Protein 5N5D (pdb70)

CATH classification: 3.40.50.150

Radius of gyration: 21.2 Å; Cα contacts (8 Å, |Δi|>4): 1004; chains: 2; bounding box: 61×53×44 Å

Structure (mmCIF, N/CA/C/O backbone):
data_5N5D
#
_entry.id   5N5D
#
_cell.length_a   67.597
_cell.length_b   75.877
_cell.length_c   86.784
_cell.angle_alpha   90.00
_cell.angle_beta   90.00
_cell.angle_gamma   90.00
#
_symmetry.space_group_name_H-M   'P 21 21 21'
#
loop_
_entity.id
_entity.type
_entity.pdbx_description
1 polymer Methyltransferase
2 non-polymer (R,R)-2,3-BUTANEDIOL
3 non-polymer GLYCEROL
4 non-polymer S-ADENOSYLMETHIONINE
5 non-polymer 'SULFATE ION'
6 water water
#
loop_
_atom_site.group_PDB
_atom_site.id
_atom_site.type_symbol
_atom_site.label_atom_id
_atom_site.label_alt_id
_atom_site.label_comp_id
_atom_site.label_asym_id
_atom_site.label_entity_id
_atom_site.label_seq_id
_atom_site.pdbx_PDB_ins_code
_atom_site.Cartn_x
_atom_site.Cartn_y
_atom_site.Cartn_z
_atom_site.occupancy
_atom_site.B_iso_or_equiv
_atom_site.auth_seq_id
_atom_site.auth_comp_id
_atom_site.auth_asym_id
_atom_site.auth_atom_id
_atom_site.pdbx_PDB_model_num
ATOM 1 N N . HIS A 1 3 ? 19.956 25.689 -35.946 1.00 51.61 -1 HIS A N 1
ATOM 2 C CA . HIS A 1 3 ? 20.578 24.577 -35.171 1.00 49.61 -1 HIS A CA 1
ATOM 3 C C . HIS A 1 3 ? 19.515 23.780 -34.425 1.00 44.49 -1 HIS A C 1
ATOM 4 O O . HIS A 1 3 ? 18.550 24.340 -33.907 1.00 36.68 -1 HIS A O 1
ATOM 18 N N . MET A 1 4 ? 19.707 22.465 -34.368 1.00 43.44 0 MET A N 1
ATOM 19 C CA . MET A 1 4 ? 18.687 21.587 -33.815 1.00 33.21 0 MET A CA 1
ATOM 20 C C . MET A 1 4 ? 18.414 21.914 -32.356 1.00 28.27 0 MET A C 1
ATOM 21 O O . MET A 1 4 ? 19.338 22.110 -31.562 1.00 30.02 0 MET A O 1
ATOM 35 N N . MET A 1 5 ? 17.134 21.966 -32.009 1.00 26.11 1 MET A N 1
ATOM 36 C CA . MET A 1 5 ? 16.733 22.023 -30.617 1.00 28.18 1 MET A CA 1
ATOM 37 C C . MET A 1 5 ? 16.873 20.635 -29.996 1.00 30.65 1 MET A C 1
ATOM 38 O O . MET A 1 5 ? 17.142 19.648 -30.684 1.00 25.43 1 MET A O 1
ATOM 52 N N . GLU A 1 6 ? 16.698 20.561 -28.674 1.00 28.93 2 GLU A N 1
ATOM 53 C CA . GLU A 1 6 ? 17.011 19.324 -27.959 1.00 30.39 2 GLU A CA 1
ATOM 54 C C . GLU A 1 6 ? 16.159 18.166 -28.458 1.00 21.41 2 GLU A C 1
ATOM 55 O O . GLU A 1 6 ? 16.673 17.077 -28.738 1.00 23.50 2 GLU A O 1
ATOM 67 N N . GLN A 1 7 ? 14.845 18.370 -28.551 1.00 31.09 3 GLN A N 1
ATOM 68 C CA . GLN A 1 7 ? 13.992 17.285 -29.019 1.00 24.52 3 GLN A CA 1
ATOM 69 C C . GLN A 1 7 ? 14.356 16.887 -30.441 1.00 21.34 3 GLN A C 1
ATOM 70 O O . GLN A 1 7 ? 14.280 15.703 -30.794 1.00 21.20 3 GLN A O 1
ATOM 84 N N . GLU A 1 8 ? 14.777 17.855 -31.261 1.00 21.99 4 GLU A N 1
ATOM 85 C CA . GLU A 1 8 ? 15.190 17.537 -32.625 1.00 20.68 4 GLU A CA 1
ATOM 86 C C . GLU A 1 8 ? 16.436 16.654 -32.635 1.00 21.90 4 GLU A C 1
ATOM 87 O O . GLU A 1 8 ? 16.561 15.759 -33.482 1.00 19.92 4 GLU A O 1
ATOM 99 N N . ARG A 1 9 ? 17.365 16.882 -31.702 1.00 23.21 5 ARG A N 1
ATOM 100 C CA . ARG A 1 9 ? 18.544 16.026 -31.610 1.00 22.52 5 ARG A CA 1
ATOM 101 C C . ARG A 1 9 ? 18.158 14.611 -31.203 1.00 20.90 5 ARG A C 1
ATOM 102 O O . ARG A 1 9 ? 18.610 13.632 -31.809 1.00 20.19 5 ARG A O 1
ATOM 123 N N . TRP A 1 10 ? 17.332 14.480 -30.161 1.00 21.69 6 TRP A N 1
ATOM 124 C CA . TRP A 1 10 ? 16.867 13.158 -29.756 1.00 20.52 6 TRP A CA 1
ATOM 125 C C . TRP A 1 10 ? 16.134 12.461 -30.892 1.00 19.36 6 TRP A C 1
ATOM 126 O O . TRP A 1 10 ? 16.307 11.255 -31.100 1.00 18.57 6 TRP A O 1
ATOM 147 N N . ASN A 1 11 ? 15.294 13.201 -31.627 1.00 18.59 7 ASN A N 1
ATOM 148 C CA . ASN A 1 11 ? 14.617 12.626 -32.786 1.00 19.07 7 ASN A CA 1
ATOM 149 C C . ASN A 1 11 ? 15.622 12.135 -33.815 1.00 17.93 7 ASN A C 1
ATOM 150 O O . ASN A 1 11 ? 15.487 11.028 -34.349 1.00 18.56 7 ASN A O 1
ATOM 161 N N . SER A 1 12 ? 16.624 12.966 -34.129 1.00 18.17 8 SER A N 1
ATOM 162 C CA A SER A 1 12 ? 17.561 12.631 -35.198 0.50 19.41 8 SER A CA 1
ATOM 163 C CA B SER A 1 12 ? 17.555 12.628 -35.202 0.50 19.38 8 SER A CA 1
ATOM 164 C C . SER A 1 12 ? 18.301 11.335 -34.895 1.00 18.06 8 SER A C 1
ATOM 165 O O . SER A 1 12 ? 18.493 10.495 -35.781 1.00 17.25 8 SER A O 1
ATOM 179 N N . VAL A 1 13 ? 18.721 11.151 -33.645 1.00 18.29 9 VAL A N 1
ATOM 180 C CA . VAL A 1 13 ? 19.401 9.916 -33.270 1.00 17.81 9 VAL A CA 1
ATOM 181 C C . VAL A 1 13 ? 18.441 8.733 -33.336 1.00 18.81 9 VAL A C 1
ATOM 182 O O . VAL A 1 13 ? 18.794 7.657 -33.836 1.00 17.11 9 VAL A O 1
ATOM 195 N N . ASP A 1 14 ? 17.215 8.901 -32.831 1.00 20.23 10 ASP A N 1
ATOM 196 C CA . ASP A 1 14 ? 16.235 7.819 -32.899 1.00 22.34 10 ASP A CA 1
ATOM 197 C C . ASP A 1 14 ? 15.917 7.447 -34.340 1.00 22.51 10 ASP A C 1
ATOM 198 O O . ASP A 1 14 ? 15.851 6.262 -34.688 1.00 23.27 10 ASP A O 1
ATOM 207 N N . VAL A 1 15 ? 15.684 8.450 -35.187 1.00 19.95 11 VAL A N 1
ATOM 208 C CA . VAL A 1 15 ? 15.394 8.203 -36.599 1.00 20.81 11 VAL A CA 1
ATOM 209 C C . VAL A 1 15 ? 16.559 7.475 -37.254 1.00 18.85 11 VAL A C 1
ATOM 210 O O . VAL A 1 15 ? 16.365 6.567 -38.074 1.00 17.17 11 VAL A O 1
ATOM 223 N N . TYR A 1 16 ? 17.788 7.859 -36.900 1.00 16.28 12 TYR A N 1
ATOM 224 C CA . TYR A 1 16 ? 18.966 7.213 -37.470 1.00 15.67 12 TYR A CA 1
ATOM 225 C C . TYR A 1 16 ? 19.022 5.737 -37.092 1.00 15.77 12 TYR A C 1
ATOM 226 O O . TYR A 1 16 ? 19.134 4.864 -37.958 1.00 15.80 12 TYR A O 1
ATOM 244 N N . PHE A 1 17 ? 18.964 5.433 -35.796 1.00 13.95 13 PHE A N 1
ATOM 245 C CA . PHE A 1 17 ? 18.997 4.036 -35.370 1.00 14.89 13 PHE A CA 1
ATOM 246 C C . PHE A 1 17 ? 17.827 3.263 -35.959 1.00 14.69 13 PHE A C 1
ATOM 247 O O . PHE A 1 17 ? 17.993 2.151 -36.474 1.00 17.29 13 PHE A O 1
ATOM 264 N N . SER A 1 18 ? 16.630 3.846 -35.888 1.00 18.22 14 SER A N 1
ATOM 265 C CA . SER A 1 18 ? 15.431 3.209 -36.426 1.00 22.44 14 SER A CA 1
ATOM 266 C C . SER A 1 18 ? 15.586 2.880 -37.905 1.00 20.50 14 SER A C 1
ATOM 267 O O . SER A 1 18 ? 15.192 1.795 -38.355 1.00 20.31 14 SER A O 1
ATOM 275 N N . SER A 1 19 ? 16.135 3.817 -38.683 1.00 18.10 15 SER A N 1
ATOM 276 C CA . SER A 1 19 ? 16.255 3.620 -40.122 1.00 18.91 15 SER A CA 1
ATOM 277 C C . SER A 1 19 ? 17.046 2.366 -40.454 1.00 18.77 15 SER A C 1
ATOM 278 O O . SER A 1 19 ? 16.784 1.718 -41.475 1.00 19.41 15 SER A O 1
ATOM 286 N N . LEU A 1 20 ? 18.012 2.007 -39.615 1.00 14.72 16 LEU A N 1
ATOM 287 C CA . LEU A 1 20 ? 18.853 0.853 -39.871 1.00 12.35 16 LEU A CA 1
ATOM 288 C C . LEU A 1 20 ? 18.362 -0.406 -39.179 1.00 13.20 16 LEU A C 1
ATOM 289 O O . LEU A 1 20 ? 18.598 -1.509 -39.689 1.00 16.41 16 LEU A O 1
ATOM 305 N N . LEU A 1 21 ? 17.670 -0.281 -38.040 1.00 13.22 17 LEU A N 1
ATOM 306 C CA . LEU A 1 21 ? 17.382 -1.453 -37.222 1.00 12.52 17 LEU A CA 1
ATOM 307 C C . LEU A 1 21 ? 15.919 -1.875 -37.174 1.00 13.84 17 LEU A C 1
ATOM 308 O O . LEU A 1 21 ? 15.654 -3.047 -36.889 1.00 16.18 17 LEU A O 1
ATOM 324 N N . VAL A 1 22 ? 14.969 -0.974 -37.411 1.00 14.56 18 VAL A N 1
ATOM 325 C CA . VAL A 1 22 ? 13.564 -1.256 -37.133 1.00 14.83 18 VAL A CA 1
ATOM 326 C C . VAL A 1 22 ? 12.740 -0.998 -38.385 1.00 17.39 18 VAL A C 1
ATOM 327 O O . VAL A 1 22 ? 12.701 0.132 -38.887 1.00 19.84 18 VAL A O 1
ATOM 340 N N . LYS A 1 23 ? 12.067 -2.034 -38.869 1.00 15.70 19 LYS A N 1
ATOM 341 C CA . LYS A 1 23 ? 11.164 -1.923 -40.002 1.00 16.83 19 LYS A CA 1
ATOM 342 C C . LYS A 1 23 ? 9.725 -1.862 -39.509 1.00 17.57 19 LYS A C 1
ATOM 343 O O . LYS A 1 23 ? 9.352 -2.558 -38.557 1.00 18.74 19 LYS A O 1
ATOM 347 N N . GLU A 1 24 ? 8.928 -1.011 -40.148 1.00 15.79 20 GLU A N 1
ATOM 348 C CA . GLU A 1 24 ? 7.486 -0.971 -39.942 1.00 14.80 20 GLU A CA 1
ATOM 349 C C . GLU A 1 24 ? 6.798 -1.331 -41.248 1.00 17.32 20 GLU A C 1
ATOM 350 O O . GLU A 1 24 ? 7.028 -0.679 -42.273 1.00 19.58 20 GLU A O 1
ATOM 362 N N . ASP A 1 25 ? 5.952 -2.353 -41.208 1.00 16.05 21 ASP A N 1
ATOM 363 C CA . ASP A 1 25 ? 5.103 -2.682 -42.342 1.00 16.30 21 ASP A CA 1
ATOM 364 C C . ASP A 1 25 ? 3.806 -1.875 -42.250 1.00 17.27 21 ASP A C 1
ATOM 365 O O . ASP A 1 25 ? 3.646 -1.010 -41.383 1.00 17.42 21 ASP A O 1
ATOM 374 N N . GLU A 1 26 ? 2.858 -2.158 -43.143 1.00 16.14 22 GLU A N 1
ATOM 375 C CA A GLU A 1 26 ? 1.616 -1.392 -43.189 0.59 17.51 22 GLU A CA 1
ATOM 376 C CA B GLU A 1 26 ? 1.621 -1.383 -43.184 0.41 17.75 22 GLU A CA 1
ATOM 377 C C . GLU A 1 26 ? 0.920 -1.384 -41.832 1.00 17.76 22 GLU A C 1
ATOM 378 O O . GLU A 1 26 ? 0.525 -0.327 -41.327 1.00 17.64 22 GLU A O 1
ATOM 400 N N . ALA A 1 27 ? 0.755 -2.562 -41.226 1.00 15.43 23 ALA A N 1
ATOM 401 C CA . ALA A 1 27 ? 0.014 -2.643 -39.971 1.00 16.59 23 ALA A CA 1
ATOM 402 C C . ALA A 1 27 ? 0.651 -1.762 -38.901 1.00 16.15 23 ALA A C 1
ATOM 403 O O . ALA A 1 27 ? -0.043 -1.017 -38.200 1.00 16.35 23 ALA A O 1
ATOM 410 N N . LEU A 1 28 ? 1.979 -1.822 -38.772 1.00 15.46 24 LEU A N 1
ATOM 411 C CA . LEU A 1 28 ? 2.660 -1.022 -37.759 1.00 14.71 24 LEU A CA 1
ATOM 412 C C . LEU A 1 28 ? 2.606 0.463 -38.088 1.00 15.51 24 LEU A C 1
ATOM 413 O O . LEU A 1 28 ? 2.351 1.289 -37.206 1.00 16.34 24 LEU A O 1
ATOM 429 N N . SER A 1 29 ? 2.864 0.830 -39.344 1.00 16.59 25 SER A N 1
ATOM 430 C CA A SER A 1 29 ? 2.840 2.240 -39.713 0.48 17.97 25 SER A CA 1
ATOM 431 C CA B SER A 1 29 ? 2.842 2.243 -39.701 0.52 17.97 25 SER A CA 1
ATOM 432 C C . SER A 1 29 ? 1.452 2.836 -39.516 1.00 17.21 25 SER A C 1
ATOM 433 O O . SER A 1 29 ? 1.322 4.008 -39.146 1.00 17.85 25 SER A O 1
ATOM 446 N N . LYS A 1 30 ? 0.404 2.047 -39.771 1.00 16.97 26 LYS A N 1
ATOM 447 C CA A LYS A 1 30 ? -0.958 2.524 -39.542 0.60 17.48 26 LYS A CA 1
ATOM 448 C CA B LYS A 1 30 ? -0.956 2.527 -39.542 0.40 17.57 26 LYS A CA 1
ATOM 449 C C . LYS A 1 30 ? -1.265 2.602 -38.052 1.00 17.26 26 LYS A C 1
ATOM 450 O O . LYS A 1 30 ? -1.843 3.592 -37.585 1.00 18.96 26 LYS A O 1
ATOM 486 N N . ALA A 1 31 ? -0.890 1.569 -37.295 1.00 15.63 27 ALA A N 1
ATOM 487 C CA . ALA A 1 31 ? -1.127 1.573 -35.853 1.00 14.91 27 ALA A CA 1
ATOM 488 C C . ALA A 1 31 ? -0.456 2.772 -35.199 1.00 18.12 27 ALA A C 1
ATOM 489 O O . ALA A 1 31 ? -0.989 3.352 -34.243 1.00 19.04 27 ALA A O 1
ATOM 496 N N . ALA A 1 32 ? 0.718 3.160 -35.702 1.00 16.96 28 ALA A N 1
ATOM 497 C CA . ALA A 1 32 ? 1.445 4.287 -35.131 1.00 18.08 28 ALA A CA 1
ATOM 498 C C . ALA A 1 32 ? 0.695 5.610 -35.264 1.00 18.93 28 ALA A C 1
ATOM 499 O O . ALA A 1 32 ? 1.048 6.572 -34.575 1.00 19.60 28 ALA A O 1
ATOM 506 N N . GLN A 1 33 ? -0.316 5.691 -36.135 1.00 19.16 29 GLN A N 1
ATOM 507 C CA A GLN A 1 33 ? -1.067 6.919 -36.353 0.56 20.70 29 GLN A CA 1
ATOM 508 C CA B GLN A 1 33 ? -1.071 6.918 -36.353 0.44 20.58 29 GLN A CA 1
ATOM 509 C C . GLN A 1 33 ? -2.412 6.921 -35.632 1.00 21.47 29 GLN A C 1
ATOM 510 O O . GLN A 1 33 ? -3.229 7.815 -35.870 1.00 23.21 29 GLN A O 1
ATOM 536 N N . ALA A 1 34 ? -2.657 5.941 -34.758 1.00 20.76 30 ALA A N 1
ATOM 537 C CA . ALA A 1 34 ? -3.962 5.828 -34.106 1.00 22.80 30 ALA A CA 1
ATOM 538 C C . ALA A 1 34 ? -4.345 7.109 -33.377 1.00 24.56 30 ALA A C 1
ATOM 539 O O . ALA A 1 34 ? -5.526 7.477 -33.328 1.00 27.03 30 ALA A O 1
ATOM 546 N N . HIS A 1 35 ? -3.365 7.794 -32.788 1.00 24.12 31 HIS A N 1
ATOM 547 C CA . HIS A 1 35 ? -3.671 8.994 -32.018 1.00 27.90 31 HIS A CA 1
ATOM 548 C C . HIS A 1 35 ? -4.281 10.086 -32.888 1.00 30.18 31 HIS A C 1
ATOM 549 O O . HIS A 1 35 ? -5.098 10.876 -32.404 1.00 31.52 31 HIS A O 1
ATOM 563 N N . ARG A 1 36 ? -3.897 10.151 -34.164 1.00 30.31 32 ARG A N 1
ATOM 564 C CA . ARG A 1 36 ? -4.453 11.169 -35.050 1.00 34.05 32 ARG A CA 1
ATOM 565 C C . ARG A 1 36 ? -5.936 10.931 -35.300 1.00 38.30 32 ARG A C 1
ATOM 566 O O . ARG A 1 36 ? -6.719 11.885 -35.375 1.00 45.01 32 ARG A O 1
ATOM 587 N N . GLU A 1 37 ? -6.340 9.666 -35.435 1.00 38.55 33 GLU A N 1
ATOM 588 C CA . GLU A 1 37 ? -7.756 9.352 -35.590 1.00 46.53 33 GLU A CA 1
ATOM 589 C C . GLU A 1 37 ? -8.577 9.870 -34.417 1.00 47.55 33 GLU A C 1
ATOM 590 O O . GLU A 1 37 ? -9.735 10.263 -34.598 1.00 51.29 33 GLU A O 1
ATOM 602 N N . PHE A 1 38 ? -8.000 9.888 -33.215 1.00 44.43 34 PHE A N 1
ATOM 603 C CA . PHE A 1 38 ? -8.744 10.198 -32.001 1.00 42.91 34 PHE A CA 1
ATOM 604 C C . PHE A 1 38 ? -8.357 11.539 -31.385 1.00 46.27 34 PHE A C 1
ATOM 605 O O . PHE A 1 38 ? -8.755 11.823 -30.251 1.00 48.52 34 PHE A O 1
ATOM 622 N N . ASP A 1 39 ? -7.603 12.373 -32.103 1.00 45.16 35 ASP A N 1
ATOM 623 C CA . ASP A 1 39 ? -7.249 13.714 -31.631 1.00 46.98 35 ASP A CA 1
ATOM 624 C C . ASP A 1 39 ? -6.532 13.656 -30.282 1.00 40.42 35 ASP A C 1
ATOM 625 O O . ASP A 1 39 ? -6.859 14.388 -29.344 1.00 40.62 35 ASP A O 1
ATOM 634 N N . LEU A 1 40 ? -5.540 12.783 -30.190 1.00 34.44 36 LEU A N 1
ATOM 635 C CA . LEU A 1 40 ? -4.783 12.575 -28.967 1.00 30.09 36 LEU A CA 1
ATOM 636 C C . LEU A 1 40 ? -3.297 12.745 -29.230 1.00 28.16 36 LEU A C 1
ATOM 637 O O . LEU A 1 40 ? -2.843 12.639 -30.375 1.00 30.50 36 LEU A O 1
ATOM 653 N N . PRO A 1 41 ? -2.507 12.995 -28.187 1.00 27.12 37 PRO A N 1
ATOM 654 C CA . PRO A 1 41 ? -1.052 12.900 -28.337 1.00 29.00 37 PRO A CA 1
ATOM 655 C C . PRO A 1 41 ? -0.661 11.474 -28.691 1.00 27.10 37 PRO A C 1
ATOM 656 O O . PRO A 1 41 ? -1.440 10.532 -28.532 1.00 25.67 37 PRO A O 1
ATOM 667 N N . ASP A 1 42 ? 0.566 11.320 -29.185 1.00 27.86 38 ASP A N 1
ATOM 668 C CA . ASP A 1 42 ? 1.083 10.002 -29.555 1.00 27.17 38 ASP A CA 1
ATOM 669 C C . ASP A 1 42 ? 1.400 9.220 -28.289 1.00 26.96 38 ASP A C 1
ATOM 670 O O . ASP A 1 42 ? 2.432 9.436 -27.649 1.00 27.39 38 ASP A O 1
ATOM 679 N N . LEU A 1 43 ? 0.519 8.284 -27.941 1.00 23.96 39 LEU A N 1
ATOM 680 C CA . LEU A 1 43 ? 0.644 7.507 -26.716 1.00 22.96 39 LEU A CA 1
ATOM 681 C C . LEU A 1 43 ? 1.384 6.191 -26.904 1.00 22.53 39 LEU A C 1
ATOM 682 O O . LEU A 1 43 ? 1.657 5.508 -25.911 1.00 22.83 39 LEU A O 1
ATOM 698 N N . ALA A 1 44 ? 1.710 5.815 -28.135 1.00 20.47 40 ALA A N 1
ATOM 699 C CA . ALA A 1 44 ? 2.307 4.516 -28.395 1.00 19.09 40 ALA A CA 1
ATOM 700 C C . ALA A 1 44 ? 3.801 4.525 -28.099 1.00 17.24 40 ALA A C 1
ATOM 701 O O . ALA A 1 44 ? 4.472 5.556 -28.201 1.00 19.16 40 ALA A O 1
ATOM 708 N N . VAL A 1 45 ? 4.322 3.358 -27.731 1.00 15.45 41 VAL A N 1
ATOM 709 C CA . VAL A 1 45 ? 5.768 3.187 -27.692 1.00 16.30 41 VAL A CA 1
ATOM 710 C C . VAL A 1 45 ? 6.327 3.574 -29.055 1.00 16.48 41 VAL A C 1
ATOM 711 O O . VAL A 1 45 ? 5.665 3.417 -30.092 1.00 17.31 41 VAL A O 1
ATOM 724 N N . SER A 1 46 ? 7.545 4.099 -29.052 1.00 16.06 42 SER A N 1
ATOM 725 C CA . SER A 1 46 ? 8.267 4.377 -30.279 1.00 16.18 42 SER A CA 1
ATOM 726 C C . SER A 1 46 ? 8.636 3.073 -30.979 1.00 14.45 42 SER A C 1
ATOM 727 O O . SER A 1 46 ? 8.541 1.981 -30.417 1.00 14.61 42 SER A O 1
ATOM 735 N N . ALA A 1 47 ? 9.106 3.191 -32.219 1.00 16.35 43 ALA A N 1
ATOM 736 C CA . ALA A 1 47 ? 9.545 1.991 -32.925 1.00 16.16 43 ALA A CA 1
ATOM 737 C C . ALA A 1 47 ? 10.690 1.295 -32.199 1.00 15.05 43 ALA A C 1
ATOM 738 O O . ALA A 1 47 ? 10.607 0.070 -31.998 1.00 15.55 43 ALA A O 1
ATOM 745 N N . PRO A 1 48 ? 11.756 1.983 -31.774 1.00 16.61 44 PRO A N 1
ATOM 746 C CA . PRO A 1 48 ? 12.824 1.274 -31.046 1.00 16.83 44 PRO A CA 1
ATOM 747 C C . PRO A 1 48 ? 12.337 0.639 -29.756 1.00 14.03 44 PRO A C 1
ATOM 748 O O . PRO A 1 48 ? 12.801 -0.448 -29.385 1.00 14.48 44 PRO A O 1
ATOM 759 N N . GLN A 1 49 ? 11.395 1.293 -29.068 1.00 13.26 45 GLN A N 1
ATOM 760 C CA . GLN A 1 49 ? 10.843 0.759 -27.822 1.00 14.03 45 GLN A CA 1
ATOM 761 C C . GLN A 1 49 ? 9.961 -0.459 -28.066 1.00 13.92 45 GLN A C 1
ATOM 762 O O . GLN A 1 49 ? 10.010 -1.435 -27.302 1.00 13.25 45 GLN A O 1
ATOM 776 N N . GLY A 1 50 ? 9.102 -0.397 -29.085 1.00 14.17 46 GLY A N 1
ATOM 777 C CA . GLY A 1 50 ? 8.318 -1.561 -29.438 1.00 14.70 46 GLY A CA 1
ATOM 778 C C . GLY A 1 50 ? 9.198 -2.727 -29.838 1.00 12.58 46 GLY A C 1
ATOM 779 O O . GLY A 1 50 ? 8.946 -3.867 -29.448 1.00 13.61 46 GLY A O 1
ATOM 783 N N . LYS A 1 51 ? 10.261 -2.452 -30.599 1.00 13.50 47 LYS A N 1
ATOM 784 C CA . LYS A 1 51 ? 11.203 -3.507 -30.961 1.00 13.21 47 LYS A CA 1
ATOM 785 C C . LYS A 1 51 ? 11.864 -4.093 -29.718 1.00 13.55 47 LYS A C 1
ATOM 786 O O . LYS A 1 51 ? 12.071 -5.309 -29.628 1.00 13.95 47 LYS A O 1
ATOM 805 N N . LEU A 1 52 ? 12.195 -3.252 -28.737 1.00 11.98 48 LEU A N 1
ATOM 806 C CA . LEU A 1 52 ? 12.776 -3.778 -27.508 1.00 12.41 48 LEU A CA 1
ATOM 807 C C . LEU A 1 52 ? 11.798 -4.703 -26.787 1.00 13.23 48 LEU A C 1
ATOM 808 O O . LEU A 1 52 ? 12.188 -5.774 -26.313 1.00 13.22 48 LEU A O 1
ATOM 824 N N . LEU A 1 53 ? 10.525 -4.309 -26.684 1.00 13.18 49 LEU A N 1
ATOM 825 C CA . LEU A 1 53 ? 9.525 -5.197 -26.090 1.00 15.08 49 LEU A CA 1
ATOM 826 C C . LEU A 1 53 ? 9.488 -6.532 -26.820 1.00 14.62 49 LEU A C 1
ATOM 827 O O . LEU A 1 53 ? 9.471 -7.603 -26.199 1.00 15.72 49 LEU A O 1
ATOM 843 N N . HIS A 1 54 ? 9.469 -6.473 -28.149 1.00 12.46 50 HIS A N 1
ATOM 844 C CA . HIS A 1 54 ? 9.477 -7.660 -28.990 1.00 13.96 50 HIS A CA 1
ATOM 845 C C . HIS A 1 54 ? 10.674 -8.554 -28.672 1.00 14.00 50 HIS A C 1
ATOM 846 O O . HIS A 1 54 ? 10.531 -9.775 -28.503 1.00 13.41 50 HIS A O 1
ATOM 860 N N . LEU A 1 55 ? 11.866 -7.959 -28.582 1.00 12.63 51 LEU A N 1
ATOM 861 C CA . LEU A 1 55 ? 13.077 -8.735 -28.336 1.00 13.15 51 LEU A CA 1
ATOM 862 C C . LEU A 1 55 ? 13.096 -9.319 -26.928 1.00 12.80 51 LEU A C 1
ATOM 863 O O . LEU A 1 55 ? 13.553 -10.451 -26.731 1.00 14.34 51 LEU A O 1
ATOM 879 N N . LEU A 1 56 ? 12.616 -8.567 -25.936 1.00 13.01 52 LEU A N 1
ATOM 880 C CA . LEU A 1 56 ? 12.520 -9.113 -24.585 1.00 13.61 52 LEU A CA 1
ATOM 881 C C . LEU A 1 56 ? 11.613 -10.334 -24.548 1.00 13.62 52 LEU A C 1
ATOM 882 O O . LEU A 1 56 ? 11.942 -11.339 -23.909 1.00 14.33 52 LEU A O 1
ATOM 898 N N . ALA A 1 57 ? 10.462 -10.267 -25.221 1.00 14.20 53 ALA A N 1
ATOM 899 C CA . ALA A 1 57 ? 9.569 -11.421 -25.266 1.00 15.18 53 ALA A CA 1
ATOM 900 C C . ALA A 1 57 ? 10.247 -12.616 -25.923 1.00 16.28 53 ALA A C 1
ATOM 901 O O . ALA A 1 57 ? 10.107 -13.756 -25.462 1.00 16.84 53 ALA A O 1
ATOM 908 N N . ARG A 1 58 ? 10.975 -12.382 -27.015 1.00 15.10 54 ARG A N 1
ATOM 909 C CA . ARG A 1 58 ? 11.627 -13.490 -27.707 1.00 14.69 54 ARG A CA 1
ATOM 910 C C . ARG A 1 58 ? 12.774 -14.063 -26.881 1.00 15.44 54 ARG A C 1
ATOM 911 O O . ARG A 1 58 ? 12.973 -15.284 -26.839 1.00 17.64 54 ARG A O 1
ATOM 932 N N . LEU A 1 59 ? 13.522 -13.201 -26.190 1.00 16.04 55 LEU A N 1
ATOM 933 C CA . LEU A 1 59 ? 14.597 -13.685 -25.331 1.00 16.95 55 LEU A CA 1
ATOM 934 C C . LEU A 1 59 ? 14.051 -14.549 -24.204 1.00 16.28 55 LEU A C 1
ATOM 935 O O . LEU A 1 59 ? 14.676 -15.539 -23.810 1.00 19.17 55 LEU A O 1
ATOM 951 N N . ARG A 1 60 ? 12.899 -14.170 -23.658 1.00 14.49 56 ARG A N 1
ATOM 952 C CA . ARG A 1 60 ? 12.216 -14.957 -22.639 1.00 18.32 56 ARG A CA 1
ATOM 953 C C . ARG A 1 60 ? 11.552 -16.203 -23.212 1.00 16.95 56 ARG A C 1
ATOM 954 O O . ARG A 1 60 ? 11.148 -17.081 -22.441 1.00 17.33 56 ARG A O 1
ATOM 975 N N . GLN A 1 61 ? 11.462 -16.320 -24.539 1.00 16.87 57 GLN A N 1
ATOM 976 C CA A GLN A 1 61 ? 10.684 -17.383 -25.173 0.60 18.26 57 GLN A CA 1
ATOM 977 C CA B GLN A 1 61 ? 10.683 -17.377 -25.178 0.40 18.20 57 GLN A CA 1
ATOM 978 C C . GLN A 1 61 ? 9.266 -17.397 -24.612 1.00 17.71 57 GLN A C 1
ATOM 979 O O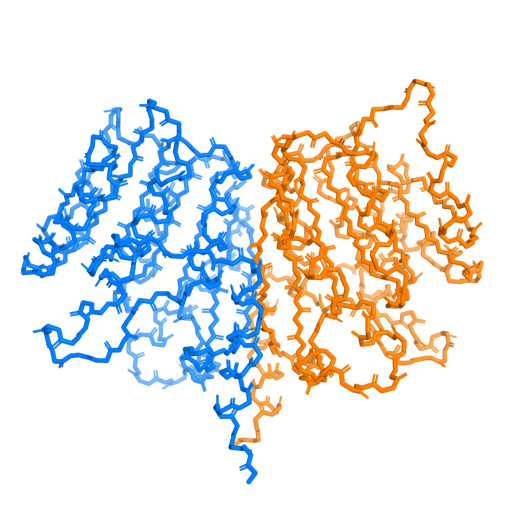 . GLN A 1 61 ? 8.702 -18.449 -24.291 1.00 19.10 57 GLN A O 1
ATOM 1005 N N . ALA A 1 62 ? 8.692 -16.201 -24.496 1.00 17.05 58 ALA A N 1
ATOM 1006 C CA . ALA A 1 62 ? 7.353 -16.044 -23.958 1.00 16.83 58 ALA A CA 1
ATOM 1007 C C . ALA A 1 62 ? 6.335 -16.696 -24.876 1.00 18.53 58 ALA A C 1
ATOM 1008 O O . ALA A 1 62 ? 6.348 -16.487 -26.094 1.00 19.94 58 ALA A O 1
ATOM 1015 N N . ARG A 1 63 ? 5.448 -17.480 -24.279 1.00 16.92 59 ARG A N 1
ATOM 1016 C CA . ARG A 1 63 ? 4.328 -18.097 -24.971 1.00 19.04 59 ARG A CA 1
ATOM 1017 C C . ARG A 1 63 ? 3.005 -17.429 -24.649 1.00 20.00 59 ARG A C 1
ATOM 1018 O O . ARG A 1 63 ? 2.101 -17.438 -25.483 1.00 21.40 59 ARG A O 1
ATOM 1039 N N . ARG A 1 64 ? 2.872 -16.851 -23.459 1.00 18.53 60 ARG A N 1
ATOM 1040 C CA . ARG A 1 64 ? 1.676 -16.118 -23.077 1.00 18.15 60 ARG A CA 1
ATOM 1041 C C . ARG A 1 64 ? 2.100 -14.748 -22.575 1.00 16.71 60 ARG A C 1
ATOM 1042 O O . ARG A 1 64 ? 2.944 -14.648 -21.680 1.00 18.37 60 ARG A O 1
ATOM 1063 N N . ILE A 1 65 ? 1.515 -13.706 -23.147 1.00 14.81 61 ILE A N 1
ATOM 1064 C CA . ILE A 1 65 ? 1.846 -12.331 -22.800 1.00 13.78 61 ILE A CA 1
ATOM 1065 C C . ILE A 1 65 ? 0.571 -11.603 -22.405 1.00 15.42 61 ILE A C 1
ATOM 1066 O O . ILE A 1 65 ? -0.467 -11.755 -23.058 1.00 16.16 61 ILE A O 1
ATOM 1082 N N . LEU A 1 66 ? 0.653 -10.802 -21.342 1.00 14.88 62 LEU A N 1
ATOM 1083 C CA . LEU A 1 66 ? -0.443 -9.952 -20.894 1.00 14.37 62 LEU A CA 1
ATOM 1084 C C . LEU A 1 66 ? -0.059 -8.497 -21.114 1.00 15.04 62 LEU A C 1
ATOM 1085 O O . LEU A 1 66 ? 1.030 -8.078 -20.713 1.00 15.58 62 LEU A O 1
ATOM 1101 N N . GLU A 1 67 ? -0.943 -7.737 -21.757 1.00 14.53 63 GLU A N 1
ATOM 1102 C CA . GLU A 1 67 ? -0.742 -6.313 -21.983 1.00 14.90 63 GLU A CA 1
ATOM 1103 C C . GLU A 1 67 ? -1.897 -5.538 -21.377 1.00 11.74 63 GLU A C 1
ATOM 1104 O O . GLU A 1 67 ? -3.064 -5.840 -21.648 1.00 15.20 63 GLU A O 1
ATOM 1116 N N . ILE A 1 68 ? -1.571 -4.535 -20.572 1.00 13.86 64 ILE A N 1
ATOM 1117 C CA . ILE A 1 68 ? -2.558 -3.665 -19.948 1.00 13.18 64 ILE A CA 1
ATOM 1118 C C . ILE A 1 68 ? -2.429 -2.311 -20.633 1.00 13.56 64 ILE A C 1
ATOM 1119 O O . ILE A 1 68 ? -1.477 -1.567 -20.378 1.00 14.50 64 ILE A O 1
ATOM 1135 N N . GLY A 1 69 ? -3.367 -2.008 -21.533 1.00 15.39 65 GLY A N 1
ATOM 1136 C CA . GLY A 1 69 ? -3.341 -0.765 -22.285 1.00 14.74 65 GLY A CA 1
ATOM 1137 C C . GLY A 1 69 ? -3.067 -0.936 -23.768 1.00 13.77 65 GLY A C 1
ATOM 1138 O O . GLY A 1 69 ? -1.983 -0.590 -24.237 1.00 16.25 65 GLY A O 1
ATOM 1142 N N . THR A 1 70 ? -4.060 -1.439 -24.510 1.00 15.26 66 THR A N 1
ATOM 1143 C CA . THR A 1 70 ? -3.892 -1.710 -25.939 1.00 15.23 66 THR A CA 1
ATOM 1144 C C . THR A 1 70 ? -3.686 -0.433 -26.744 1.00 14.45 66 THR A C 1
ATOM 1145 O O . THR A 1 70 ? -2.889 -0.414 -27.693 1.00 15.11 66 THR A O 1
ATOM 1156 N N . PHE A 1 71 ? -4.426 0.626 -26.405 1.00 15.28 67 PHE A N 1
ATOM 1157 C CA . PHE A 1 71 ? -4.593 1.792 -27.262 1.00 15.96 67 PHE A CA 1
ATOM 1158 C C . PHE A 1 71 ? -4.865 1.332 -28.691 1.00 16.77 67 PHE A C 1
ATOM 1159 O O . PHE A 1 71 ? -5.847 0.620 -28.925 1.00 17.42 67 PHE A O 1
ATOM 1176 N N . GLY A 1 72 ? -4.032 1.740 -29.652 1.00 16.52 68 GLY A N 1
ATOM 1177 C CA . GLY A 1 72 ? -4.252 1.446 -31.050 1.00 17.86 68 GLY A CA 1
ATOM 1178 C C . GLY A 1 72 ? -3.600 0.182 -31.557 1.00 16.44 68 GLY A C 1
ATOM 1179 O O . GLY A 1 72 ? -3.664 -0.098 -32.758 1.00 16.97 68 GLY A O 1
ATOM 1183 N N . GLY A 1 73 ? -2.974 -0.597 -30.684 1.00 15.55 69 GLY A N 1
ATOM 1184 C CA . GLY A 1 73 ? -2.401 -1.865 -31.073 1.00 15.54 69 GLY A CA 1
ATOM 1185 C C . GLY A 1 73 ? -0.954 -1.832 -31.507 1.00 14.33 69 GLY A C 1
ATOM 1186 O O . GLY A 1 73 ? -0.441 -2.866 -31.956 1.00 15.42 69 GLY A O 1
ATOM 1190 N N . TYR A 1 74 ? -0.270 -0.693 -31.380 1.00 13.84 70 TYR A N 1
ATOM 1191 C CA . TYR A 1 74 ? 1.106 -0.612 -31.859 1.00 14.23 70 TYR A CA 1
ATOM 1192 C C . TYR A 1 74 ? 2.018 -1.522 -31.043 1.00 14.50 70 TYR A C 1
ATOM 1193 O O . TYR A 1 74 ? 2.693 -2.402 -31.589 1.00 14.35 70 TYR A O 1
ATOM 1211 N N . SER A 1 75 ? 2.056 -1.336 -29.720 1.00 13.67 71 SER A N 1
ATOM 1212 C CA . SER A 1 75 ? 2.834 -2.260 -28.904 1.00 14.24 71 SER A CA 1
ATOM 1213 C C . SER A 1 75 ? 2.312 -3.687 -29.045 1.00 14.14 71 SER A C 1
ATOM 1214 O O . SER A 1 75 ? 3.101 -4.642 -29.023 1.00 14.57 71 SER A O 1
ATOM 1222 N N . SER A 1 76 ? 0.995 -3.844 -29.229 1.00 14.60 72 SER A N 1
ATOM 1223 C CA . SER A 1 76 ? 0.387 -5.169 -29.319 1.00 12.79 72 SER A CA 1
ATOM 1224 C C . SER A 1 76 ? 0.950 -5.960 -30.492 1.00 14.37 72 SER A C 1
ATOM 1225 O O . SER A 1 76 ? 1.212 -7.161 -30.370 1.00 14.94 72 SER A O 1
ATOM 1233 N N . ILE A 1 77 ? 1.131 -5.309 -31.642 1.00 14.92 73 ILE A N 1
ATOM 1234 C CA . ILE A 1 77 ? 1.673 -6.008 -32.807 1.00 13.98 73 ILE A CA 1
ATOM 1235 C C . ILE A 1 77 ? 3.075 -6.516 -32.504 1.00 14.47 73 ILE A C 1
ATOM 1236 O O . ILE A 1 77 ? 3.416 -7.667 -32.799 1.00 15.05 73 ILE A O 1
ATOM 1252 N N . TRP A 1 78 ? 3.915 -5.657 -31.920 1.00 14.71 74 TRP A N 1
ATOM 1253 C CA . TRP A 1 78 ? 5.280 -6.064 -31.601 1.00 13.01 74 TRP A CA 1
ATOM 1254 C C . TRP A 1 78 ? 5.292 -7.243 -30.640 1.00 13.93 74 TRP A C 1
ATOM 1255 O O . TRP A 1 78 ? 6.093 -8.174 -30.795 1.00 15.28 74 TRP A O 1
ATOM 1276 N N . LEU A 1 79 ? 4.421 -7.220 -29.633 1.00 11.93 75 LEU A N 1
ATOM 1277 C CA . LEU A 1 79 ? 4.388 -8.318 -28.672 1.00 13.55 75 LEU A CA 1
ATOM 1278 C C . LEU A 1 79 ? 3.862 -9.595 -29.314 1.00 14.92 75 LEU A C 1
ATOM 1279 O O . LEU A 1 79 ? 4.432 -10.675 -29.124 1.00 15.00 75 LEU A O 1
ATOM 1295 N N . ALA A 1 80 ? 2.768 -9.496 -30.074 1.00 13.58 76 ALA A N 1
ATOM 1296 C CA . ALA A 1 80 ? 2.191 -10.687 -30.687 1.00 14.15 76 ALA A CA 1
ATOM 1297 C C . ALA A 1 80 ? 3.151 -11.316 -31.683 1.00 14.97 76 ALA A C 1
ATOM 1298 O O . ALA A 1 80 ? 3.172 -12.541 -31.834 1.00 15.46 76 ALA A O 1
ATOM 1305 N N . ARG A 1 81 ? 3.964 -10.503 -32.363 1.00 14.46 77 ARG A N 1
ATOM 1306 C CA . ARG A 1 81 ? 4.892 -11.055 -33.342 1.00 15.14 77 ARG A CA 1
ATOM 1307 C C . ARG A 1 81 ? 6.081 -11.765 -32.706 1.00 14.12 77 ARG A C 1
ATOM 1308 O O . ARG A 1 81 ? 6.837 -12.431 -33.425 1.00 16.95 77 ARG A O 1
ATOM 1329 N N . ALA A 1 82 ? 6.259 -11.653 -31.392 1.00 14.36 78 ALA A N 1
ATOM 1330 C CA . ALA A 1 82 ? 7.257 -12.438 -30.682 1.00 13.21 78 ALA A CA 1
ATOM 1331 C C . ALA A 1 82 ? 6.765 -13.843 -30.359 1.00 12.67 78 ALA A C 1
ATOM 1332 O O . ALA A 1 82 ? 7.571 -14.687 -29.957 1.00 16.04 78 ALA A O 1
ATOM 1339 N N . LEU A 1 83 ? 5.469 -14.109 -30.528 1.00 14.23 79 LEU A N 1
ATOM 1340 C CA . LEU A 1 83 ? 4.873 -15.331 -30.020 1.00 14.87 79 LEU A CA 1
ATOM 1341 C C . LEU A 1 83 ? 5.088 -16.510 -30.965 1.00 13.78 79 LEU A C 1
ATOM 1342 O O . LEU A 1 83 ? 5.116 -16.343 -32.186 1.00 16.56 79 LEU A O 1
ATOM 1358 N N . PRO A 1 84 ? 5.178 -17.718 -30.418 1.00 15.97 80 PRO A N 1
ATOM 1359 C CA . PRO A 1 84 ? 5.124 -18.919 -31.245 1.00 17.47 80 PRO A CA 1
ATOM 1360 C C . PRO A 1 84 ? 3.706 -19.170 -31.721 1.00 15.85 80 PRO A C 1
ATOM 1361 O O . PRO A 1 84 ? 2.756 -18.556 -31.214 1.00 16.14 80 PRO A O 1
ATOM 1372 N N . PRO A 1 85 ? 3.512 -20.088 -32.667 1.00 16.75 81 PRO A N 1
ATOM 1373 C CA . PRO A 1 85 ? 2.160 -20.300 -33.205 1.00 17.36 81 PRO A CA 1
ATOM 1374 C C . PRO A 1 85 ? 1.139 -20.754 -32.178 1.00 19.36 81 PRO A C 1
ATOM 1375 O O . PRO A 1 85 ? -0.061 -20.598 -32.427 1.00 21.89 81 PRO A O 1
ATOM 1386 N N . ASP A 1 86 ? 1.560 -21.326 -31.048 1.00 19.71 82 ASP A N 1
ATOM 1387 C CA . ASP A 1 86 ? 0.627 -21.716 -29.999 1.00 19.01 82 ASP A CA 1
ATOM 1388 C C . ASP A 1 86 ? 0.574 -20.690 -28.874 1.00 20.57 82 ASP A C 1
ATOM 1389 O O . ASP A 1 86 ? 0.025 -20.976 -27.806 1.00 22.92 82 ASP A O 1
ATOM 1398 N N . GLY A 1 87 ? 1.103 -19.491 -29.106 1.00 21.73 83 GLY A N 1
ATOM 1399 C CA . GLY A 1 87 ? 1.119 -18.466 -28.084 1.00 18.67 83 GLY A CA 1
ATOM 1400 C C . GLY A 1 87 ? -0.150 -17.629 -28.062 1.00 17.48 83 GLY A C 1
ATOM 1401 O O . GLY A 1 87 ? -1.033 -17.749 -28.913 1.00 20.94 83 GLY A O 1
ATOM 1405 N N . ARG A 1 88 ? -0.236 -16.755 -27.059 1.00 16.29 84 ARG A N 1
ATOM 1406 C CA . ARG A 1 88 ? -1.359 -15.835 -26.982 1.00 16.90 84 ARG A CA 1
ATOM 1407 C C . ARG A 1 88 ? -0.931 -14.541 -26.311 1.00 16.49 84 ARG A C 1
ATOM 1408 O O . ARG A 1 88 ? -0.159 -14.551 -25.348 1.00 16.46 84 ARG A O 1
ATOM 1429 N N . LEU A 1 89 ? -1.427 -13.437 -26.858 1.00 14.69 85 LEU A N 1
ATOM 1430 C CA . LEU A 1 89 ? -1.371 -12.119 -26.244 1.00 14.78 85 LEU A CA 1
ATOM 1431 C C . LEU A 1 89 ? -2.769 -11.780 -25.748 1.00 16.13 85 LEU A C 1
ATOM 1432 O O . LEU A 1 89 ? -3.725 -11.761 -26.532 1.00 16.53 85 LEU A O 1
ATOM 1448 N N . VAL A 1 90 ? -2.892 -11.544 -24.450 1.00 15.02 86 VAL A N 1
ATOM 1449 C CA . VAL A 1 90 ? -4.132 -11.064 -23.859 1.00 14.36 86 VAL A CA 1
ATOM 1450 C C . VAL A 1 90 ? -3.933 -9.582 -23.606 1.00 15.05 86 VAL A C 1
ATOM 1451 O O . VAL A 1 90 ? -3.003 -9.197 -22.893 1.00 15.32 86 VAL A O 1
ATOM 1464 N N . THR A 1 91 ? -4.774 -8.741 -24.201 1.00 14.74 87 THR A N 1
ATOM 1465 C CA . THR A 1 91 ? -4.597 -7.303 -24.061 1.00 14.90 87 THR A CA 1
ATOM 1466 C C . THR A 1 91 ? -5.906 -6.642 -23.652 1.00 15.85 87 THR A C 1
ATOM 1467 O O . THR A 1 91 ? -6.991 -7.071 -24.054 1.00 17.03 87 THR A O 1
ATOM 1478 N N . ILE A 1 92 ? -5.785 -5.602 -22.825 1.00 14.06 88 ILE A N 1
ATOM 1479 C CA . ILE A 1 92 ? -6.913 -4.942 -22.175 1.00 14.13 88 ILE A CA 1
ATOM 1480 C C . ILE A 1 92 ? -6.920 -3.465 -22.541 1.00 14.21 88 ILE A C 1
ATOM 1481 O O . ILE A 1 92 ? -5.891 -2.788 -22.446 1.00 14.85 88 ILE A O 1
ATOM 1497 N N . GLU A 1 93 ? -8.104 -2.951 -22.873 1.00 15.26 89 GLU A N 1
ATOM 1498 C CA . GLU A 1 93 ? -8.277 -1.543 -23.221 1.00 16.81 89 GLU A CA 1
ATOM 1499 C C . GLU A 1 93 ? -9.635 -1.048 -22.743 1.00 17.56 89 GLU A C 1
ATOM 1500 O O . GLU A 1 93 ? -10.656 -1.692 -22.995 1.00 17.96 89 GLU A O 1
ATOM 1512 N N . TRP A 1 94 ? -9.643 0.115 -22.086 1.00 17.87 90 TRP A N 1
ATOM 1513 C CA . TRP A 1 94 ? -10.867 0.684 -21.528 1.00 23.61 90 TRP A CA 1
ATOM 1514 C C . TRP A 1 94 ? -11.775 1.301 -22.590 1.00 21.63 90 TRP A C 1
ATOM 1515 O O . TRP A 1 94 ? -13.004 1.224 -22.462 1.00 23.23 90 TRP A O 1
ATOM 1536 N N . GLU A 1 95 ? -11.211 1.900 -23.638 1.00 20.54 91 GLU A N 1
ATOM 1537 C CA A GLU A 1 95 ? -11.992 2.608 -24.647 0.44 22.47 91 GLU A CA 1
ATOM 1538 C CA B GLU A 1 95 ? -11.992 2.609 -24.644 0.56 22.44 91 GLU A CA 1
ATOM 1539 C C . GLU A 1 95 ? -12.300 1.672 -25.808 1.00 17.61 91 GLU A C 1
ATOM 1540 O O . GLU A 1 95 ? -11.387 1.218 -26.504 1.00 20.48 91 GLU A O 1
ATOM 1562 N N . ARG A 1 96 ? -13.590 1.403 -26.035 1.00 22.51 92 ARG A N 1
ATOM 1563 C CA . ARG A 1 96 ? -13.962 0.458 -27.086 1.00 21.84 92 ARG A CA 1
ATOM 1564 C C . ARG A 1 96 ? -13.481 0.916 -28.458 1.00 21.15 92 ARG A C 1
ATOM 1565 O O . ARG A 1 96 ? -13.020 0.096 -29.260 1.00 20.35 92 ARG A O 1
ATOM 1586 N N . SER A 1 97 ? -13.584 2.215 -28.754 1.00 22.83 93 SER A N 1
ATOM 1587 C CA A SER A 1 97 ? -13.195 2.701 -30.075 0.26 22.45 93 SER A CA 1
ATOM 1588 C CA B SER A 1 97 ? -13.196 2.698 -30.077 0.74 22.14 93 SER A CA 1
ATOM 1589 C C . SER A 1 97 ? -11.715 2.455 -30.343 1.00 21.59 93 SER A C 1
ATOM 1590 O O . SER A 1 97 ? -11.328 2.121 -31.471 1.00 22.47 93 SER A O 1
ATOM 1604 N N . PHE A 1 98 ? -10.869 2.626 -29.322 1.00 19.89 94 PHE A N 1
ATOM 1605 C CA . PHE A 1 98 ? -9.451 2.312 -29.473 1.00 17.90 94 PHE A CA 1
ATOM 1606 C C . PHE A 1 98 ? -9.266 0.825 -29.734 1.00 17.70 94 PHE A C 1
ATOM 1607 O O . PHE A 1 98 ? -8.543 0.422 -30.653 1.00 17.38 94 PHE A O 1
ATOM 1624 N N . ALA A 1 99 ? -9.912 -0.011 -28.920 1.00 18.42 95 ALA A N 1
ATOM 1625 C CA . ALA A 1 99 ? -9.765 -1.454 -29.066 1.00 19.15 95 ALA A CA 1
ATOM 1626 C C . ALA A 1 99 ? -10.207 -1.922 -30.446 1.00 18.35 95 ALA A C 1
ATOM 1627 O O . ALA A 1 99 ? -9.613 -2.846 -31.014 1.00 19.28 95 ALA A O 1
ATOM 1634 N N . GLU A 1 100 ? -11.258 -1.306 -30.994 1.00 21.99 96 GLU A N 1
ATOM 1635 C CA . GLU A 1 100 ? -11.723 -1.676 -32.329 1.00 21.34 96 GLU A CA 1
ATOM 1636 C C . GLU A 1 100 ? -10.705 -1.284 -33.391 1.00 20.71 96 GLU A C 1
ATOM 1637 O O . GLU A 1 100 ? -10.489 -2.027 -34.355 1.00 20.22 96 GLU A O 1
ATOM 1649 N N . SER A 1 101 ? -10.075 -0.118 -33.232 1.00 20.95 97 SER A N 1
ATOM 1650 C CA . SER A 1 101 ? -8.990 0.273 -34.127 1.00 20.56 97 SER A CA 1
ATOM 1651 C C . SER A 1 101 ? -7.838 -0.722 -34.038 1.00 19.26 97 SER A C 1
ATOM 1652 O O . SER A 1 101 ? -7.316 -1.190 -35.057 1.00 19.49 97 SER A O 1
ATOM 1660 N N . ALA A 1 102 ? -7.447 -1.084 -32.816 1.00 18.67 98 ALA A N 1
ATOM 1661 C CA . ALA A 1 102 ? -6.377 -2.059 -32.643 1.00 17.20 98 ALA A CA 1
ATOM 1662 C C . ALA A 1 102 ? -6.720 -3.387 -33.306 1.00 16.85 98 ALA A C 1
ATOM 1663 O O . ALA A 1 102 ? -5.853 -4.027 -33.914 1.00 18.38 98 ALA A O 1
ATOM 1670 N N . ALA A 1 103 ? -7.976 -3.825 -33.193 1.00 16.78 99 ALA A N 1
ATOM 1671 C CA . ALA A 1 103 ? -8.375 -5.083 -33.817 1.00 18.35 99 ALA A CA 1
ATOM 1672 C C . ALA A 1 103 ? -8.101 -5.061 -35.314 1.00 19.57 99 ALA A C 1
ATOM 1673 O O . ALA A 1 103 ? -7.641 -6.057 -35.889 1.00 20.05 99 ALA A O 1
ATOM 1680 N N . SER A 1 104 ? -8.377 -3.931 -35.963 1.00 19.93 100 SER A N 1
ATOM 1681 C CA . SER A 1 104 ? -8.125 -3.821 -37.396 1.00 18.17 100 SER A CA 1
ATOM 1682 C C . SER A 1 104 ? -6.635 -3.913 -37.706 1.00 18.20 100 SER A C 1
ATOM 1683 O O . SER A 1 104 ? -6.238 -4.549 -38.691 1.00 19.50 100 SER A O 1
ATOM 1691 N N . ARG A 1 105 ? -5.797 -3.273 -36.885 1.00 17.10 101 ARG A N 1
ATOM 1692 C CA . ARG A 1 105 ? -4.352 -3.348 -37.080 1.00 16.20 101 ARG A CA 1
ATOM 1693 C C . ARG A 1 105 ? -3.838 -4.768 -36.873 1.00 17.31 101 ARG A C 1
ATOM 1694 O O . ARG A 1 105 ? -2.981 -5.244 -37.626 1.00 18.00 101 ARG A O 1
ATOM 1715 N N . LEU A 1 106 ? -4.319 -5.446 -35.832 1.00 16.88 102 LEU A N 1
ATOM 1716 C CA . LEU A 1 106 ? -3.840 -6.797 -35.561 1.00 17.77 102 LEU A CA 1
ATOM 1717 C C . LEU A 1 106 ? -4.217 -7.756 -36.681 1.00 17.52 102 LEU A C 1
ATOM 1718 O O . LEU A 1 106 ? -3.450 -8.674 -37.003 1.00 18.13 102 LEU A O 1
ATOM 1734 N N . ALA A 1 107 ? -5.387 -7.561 -37.290 1.00 18.28 103 ALA A N 1
ATOM 1735 C CA . ALA A 1 107 ? -5.764 -8.359 -38.450 1.00 19.10 103 ALA A CA 1
ATOM 1736 C C . ALA A 1 107 ? -4.840 -8.073 -39.628 1.00 20.50 103 ALA A C 1
ATOM 1737 O O . ALA A 1 107 ? -4.339 -9.001 -40.278 1.00 20.78 103 ALA A O 1
ATOM 1744 N N . GLU A 1 108 ? -4.599 -6.789 -39.915 1.00 20.94 104 GLU A N 1
ATOM 1745 C CA . GLU A 1 108 ? -3.666 -6.417 -40.977 1.00 21.74 104 GLU A CA 1
ATOM 1746 C C . GLU A 1 108 ? -2.289 -7.016 -40.727 1.00 19.56 104 GLU A C 1
ATOM 1747 O O . GLU A 1 108 ? -1.590 -7.414 -41.668 1.00 21.55 104 GLU A O 1
ATOM 1759 N N . ALA A 1 109 ? -1.882 -7.083 -39.460 1.00 18.29 105 ALA A N 1
ATOM 1760 C CA . ALA A 1 109 ? -0.563 -7.580 -39.095 1.00 16.67 105 ALA A CA 1
ATOM 1761 C C . ALA A 1 109 ? -0.440 -9.091 -39.212 1.00 17.81 105 ALA A C 1
ATOM 1762 O O . ALA A 1 109 ? 0.681 -9.604 -39.131 1.00 19.71 105 ALA A O 1
ATOM 1769 N N . GLY A 1 110 ? -1.550 -9.806 -39.386 1.00 17.35 106 GLY A N 1
ATOM 1770 C CA . GLY A 1 110 ? -1.512 -11.253 -39.481 1.00 18.77 106 GLY A CA 1
ATOM 1771 C C . GLY A 1 110 ? -1.408 -11.980 -38.161 1.00 19.29 106 GLY A C 1
ATOM 1772 O O . GLY A 1 110 ? -0.965 -13.134 -38.140 1.00 20.98 106 GLY A O 1
ATOM 1776 N N . VAL A 1 111 ? -1.815 -11.353 -37.054 1.00 18.35 107 VAL A N 1
ATOM 1777 C CA . VAL A 1 111 ? -1.647 -11.935 -35.728 1.00 17.98 107 VAL A CA 1
ATOM 1778 C C . VAL A 1 111 ? -2.963 -12.044 -34.968 1.00 18.15 107 VAL A C 1
ATOM 1779 O O . VAL A 1 111 ? -2.955 -12.325 -33.769 1.00 17.75 107 VAL A O 1
ATOM 1792 N N . ALA A 1 112 ? -4.101 -11.853 -35.640 1.00 20.62 108 ALA A N 1
ATOM 1793 C CA . ALA A 1 112 ? -5.377 -11.858 -34.930 1.00 22.11 108 ALA A CA 1
ATOM 1794 C C . ALA A 1 112 ? -5.625 -13.187 -34.228 1.00 21.44 108 ALA A C 1
ATOM 1795 O O . ALA A 1 112 ? -6.252 -13.219 -33.163 1.00 21.30 108 ALA A O 1
ATOM 1802 N N . HIS A 1 113 ? -5.134 -14.289 -34.797 1.00 19.66 109 HIS A N 1
ATOM 1803 C CA . HIS A 1 113 ? -5.316 -15.605 -34.195 1.00 21.06 109 HIS A CA 1
ATOM 1804 C C . HIS A 1 113 ? -4.522 -15.775 -32.911 1.00 20.31 109 HIS A C 1
ATOM 1805 O O . HIS A 1 113 ? -4.757 -16.747 -32.182 1.00 21.91 109 HIS A O 1
ATOM 1819 N N . LEU A 1 114 ? -3.590 -14.868 -32.630 1.00 17.81 110 LEU A N 1
ATOM 1820 C CA . LEU A 1 114 ? -2.768 -14.927 -31.432 1.00 18.77 110 LEU A CA 1
ATOM 1821 C C . LEU A 1 114 ? -3.228 -13.982 -30.335 1.00 19.08 110 LEU A C 1
ATOM 1822 O O . LEU A 1 114 ? -2.614 -13.967 -29.267 1.00 20.61 110 LEU A O 1
ATOM 1838 N N . VAL A 1 115 ? -4.262 -13.179 -30.563 1.00 18.59 111 VAL A N 1
ATOM 1839 C CA . VAL A 1 115 ? -4.597 -12.093 -29.649 1.00 17.42 111 VAL A CA 1
ATOM 1840 C C . VAL A 1 115 ? -6.004 -12.294 -29.108 1.00 17.46 111 VAL A C 1
ATOM 1841 O O . VAL A 1 115 ? -6.937 -12.600 -29.858 1.00 20.26 111 VAL A O 1
ATOM 1854 N N . GLU A 1 116 ? -6.142 -12.110 -27.800 1.00 15.61 112 GLU A N 1
ATOM 1855 C CA . GLU A 1 116 ? -7.420 -12.111 -27.103 1.00 17.78 112 GLU A CA 1
ATOM 1856 C C . GLU A 1 116 ? -7.598 -10.719 -26.512 1.00 17.49 112 GLU A C 1
ATOM 1857 O O . GLU A 1 116 ? -6.925 -10.362 -25.537 1.00 17.15 112 GLU A O 1
ATOM 1869 N N . GLN A 1 117 ? -8.482 -9.927 -27.110 1.00 18.07 113 GLN A N 1
ATOM 1870 C CA . GLN A 1 117 ? -8.723 -8.567 -26.656 1.00 16.88 113 GLN A CA 1
ATOM 1871 C C . GLN A 1 117 ? -9.867 -8.522 -25.651 1.00 17.94 113 GLN A C 1
ATOM 1872 O O . GLN A 1 117 ? -10.866 -9.235 -25.789 1.00 20.22 113 GLN A O 1
ATOM 1886 N N . HIS A 1 118 ? -9.721 -7.647 -24.656 1.00 17.83 114 HIS A N 1
ATOM 1887 C CA . HIS A 1 118 ? -10.755 -7.366 -23.671 1.00 18.37 114 HIS A CA 1
ATOM 1888 C C . HIS A 1 118 ? -10.995 -5.868 -23.631 1.00 19.66 114 HIS A C 1
ATOM 1889 O O . HIS A 1 118 ? -10.050 -5.078 -23.719 1.00 19.48 114 HIS A O 1
ATOM 1903 N N . VAL A 1 119 ? -12.261 -5.483 -23.505 1.00 19.31 115 VAL A N 1
ATOM 1904 C CA . VAL A 1 119 ? -12.655 -4.082 -23.414 1.00 20.40 115 VAL A CA 1
ATOM 1905 C C . VAL A 1 119 ? -13.249 -3.853 -22.030 1.00 21.83 115 VAL A C 1
ATOM 1906 O O . VAL A 1 119 ? -14.252 -4.481 -21.665 1.00 24.38 115 VAL A O 1
ATOM 1919 N N . GLY A 1 120 ? -12.646 -2.952 -21.273 1.00 22.77 116 GLY A N 1
ATOM 1920 C CA . GLY A 1 120 ? -13.168 -2.583 -19.971 1.00 23.48 116 GLY A CA 1
ATOM 1921 C C . GLY A 1 120 ? -12.056 -2.099 -19.061 1.00 21.82 116 GLY A C 1
ATOM 1922 O O . GLY A 1 120 ? -10.901 -1.967 -19.459 1.00 21.64 116 GLY A O 1
ATOM 1926 N N . ARG A 1 121 ? -12.443 -1.833 -17.814 1.00 22.83 117 ARG A N 1
ATOM 1927 C CA . ARG A 1 121 ? -11.490 -1.411 -16.795 1.00 22.55 117 ARG A CA 1
ATOM 1928 C C . ARG A 1 121 ? -10.571 -2.570 -16.438 1.00 20.87 117 ARG A C 1
ATOM 1929 O O . ARG A 1 121 ? -11.039 -3.658 -16.095 1.00 22.12 117 ARG A O 1
ATOM 1950 N N . ALA A 1 122 ? -9.259 -2.332 -16.495 1.00 20.47 118 ALA A N 1
ATOM 1951 C CA . ALA A 1 122 ? -8.311 -3.423 -16.294 1.00 18.83 118 ALA A CA 1
ATOM 1952 C C . ALA A 1 122 ? -8.501 -4.098 -14.940 1.00 18.96 118 ALA A C 1
ATOM 1953 O O . ALA A 1 122 ? -8.416 -5.327 -14.839 1.00 18.32 118 ALA A O 1
ATOM 1960 N N . LEU A 1 123 ? -8.755 -3.324 -13.882 1.00 20.11 119 LEU A N 1
ATOM 1961 C CA . LEU A 1 123 ? -8.911 -3.946 -12.571 1.00 20.44 119 LEU A CA 1
ATOM 1962 C C . LEU A 1 123 ? -10.174 -4.794 -12.481 1.00 22.01 119 LEU A C 1
ATOM 1963 O O . LEU A 1 123 ? -10.261 -5.662 -11.603 1.00 21.85 119 LEU A O 1
ATOM 1979 N N . ASP A 1 124 ? -11.149 -4.570 -13.364 1.00 21.89 120 ASP A N 1
ATOM 1980 C CA . ASP A 1 124 ? -12.306 -5.456 -13.444 1.00 22.80 120 ASP A CA 1
ATOM 1981 C C . ASP A 1 124 ? -11.997 -6.709 -14.252 1.00 21.99 120 ASP A C 1
ATOM 1982 O O . ASP A 1 124 ? -12.512 -7.788 -13.941 1.00 23.50 120 ASP A O 1
ATOM 1991 N N . ILE A 1 125 ? -11.150 -6.585 -15.274 1.00 19.60 121 ILE A N 1
ATOM 1992 C CA A ILE A 1 125 ? -10.899 -7.700 -16.182 0.69 19.93 121 ILE A CA 1
ATOM 1993 C CA B ILE A 1 125 ? -10.896 -7.697 -16.186 0.31 20.48 121 ILE A CA 1
ATOM 1994 C C . ILE A 1 125 ? -9.844 -8.642 -15.618 1.00 19.80 121 ILE A C 1
ATOM 1995 O O . ILE A 1 125 ? -9.964 -9.866 -15.744 1.00 20.20 121 ILE A O 1
ATOM 2025 N N . LEU A 1 126 ? -8.794 -8.098 -15.005 1.00 19.82 122 LEU A N 1
ATOM 2026 C CA . LEU A 1 126 ? -7.665 -8.918 -14.567 1.00 18.30 122 LEU A CA 1
ATOM 2027 C C . LEU A 1 126 ? -8.067 -10.126 -13.727 1.00 19.17 122 LEU A C 1
ATOM 2028 O O . LEU A 1 126 ? -7.562 -11.228 -13.996 1.00 19.18 122 LEU A O 1
ATOM 2044 N N . PRO A 1 127 ? -8.945 -10.019 -12.728 1.00 18.73 123 PRO A N 1
ATOM 2045 C CA . PRO A 1 127 ? -9.304 -11.234 -11.974 1.00 20.31 123 PRO A CA 1
ATOM 2046 C C . PRO A 1 127 ? -9.912 -12.326 -12.835 1.00 21.19 123 PRO A C 1
ATOM 2047 O O . PRO A 1 127 ? -9.786 -13.510 -12.492 1.00 24.55 123 PRO A O 1
ATOM 2058 N N . THR A 1 128 ? -10.557 -11.972 -13.953 1.00 19.93 124 THR A N 1
ATOM 2059 C CA . THR A 1 128 ? -11.170 -12.967 -14.829 1.00 22.31 124 THR A CA 1
ATOM 2060 C C . THR A 1 128 ? -10.144 -13.752 -15.628 1.00 22.98 124 THR A C 1
ATOM 2061 O O . THR A 1 128 ? -10.510 -14.744 -16.271 1.00 24.62 124 THR A O 1
ATOM 2072 N N . LEU A 1 129 ? -8.884 -13.331 -15.608 1.00 22.08 125 LEU A N 1
ATOM 2073 C CA . LEU A 1 129 ? -7.827 -13.990 -16.358 1.00 22.47 125 LEU A CA 1
ATOM 2074 C C . LEU A 1 129 ? -7.112 -15.069 -15.558 1.00 22.41 125 LEU A C 1
ATOM 2075 O O . LEU A 1 129 ? -6.281 -15.790 -16.122 1.00 21.71 125 LEU A O 1
ATOM 2091 N N . ASP A 1 130 ? -7.411 -15.207 -14.267 1.00 21.11 126 ASP A N 1
ATOM 2092 C CA . ASP A 1 130 ? -6.752 -16.209 -13.436 1.00 23.29 126 ASP A CA 1
ATOM 2093 C C . ASP A 1 130 ? -7.468 -17.537 -13.663 1.00 23.63 126 ASP A C 1
ATOM 2094 O O . ASP A 1 130 ? -8.282 -17.993 -12.859 1.00 24.44 126 ASP A O 1
ATOM 2103 N N . ARG A 1 131 ? -7.165 -18.159 -14.800 1.00 22.90 127 ARG A N 1
ATOM 2104 C CA . ARG A 1 131 ? -7.839 -19.386 -15.189 1.00 23.67 127 ARG A CA 1
ATOM 2105 C C . ARG A 1 131 ? -6.919 -20.207 -16.080 1.00 24.32 127 ARG A C 1
ATOM 2106 O O . ARG A 1 131 ? -6.065 -19.640 -16.774 1.00 23.98 127 ARG A O 1
ATOM 2127 N N . PRO A 1 132 ? -7.069 -21.532 -16.089 1.00 26.77 128 PRO A N 1
ATOM 2128 C CA . PRO A 1 132 ? -6.230 -22.364 -16.961 1.00 30.16 128 PRO A CA 1
ATOM 2129 C C . PRO A 1 132 ? -6.364 -21.949 -18.417 1.00 31.41 128 PRO A C 1
ATOM 2130 O O . PRO A 1 132 ? -7.440 -21.565 -18.879 1.00 32.45 128 PRO A O 1
ATOM 2141 N N . GLY A 1 133 ? -5.252 -22.036 -19.145 1.00 31.22 129 GLY A N 1
ATOM 2142 C CA . GLY A 1 133 ? -5.221 -21.649 -20.538 1.00 32.43 129 GLY A CA 1
ATOM 2143 C C . GLY A 1 133 ? -4.990 -20.174 -20.780 1.00 31.43 129 GLY A C 1
ATOM 2144 O O . GLY A 1 133 ? -4.698 -19.790 -21.919 1.00 34.32 129 GLY A O 1
ATOM 2148 N N . THR A 1 134 ? -5.119 -19.334 -19.754 1.00 28.56 130 THR A N 1
ATOM 2149 C CA . THR A 1 134 ? -4.806 -17.912 -19.859 1.00 28.24 130 THR A CA 1
ATOM 2150 C C . THR A 1 134 ? -3.605 -17.587 -18.979 1.00 29.18 130 THR A C 1
ATOM 2151 O O . THR A 1 134 ? -2.536 -17.248 -19.493 1.00 29.14 130 THR A O 1
ATOM 2162 N N . ALA A 1 135 ? -3.749 -17.680 -17.661 1.00 27.40 131 ALA A N 1
ATOM 2163 C CA . ALA A 1 135 ? -2.590 -17.682 -16.787 1.00 25.58 131 ALA A CA 1
ATOM 2164 C C . ALA A 1 135 ? -1.970 -19.080 -16.767 1.00 27.64 131 ALA A C 1
ATOM 2165 O O . ALA A 1 135 ? -2.665 -20.075 -16.994 1.00 31.11 131 ALA A O 1
ATOM 2172 N N . PRO A 1 136 ? -0.661 -19.190 -16.487 1.00 24.97 132 PRO A N 1
ATOM 2173 C CA . PRO A 1 136 ? 0.280 -18.115 -16.158 1.00 20.46 132 PRO A CA 1
ATOM 2174 C C . PRO A 1 136 ? 0.898 -17.444 -17.375 1.00 19.16 132 PRO A C 1
ATOM 2175 O O . PRO A 1 136 ? 1.168 -18.095 -18.388 1.00 20.30 132 PRO A O 1
ATOM 2186 N N . PHE A 1 137 ? 1.128 -16.144 -17.255 1.00 16.72 133 PHE A N 1
ATOM 2187 C CA . PHE A 1 137 ? 1.807 -15.371 -18.279 1.00 16.20 133 PHE A CA 1
ATOM 2188 C C . PHE A 1 137 ? 3.316 -15.429 -18.072 1.00 17.27 133 PHE A C 1
ATOM 2189 O O . PHE A 1 137 ? 3.807 -15.494 -16.942 1.00 18.00 133 PHE A O 1
ATOM 2206 N N . ASP A 1 138 ? 4.045 -15.427 -19.187 1.00 16.15 134 ASP A N 1
ATOM 2207 C CA . ASP A 1 138 ? 5.500 -15.345 -19.195 1.00 16.17 134 ASP A CA 1
ATOM 2208 C C . ASP A 1 138 ? 6.008 -13.913 -19.222 1.00 16.10 134 ASP A C 1
ATOM 2209 O O . ASP A 1 138 ? 7.171 -13.673 -18.883 1.00 15.47 134 ASP A O 1
ATOM 2218 N N . MET A 1 139 ? 5.169 -12.969 -19.631 1.00 14.97 135 MET A N 1
ATOM 2219 C CA . MET A 1 139 ? 5.557 -11.573 -19.727 1.00 14.39 135 MET A CA 1
ATOM 2220 C C . MET A 1 139 ? 4.314 -10.724 -19.540 1.00 14.15 135 MET A C 1
ATOM 2221 O O . MET A 1 139 ? 3.230 -11.087 -20.007 1.00 15.80 135 MET A O 1
ATOM 2235 N N . VAL A 1 140 ? 4.478 -9.601 -18.849 1.00 13.52 136 VAL A N 1
ATOM 2236 C CA . VAL A 1 140 ? 3.410 -8.631 -18.641 1.00 13.72 136 VAL A CA 1
ATOM 2237 C C . VAL A 1 140 ? 3.937 -7.255 -19.019 1.00 14.50 136 VAL A C 1
ATOM 2238 O O . VAL A 1 140 ? 5.000 -6.847 -18.543 1.00 15.70 136 VAL A O 1
ATOM 2251 N N . PHE A 1 141 ? 3.196 -6.544 -19.863 1.00 13.93 137 PHE A N 1
ATOM 2252 C CA . PHE A 1 141 ? 3.496 -5.159 -20.207 1.00 13.14 137 PHE A CA 1
ATOM 2253 C C . PHE A 1 141 ? 2.394 -4.277 -19.636 1.00 14.17 137 PHE A C 1
ATOM 2254 O O . PHE A 1 141 ? 1.223 -4.416 -20.013 1.00 13.95 137 PHE A O 1
ATOM 2271 N N . VAL A 1 142 ? 2.772 -3.382 -18.729 1.00 13.53 138 VAL A N 1
ATOM 2272 C CA . VAL A 1 142 ? 1.848 -2.487 -18.046 1.00 15.35 138 VAL A CA 1
ATOM 2273 C C . VAL A 1 142 ? 2.037 -1.101 -18.644 1.00 14.97 138 VAL A C 1
ATOM 2274 O O . VAL A 1 142 ? 3.091 -0.477 -18.468 1.00 13.71 138 VAL A O 1
ATOM 2287 N N . ASP A 1 143 ? 1.017 -0.614 -19.338 1.00 14.18 139 ASP A N 1
ATOM 2288 C CA . ASP A 1 143 ? 1.089 0.654 -20.047 1.00 15.14 139 ASP A CA 1
ATOM 2289 C C . ASP A 1 143 ? -0.312 1.247 -20.142 1.00 15.36 139 ASP A C 1
ATOM 2290 O O . ASP A 1 143 ? -0.820 1.540 -21.221 1.00 16.32 139 ASP A O 1
ATOM 2299 N N . ALA A 1 144 ? -0.961 1.428 -18.995 1.00 18.54 140 ALA A N 1
ATOM 2300 C CA . ALA A 1 144 ? -2.287 2.031 -18.974 1.00 18.86 140 ALA A CA 1
ATOM 2301 C C . ALA A 1 144 ? -2.252 3.270 -18.086 1.00 19.44 1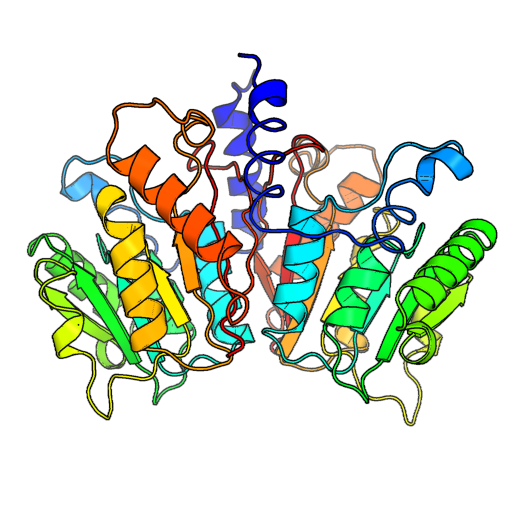40 ALA A C 1
ATOM 2302 O O . ALA A 1 144 ? -1.378 4.128 -18.251 1.00 20.44 140 ALA A O 1
ATOM 2309 N N . ASN A 1 145 ? -3.182 3.379 -17.146 1.00 16.83 141 ASN A N 1
ATOM 2310 C CA . ASN A 1 145 ? -3.208 4.517 -16.242 1.00 16.36 141 ASN A CA 1
ATOM 2311 C C . ASN A 1 145 ? -2.226 4.302 -15.097 1.00 16.85 141 ASN A C 1
ATOM 2312 O O . ASN A 1 145 ? -2.037 3.183 -14.620 1.00 19.46 141 ASN A O 1
ATOM 2323 N N . LYS A 1 146 ? -1.600 5.384 -14.651 1.00 17.78 142 LYS A N 1
ATOM 2324 C CA . LYS A 1 146 ? -0.493 5.255 -13.708 1.00 17.94 142 LYS A CA 1
ATOM 2325 C C . LYS A 1 146 ? -0.930 5.067 -12.254 1.00 17.10 142 LYS A C 1
ATOM 2326 O O . LYS A 1 146 ? -0.234 4.367 -11.507 1.00 17.89 142 LYS A O 1
ATOM 2345 N N . PRO A 1 147 ? -2.044 5.655 -11.792 1.00 17.42 143 PRO A N 1
ATOM 2346 C CA . PRO A 1 147 ? -2.424 5.450 -10.380 1.00 15.44 143 PRO A CA 1
ATOM 2347 C C . PRO A 1 147 ? -2.603 3.993 -9.989 1.00 16.18 143 PRO A C 1
ATOM 2348 O O . PRO A 1 147 ? -2.384 3.651 -8.823 1.00 18.08 143 PRO A O 1
ATOM 2359 N N . ASP A 1 148 ? -2.994 3.123 -10.917 1.00 15.11 144 ASP A N 1
ATOM 2360 C CA . ASP A 1 148 ? -3.266 1.728 -10.592 1.00 17.00 144 ASP A CA 1
ATOM 2361 C C . ASP A 1 148 ? -2.065 0.807 -10.798 1.00 14.96 144 ASP A C 1
ATOM 2362 O O . ASP A 1 148 ? -2.210 -0.411 -10.654 1.00 16.52 144 ASP A O 1
ATOM 2371 N N . ILE A 1 149 ? -0.886 1.349 -11.102 1.00 14.64 145 ILE A N 1
ATOM 2372 C CA . ILE A 1 149 ? 0.297 0.525 -11.342 1.00 15.98 145 ILE A CA 1
ATOM 2373 C C . ILE A 1 149 ? 0.565 -0.417 -10.167 1.00 15.56 145 ILE A C 1
ATOM 2374 O O . ILE A 1 149 ? 0.861 -1.600 -10.401 1.00 15.75 145 ILE A O 1
ATOM 2390 N N . PRO A 1 150 ? 0.470 0.018 -8.903 1.00 14.61 146 PRO A N 1
ATOM 2391 C CA . PRO A 1 150 ? 0.698 -0.949 -7.810 1.00 14.52 146 PRO A CA 1
ATOM 2392 C C . PRO A 1 150 ? -0.218 -2.161 -7.890 1.00 15.39 146 PRO A C 1
ATOM 2393 O O . PRO A 1 150 ? 0.233 -3.302 -7.702 1.00 14.95 146 PRO A O 1
ATOM 2404 N N . GLU A 1 151 ? -1.505 -1.934 -8.172 1.00 16.53 147 GLU A N 1
ATOM 2405 C CA . GLU A 1 151 ? -2.473 -3.018 -8.289 1.00 17.87 147 GLU A CA 1
ATOM 2406 C C . GLU A 1 151 ? -2.234 -3.842 -9.550 1.00 16.58 147 GLU A C 1
ATOM 2407 O O . GLU A 1 151 ? -2.422 -5.065 -9.550 1.00 16.49 147 GLU A O 1
ATOM 2419 N N . TYR A 1 152 ? -1.818 -3.195 -10.635 1.00 16.11 148 TYR A N 1
ATOM 2420 C CA . TYR A 1 152 ? -1.458 -3.949 -11.833 1.00 14.77 148 TYR A CA 1
ATOM 2421 C C . TYR A 1 152 ? -0.252 -4.839 -11.573 1.00 16.33 148 TYR A C 1
ATOM 2422 O O . TYR A 1 152 ? -0.187 -5.970 -12.066 1.00 16.03 148 TYR A O 1
ATOM 2440 N N . PHE A 1 153 ? 0.721 -4.338 -10.813 1.00 15.43 149 PHE A N 1
ATOM 2441 C CA . PHE A 1 153 ? 1.879 -5.149 -10.454 1.00 16.25 149 PHE A CA 1
ATOM 2442 C C . PHE A 1 153 ? 1.468 -6.340 -9.594 1.00 17.46 149 PHE A C 1
ATOM 2443 O O . PHE A 1 153 ? 1.903 -7.473 -9.836 1.00 15.95 149 PHE A O 1
ATOM 2460 N N . THR A 1 154 ? 0.614 -6.109 -8.590 1.00 17.65 150 THR A N 1
ATOM 2461 C CA . THR A 1 154 ? 0.100 -7.217 -7.791 1.00 17.40 150 THR A CA 1
ATOM 2462 C C . THR A 1 154 ? -0.532 -8.280 -8.680 1.00 16.11 150 THR A C 1
ATOM 2463 O O . THR A 1 154 ? -0.291 -9.480 -8.504 1.00 17.88 150 THR A O 1
ATOM 2474 N N . TRP A 1 155 ? -1.343 -7.851 -9.649 1.00 16.94 151 TRP A N 1
ATOM 2475 C CA . TRP A 1 155 ? -1.985 -8.802 -10.551 1.00 16.90 151 TRP A CA 1
ATOM 2476 C C . TRP A 1 155 ? -0.968 -9.475 -11.466 1.00 16.85 151 TRP A C 1
ATOM 2477 O O . TRP A 1 155 ? -1.094 -10.666 -11.767 1.00 16.40 151 TRP A O 1
ATOM 2498 N N . ALA A 1 156 ? 0.048 -8.733 -11.915 1.00 17.75 152 ALA A N 1
ATOM 2499 C CA . ALA A 1 156 ? 1.102 -9.337 -12.725 1.00 18.17 152 ALA A CA 1
ATOM 2500 C C . ALA A 1 156 ? 1.766 -10.489 -11.983 1.00 16.37 152 ALA A C 1
ATOM 2501 O O . ALA A 1 156 ? 2.018 -11.552 -12.565 1.00 17.23 152 ALA A O 1
ATOM 2508 N N . LEU A 1 157 ? 2.037 -10.306 -10.687 1.00 15.37 153 LEU A N 1
ATOM 2509 C CA . LEU A 1 157 ? 2.618 -11.386 -9.894 1.00 16.46 153 LEU A CA 1
ATOM 2510 C C . LEU A 1 157 ? 1.645 -12.550 -9.747 1.00 17.09 153 LEU A C 1
ATOM 2511 O O . LEU A 1 157 ? 2.035 -13.716 -9.890 1.00 19.10 153 LEU A O 1
ATOM 2527 N N . LYS A 1 158 ? 0.370 -12.258 -9.473 1.00 17.66 154 LYS A N 1
ATOM 2528 C CA . LYS A 1 158 ? -0.608 -13.324 -9.282 1.00 20.36 154 LYS A CA 1
ATOM 2529 C C . LYS A 1 158 ? -0.815 -14.136 -10.553 1.00 17.36 154 LYS A C 1
ATOM 2530 O O . LYS A 1 158 ? -1.064 -15.346 -10.483 1.00 19.86 154 LYS A O 1
ATOM 2549 N N . LEU A 1 159 ? -0.718 -13.489 -11.710 1.00 16.89 155 LEU A N 1
ATOM 2550 C CA . LEU A 1 159 ? -1.034 -14.108 -12.989 1.00 18.25 155 LEU A CA 1
ATOM 2551 C C . LEU A 1 159 ? 0.193 -14.627 -13.720 1.00 19.06 155 LEU A C 1
ATOM 2552 O O . LEU A 1 159 ? 0.059 -15.117 -14.847 1.00 19.21 155 LEU A O 1
ATOM 2568 N N . SER A 1 160 ? 1.382 -14.527 -13.126 1.00 19.35 156 SER A N 1
ATOM 2569 C CA . SER A 1 160 ? 2.577 -14.986 -13.820 1.00 20.02 156 SER A CA 1
ATOM 2570 C C . SER A 1 160 ? 3.238 -16.122 -13.051 1.00 20.48 156 SER A C 1
ATOM 2571 O O . SER A 1 160 ? 2.556 -16.920 -12.400 1.00 23.30 156 SER A O 1
ATOM 2579 N N . ARG A 1 161 ? 4.557 -16.217 -13.134 1.00 21.61 157 ARG A N 1
ATOM 2580 C CA . ARG A 1 161 ? 5.275 -17.413 -12.730 1.00 23.12 157 ARG A CA 1
ATOM 2581 C C . ARG A 1 161 ? 6.724 -17.030 -12.495 1.00 20.39 157 ARG A C 1
ATOM 2582 O O . ARG A 1 161 ? 7.174 -15.986 -12.978 1.00 19.99 157 ARG A O 1
ATOM 2603 N N . PRO A 1 162 ? 7.482 -17.847 -11.770 1.00 21.38 158 PRO A N 1
ATOM 2604 C CA . PRO A 1 162 ? 8.921 -17.589 -11.673 1.00 19.23 158 PRO A CA 1
ATOM 2605 C C . PRO A 1 162 ? 9.541 -17.553 -13.062 1.00 20.97 158 PRO A C 1
ATOM 2606 O O . PRO A 1 162 ? 9.251 -18.396 -13.913 1.00 21.60 158 PRO A O 1
ATOM 2617 N N . GLY A 1 163 ? 10.392 -16.554 -13.287 1.00 19.70 159 GLY A N 1
ATOM 2618 C CA . GLY A 1 163 ? 10.991 -16.317 -14.582 1.00 19.54 159 GLY A CA 1
ATOM 2619 C C . GLY A 1 163 ? 10.263 -15.290 -15.417 1.00 19.01 159 GLY A C 1
ATOM 2620 O O . GLY A 1 163 ? 10.827 -14.801 -16.406 1.00 19.43 159 GLY A O 1
ATOM 2624 N N . ALA A 1 164 ? 9.036 -14.942 -15.048 1.00 16.70 160 ALA A N 1
ATOM 2625 C CA . ALA A 1 164 ? 8.271 -13.987 -15.833 1.00 17.08 160 ALA A CA 1
ATOM 2626 C C . ALA A 1 164 ? 8.920 -12.606 -15.809 1.00 16.18 160 ALA A C 1
ATOM 2627 O O . ALA A 1 164 ? 9.529 -12.186 -14.818 1.00 17.31 160 ALA A O 1
ATOM 2634 N N . VAL A 1 165 ? 8.756 -11.889 -16.917 1.00 17.20 161 VAL A N 1
ATOM 2635 C CA A VAL A 1 165 ? 9.267 -10.533 -17.074 0.54 16.70 161 VAL A CA 1
ATOM 2636 C CA B VAL A 1 165 ? 9.267 -10.532 -17.080 0.46 16.68 161 VAL A CA 1
ATOM 2637 C C . VAL A 1 165 ? 8.086 -9.575 -17.028 1.00 15.97 161 VAL A C 1
ATOM 2638 O O . VAL A 1 165 ? 7.074 -9.789 -17.706 1.00 16.68 161 VAL A O 1
ATOM 2662 N N . VAL A 1 166 ? 8.215 -8.521 -16.229 1.00 14.48 162 VAL A N 1
ATOM 2663 C CA . VAL A 1 166 ? 7.209 -7.475 -16.136 1.00 13.89 162 VAL A CA 1
ATOM 2664 C C . VAL A 1 166 ? 7.877 -6.173 -16.556 1.00 14.41 162 VAL A C 1
ATOM 2665 O O . VAL A 1 166 ? 8.917 -5.801 -15.998 1.00 15.06 162 VAL A O 1
ATOM 2678 N N . VAL A 1 167 ? 7.312 -5.507 -17.559 1.00 14.10 163 VAL A N 1
ATOM 2679 C CA . VAL A 1 167 ? 7.780 -4.196 -17.998 1.00 12.67 163 VAL A CA 1
ATOM 2680 C C . VAL A 1 167 ? 6.677 -3.193 -17.709 1.00 12.81 163 VAL A C 1
ATOM 2681 O O . VAL A 1 167 ? 5.528 -3.396 -18.117 1.00 15.38 163 VAL A O 1
ATOM 2694 N N . VAL A 1 168 ? 7.024 -2.116 -17.006 1.00 13.11 164 VAL A N 1
ATOM 2695 C CA . VAL A 1 168 ? 6.097 -1.031 -16.706 1.00 13.14 164 VAL A CA 1
ATOM 2696 C C . VAL A 1 168 ? 6.619 0.216 -17.404 1.00 14.46 164 VAL A C 1
ATOM 2697 O O . VAL A 1 168 ? 7.752 0.643 -17.149 1.00 14.11 164 VAL A O 1
ATOM 2710 N N . ASP A 1 169 ? 5.809 0.784 -18.293 1.00 12.07 165 ASP A N 1
ATOM 2711 C CA . ASP A 1 169 ? 6.202 1.967 -19.045 1.00 12.34 165 ASP A CA 1
ATOM 2712 C C . ASP A 1 169 ? 5.875 3.250 -18.281 1.00 16.60 165 ASP A C 1
ATOM 2713 O O . ASP A 1 169 ? 5.009 3.283 -17.399 1.00 15.87 165 ASP A O 1
ATOM 2722 N N . ASN A 1 170 ? 6.613 4.306 -18.633 1.00 16.99 166 ASN A N 1
ATOM 2723 C CA . ASN A 1 170 ? 6.309 5.691 -18.255 1.00 20.78 166 ASN A CA 1
ATOM 2724 C C . ASN A 1 170 ? 6.397 5.919 -16.744 1.00 18.22 166 ASN A C 1
ATOM 2725 O O . ASN A 1 170 ? 5.506 6.508 -16.128 1.00 20.15 166 ASN A O 1
ATOM 2736 N N . VAL A 1 171 ? 7.517 5.498 -16.150 1.00 13.83 167 VAL A N 1
ATOM 2737 C CA . VAL A 1 171 ? 7.688 5.536 -14.701 1.00 12.85 167 VAL A CA 1
ATOM 2738 C C . VAL A 1 171 ? 8.458 6.772 -14.229 1.00 15.14 167 VAL A C 1
ATOM 2739 O O . VAL A 1 171 ? 8.762 6.873 -13.039 1.00 17.45 167 VAL A O 1
ATOM 2752 N N . VAL A 1 172 ? 8.776 7.715 -15.112 1.00 13.73 168 VAL A N 1
ATOM 2753 C CA . VAL A 1 172 ? 9.643 8.834 -14.748 1.00 14.13 168 VAL A CA 1
ATOM 2754 C C . VAL A 1 172 ? 8.843 10.091 -14.424 1.00 14.30 168 VAL A C 1
ATOM 2755 O O . VAL A 1 172 ? 9.201 10.835 -13.510 1.00 15.75 168 VAL A O 1
ATOM 2768 N N . LEU A 1 173 ? 7.757 10.340 -15.154 1.00 15.96 169 LEU A N 1
ATOM 2769 C CA . LEU A 1 173 ? 6.849 11.447 -14.850 1.00 14.65 169 LEU A CA 1
ATOM 2770 C C . LEU A 1 173 ? 7.599 12.775 -14.741 1.00 15.32 169 LEU A C 1
ATOM 2771 O O . LEU A 1 173 ? 7.370 13.575 -13.827 1.00 17.31 169 LEU A O 1
ATOM 2787 N N . GLY A 1 174 ? 8.499 13.022 -15.692 1.00 17.13 170 GLY A N 1
ATOM 2788 C CA . GLY A 1 174 ? 9.244 14.259 -15.722 1.00 16.37 170 GLY A CA 1
ATOM 2789 C C . GLY A 1 174 ? 10.176 14.467 -14.553 1.00 17.40 170 GLY A C 1
ATOM 2790 O O . GLY A 1 174 ? 10.659 15.584 -14.352 1.00 21.36 170 GLY A O 1
ATOM 2794 N N . GLY A 1 175 ? 10.441 13.425 -13.773 1.00 16.01 171 GLY A N 1
ATOM 2795 C CA . GLY A 1 175 ? 11.223 13.548 -12.565 1.00 17.89 171 GLY A CA 1
ATOM 2796 C C . GLY A 1 175 ? 10.404 13.708 -11.306 1.00 18.30 171 GLY A C 1
ATOM 2797 O O . GLY A 1 175 ? 10.979 13.719 -10.211 1.00 19.53 171 GLY A O 1
ATOM 2801 N N . ALA A 1 176 ? 9.081 13.827 -11.421 1.00 16.15 172 ALA A N 1
ATOM 2802 C CA . ALA A 1 176 ? 8.254 14.070 -10.246 1.00 16.39 172 ALA A CA 1
ATOM 2803 C C . ALA A 1 176 ? 8.253 12.884 -9.295 1.00 16.33 172 ALA A C 1
ATOM 2804 O O . ALA A 1 176 ? 7.887 13.041 -8.126 1.00 17.02 172 ALA A O 1
ATOM 2811 N N . VAL A 1 177 ? 8.679 11.711 -9.762 1.00 15.55 173 VAL A N 1
ATOM 2812 C CA A VAL A 1 177 ? 8.658 10.513 -8.936 0.50 14.93 173 VAL A CA 1
ATOM 2813 C CA B VAL A 1 177 ? 8.654 10.517 -8.926 0.50 14.94 173 VAL A CA 1
ATOM 2814 C C . VAL A 1 177 ? 9.549 10.650 -7.707 1.00 15.87 173 VAL A C 1
ATOM 2815 O O . VAL A 1 177 ? 9.362 9.921 -6.728 1.00 15.30 173 VAL A O 1
ATOM 2839 N N . THR A 1 178 ? 10.518 11.568 -7.724 1.00 15.18 174 THR A N 1
ATOM 2840 C CA . THR A 1 178 ? 11.400 11.738 -6.572 1.00 17.18 174 THR A CA 1
ATOM 2841 C C . THR A 1 178 ? 10.771 12.550 -5.448 1.00 18.12 174 THR A C 1
ATOM 2842 O O . THR A 1 178 ? 11.400 12.702 -4.394 1.00 18.54 174 THR A O 1
ATOM 2853 N N . ASP A 1 179 ? 9.566 13.078 -5.641 1.00 17.58 175 ASP A N 1
ATOM 2854 C CA . ASP A 1 179 ? 8.968 13.995 -4.683 1.00 17.66 175 ASP A CA 1
ATOM 2855 C C . ASP A 1 179 ? 7.969 13.251 -3.813 1.00 17.95 175 ASP A C 1
ATOM 2856 O O . ASP A 1 179 ? 6.885 12.896 -4.303 1.00 17.57 175 ASP A O 1
ATOM 2865 N N . PRO A 1 180 ? 8.263 13.002 -2.533 1.00 17.72 176 PRO A N 1
ATOM 2866 C CA . PRO A 1 180 ? 7.315 12.238 -1.710 1.00 16.57 176 PRO A CA 1
ATOM 2867 C C . PRO A 1 180 ? 6.002 12.956 -1.482 1.00 18.26 176 PRO A C 1
ATOM 2868 O O . PRO A 1 180 ? 5.006 12.299 -1.156 1.00 22.11 176 PRO A O 1
ATOM 2879 N N . ASP A 1 181 ? 5.964 14.275 -1.644 1.00 17.67 177 ASP A N 1
ATOM 2880 C CA . ASP A 1 181 ? 4.773 15.062 -1.368 1.00 20.55 177 ASP A CA 1
ATOM 2881 C C . ASP A 1 181 ? 3.989 15.419 -2.626 1.00 18.96 177 ASP A C 1
ATOM 2882 O O . ASP A 1 181 ? 3.050 16.216 -2.544 1.00 21.72 177 ASP A O 1
ATOM 2891 N N . HIS A 1 182 ? 4.337 14.854 -3.779 1.00 18.15 178 HIS A N 1
ATOM 2892 C CA . HIS A 1 182 ? 3.669 15.267 -4.999 1.00 17.19 178 HIS A CA 1
ATOM 2893 C C . HIS A 1 182 ? 2.201 14.856 -4.940 1.00 18.69 178 HIS A C 1
ATOM 2894 O O . HIS A 1 182 ? 1.899 13.714 -4.572 1.00 19.55 178 HIS A O 1
ATOM 2908 N N . PRO A 1 183 ? 1.265 15.749 -5.283 1.00 18.75 179 PRO A N 1
ATOM 2909 C CA . PRO A 1 183 ? -0.162 15.431 -5.120 1.00 19.99 179 PRO A CA 1
ATOM 2910 C C . PRO A 1 183 ? -0.746 14.524 -6.195 1.00 19.85 179 PRO A C 1
ATOM 2911 O O . PRO A 1 183 ? -1.878 14.052 -6.024 1.00 23.26 179 PRO A O 1
ATOM 2922 N N . ASP A 1 184 ? -0.039 14.276 -7.289 1.00 18.18 180 ASP A N 1
ATOM 2923 C CA . ASP A 1 184 ? -0.607 13.477 -8.366 1.00 16.18 180 ASP A CA 1
ATOM 2924 C C . ASP A 1 184 ? -0.669 12.004 -7.979 1.00 17.51 180 ASP A C 1
ATOM 2925 O O . ASP A 1 184 ? 0.322 11.426 -7.521 1.00 15.91 180 ASP A O 1
ATOM 2934 N N . ALA A 1 185 ? -1.829 11.387 -8.222 1.00 18.55 181 ALA A N 1
ATOM 2935 C CA . ALA A 1 185 ? -2.008 9.970 -7.913 1.00 17.81 181 ALA A CA 1
ATOM 2936 C C . ALA A 1 185 ? -1.121 9.086 -8.777 1.00 17.49 181 ALA A C 1
ATOM 2937 O O . ALA A 1 185 ? -0.706 8.003 -8.338 1.00 17.23 181 ALA A O 1
ATOM 2944 N N . GLY A 1 186 ? -0.842 9.506 -10.011 1.00 14.89 182 GLY A N 1
ATOM 2945 C CA . GLY A 1 186 ? 0.051 8.734 -10.854 1.00 16.52 182 GLY A CA 1
ATOM 2946 C C . GLY A 1 186 ? 1.461 8.699 -10.301 1.00 15.92 182 GLY A C 1
ATOM 2947 O O . GLY A 1 186 ? 2.091 7.640 -10.235 1.00 15.93 182 GLY A O 1
ATOM 2951 N N . VAL A 1 187 ? 1.965 9.858 -9.872 1.00 15.35 183 VAL A N 1
ATOM 2952 C CA . VAL A 1 187 ? 3.284 9.916 -9.247 1.00 14.95 183 VAL A CA 1
ATOM 2953 C C . VAL A 1 187 ? 3.312 9.017 -8.022 1.00 14.84 183 VAL A C 1
ATOM 2954 O O . VAL A 1 187 ? 4.246 8.233 -7.823 1.00 15.82 183 VAL A O 1
ATOM 2967 N N . GLN A 1 188 ? 2.280 9.110 -7.188 1.00 14.20 184 GLN A N 1
ATOM 2968 C CA . GLN A 1 188 ? 2.270 8.311 -5.972 1.00 14.48 184 GLN A CA 1
ATOM 2969 C C . GLN A 1 188 ? 2.125 6.827 -6.286 1.00 16.03 184 GLN A C 1
ATOM 2970 O O . GLN A 1 188 ? 2.670 5.985 -5.558 1.00 14.04 184 GLN A O 1
ATOM 2984 N N . GLY A 1 189 ? 1.432 6.485 -7.374 1.00 14.54 185 GLY A N 1
ATOM 2985 C CA . GLY A 1 189 ? 1.336 5.088 -7.769 1.00 15.69 185 GLY A CA 1
ATOM 2986 C C . GLY A 1 189 ? 2.669 4.510 -8.209 1.00 14.09 185 GLY A C 1
ATOM 2987 O O . GLY A 1 189 ? 3.018 3.379 -7.850 1.00 13.62 185 GLY A O 1
ATOM 2991 N N . VAL A 1 190 ? 3.432 5.275 -8.993 1.00 13.66 186 VAL A N 1
ATOM 2992 C CA . VAL A 1 190 ? 4.744 4.810 -9.425 1.00 12.99 186 VAL A CA 1
ATOM 2993 C C . VAL A 1 190 ? 5.676 4.685 -8.228 1.00 13.90 186 VAL A C 1
ATOM 2994 O O . VAL A 1 190 ? 6.453 3.731 -8.130 1.00 14.62 186 VAL A O 1
ATOM 3007 N N . ARG A 1 191 ? 5.607 5.636 -7.296 1.00 14.37 187 ARG A N 1
ATOM 3008 C CA . ARG A 1 191 ? 6.431 5.545 -6.094 1.00 12.91 187 ARG A CA 1
ATOM 3009 C C . ARG A 1 191 ? 6.057 4.319 -5.275 1.00 14.09 187 ARG A C 1
ATOM 3010 O O . ARG A 1 191 ? 6.930 3.559 -4.835 1.00 13.96 187 ARG A O 1
ATOM 3031 N N . ARG A 1 192 ? 4.756 4.112 -5.058 1.00 13.88 188 ARG A N 1
ATOM 3032 C CA . ARG A 1 192 ? 4.295 2.939 -4.320 1.00 13.44 188 ARG A CA 1
ATOM 3033 C C . ARG A 1 192 ? 4.804 1.655 -4.966 1.00 13.15 188 ARG A C 1
ATOM 3034 O O . ARG A 1 192 ? 5.214 0.715 -4.275 1.00 13.90 188 ARG A O 1
ATOM 3055 N N . PHE A 1 193 ? 4.787 1.605 -6.298 1.00 14.40 189 PHE A N 1
ATOM 3056 C CA . PHE A 1 193 ? 5.238 0.421 -7.023 1.00 12.92 189 PHE A CA 1
ATOM 3057 C C . PHE A 1 193 ? 6.720 0.156 -6.779 1.00 12.48 189 PHE A C 1
ATOM 3058 O O . PHE A 1 193 ? 7.127 -0.984 -6.519 1.00 12.52 189 PHE A O 1
ATOM 3075 N N . HIS A 1 194 ? 7.545 1.202 -6.851 1.00 12.34 190 HIS A N 1
ATOM 3076 C CA . HIS A 1 194 ? 8.974 1.027 -6.608 1.00 12.43 190 HIS A CA 1
ATOM 3077 C C . HIS A 1 194 ? 9.235 0.647 -5.160 1.00 12.49 190 HIS A C 1
ATOM 3078 O O . HIS A 1 194 ? 10.136 -0.150 -4.876 1.00 15.19 190 HIS A O 1
ATOM 3092 N N . GLU A 1 195 ? 8.449 1.199 -4.236 1.00 13.26 191 GLU A N 1
ATOM 3093 C CA . GLU A 1 195 ? 8.553 0.805 -2.835 1.00 13.04 191 GLU A CA 1
ATOM 3094 C C . GLU A 1 195 ? 8.191 -0.666 -2.637 1.00 14.18 191 GLU A C 1
ATOM 3095 O O . GLU A 1 195 ? 8.825 -1.367 -1.836 1.00 15.39 191 GLU A O 1
ATOM 3107 N N . MET A 1 196 ? 7.162 -1.151 -3.342 1.00 13.14 192 MET A N 1
ATOM 3108 C CA . MET A 1 196 ? 6.822 -2.569 -3.279 1.00 13.32 192 MET A CA 1
ATOM 3109 C C . MET A 1 196 ? 7.982 -3.429 -3.757 1.00 13.44 192 MET A C 1
ATOM 3110 O O . MET A 1 196 ? 8.298 -4.455 -3.145 1.00 13.50 192 MET A O 1
ATOM 3124 N N . LEU A 1 197 ? 8.629 -3.028 -4.852 1.00 13.90 193 LEU A N 1
ATOM 3125 C CA . LEU A 1 197 ? 9.793 -3.763 -5.336 1.00 15.06 193 LEU A CA 1
ATOM 3126 C C . LEU A 1 197 ? 10.906 -3.783 -4.294 1.00 13.11 193 LEU A C 1
ATOM 3127 O O . LEU A 1 197 ? 11.520 -4.831 -4.058 1.00 14.58 193 LEU A O 1
ATOM 3143 N N . ALA A 1 198 ? 11.167 -2.643 -3.644 1.00 12.87 194 ALA A N 1
ATOM 3144 C CA . ALA A 1 198 ? 12.202 -2.609 -2.617 1.00 13.12 194 ALA A CA 1
ATOM 3145 C C . ALA A 1 198 ? 11.880 -3.562 -1.474 1.00 13.79 194 ALA A C 1
ATOM 3146 O O . ALA A 1 198 ? 12.786 -4.158 -0.883 1.00 14.66 194 ALA A O 1
ATOM 3153 N N . GLY A 1 199 ? 10.596 -3.704 -1.141 1.00 14.46 195 GLY A N 1
ATOM 3154 C CA . GLY A 1 199 ? 10.164 -4.435 0.033 1.00 14.08 195 G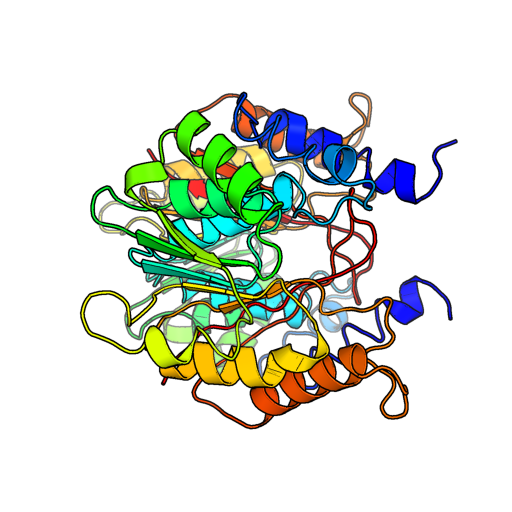LY A CA 1
ATOM 3155 C C . GLY A 1 199 ? 9.997 -5.930 -0.108 1.00 14.22 195 GLY A C 1
ATOM 3156 O O . GLY A 1 199 ? 9.591 -6.583 0.861 1.00 14.66 195 GLY A O 1
ATOM 3160 N N . ARG A 1 200 ? 10.293 -6.517 -1.266 1.00 14.20 196 ARG A N 1
ATOM 3161 C CA . ARG A 1 200 ? 10.186 -7.960 -1.407 1.00 14.78 196 ARG A CA 1
ATOM 3162 C C . ARG A 1 200 ? 11.366 -8.485 -2.209 1.00 16.15 196 ARG A C 1
ATOM 3163 O O . ARG A 1 200 ? 12.023 -7.748 -2.950 1.00 15.58 196 ARG A O 1
ATOM 3184 N N . SER A 1 201 ? 11.623 -9.785 -2.046 1.00 15.48 197 SER A N 1
ATOM 3185 C CA . SER A 1 201 ? 12.810 -10.417 -2.600 1.00 16.52 197 SER A CA 1
ATOM 3186 C C . SER A 1 201 ? 12.498 -11.527 -3.592 1.00 17.42 197 SER A C 1
ATOM 3187 O O . SER A 1 201 ? 13.432 -12.184 -4.065 1.00 19.18 197 SER A O 1
ATOM 3195 N N . ASP A 1 202 ? 11.224 -11.752 -3.919 1.00 16.56 198 ASP A N 1
ATOM 3196 C CA . ASP A 1 202 ? 10.824 -12.729 -4.930 1.00 16.28 198 ASP A CA 1
ATOM 3197 C C . ASP A 1 202 ? 10.673 -12.097 -6.307 1.00 17.64 198 ASP A C 1
ATOM 3198 O O . ASP A 1 202 ? 10.156 -12.741 -7.229 1.00 18.35 198 ASP A O 1
ATOM 3207 N N . VAL A 1 203 ? 11.089 -10.841 -6.441 1.00 15.05 199 VAL A N 1
ATOM 3208 C CA A VAL A 1 203 ? 11.141 -10.143 -7.719 0.47 16.57 199 VAL A CA 1
ATOM 3209 C CA B VAL A 1 203 ? 11.135 -10.136 -7.716 0.53 16.49 199 VAL A CA 1
ATOM 3210 C C . VAL A 1 203 ? 12.323 -9.191 -7.642 1.00 16.25 199 VAL A C 1
ATOM 3211 O O . VAL A 1 203 ? 12.653 -8.670 -6.573 1.00 17.78 199 VAL A O 1
ATOM 3235 N N . THR A 1 204 ? 12.980 -8.983 -8.777 1.00 15.79 200 THR A N 1
ATOM 3236 C CA . THR A 1 204 ? 14.153 -8.126 -8.819 1.00 16.25 200 THR A CA 1
ATOM 3237 C C . THR A 1 204 ? 14.087 -7.292 -10.090 1.00 14.99 200 THR A C 1
ATOM 3238 O O . THR A 1 204 ? 13.621 -7.775 -11.125 1.00 14.34 200 THR A O 1
ATOM 3249 N N . ALA A 1 205 ? 14.511 -6.030 -10.007 1.00 14.44 201 ALA A N 1
ATOM 3250 C CA . ALA A 1 205 ? 14.150 -5.083 -11.052 1.00 12.38 201 ALA A CA 1
ATOM 3251 C C . ALA A 1 205 ? 15.199 -3.992 -11.224 1.00 13.04 201 ALA A C 1
ATOM 3252 O O . ALA A 1 205 ? 16.115 -3.828 -10.415 1.00 13.52 201 ALA A O 1
ATOM 3259 N N . THR A 1 206 ? 15.055 -3.258 -12.324 1.00 12.90 202 THR A N 1
ATOM 3260 C CA . THR A 1 206 ? 15.801 -2.032 -12.554 1.00 12.57 202 THR A CA 1
ATOM 3261 C C . THR A 1 206 ? 14.908 -1.075 -13.329 1.00 13.83 202 THR A C 1
ATOM 3262 O O . THR A 1 206 ? 13.951 -1.486 -13.990 1.00 13.92 202 THR A O 1
ATOM 3273 N N . SER A 1 207 ? 15.217 0.213 -13.231 1.00 13.92 203 SER A N 1
ATOM 3274 C CA . SER A 1 207 ? 14.517 1.230 -13.999 1.00 13.71 203 SER A CA 1
ATOM 3275 C C . SER A 1 207 ? 15.523 2.041 -14.800 1.00 16.14 203 SER A C 1
ATOM 3276 O O . SER A 1 207 ? 16.596 2.398 -14.299 1.00 16.21 203 SER A O 1
ATOM 3284 N N . ILE A 1 208 ? 15.162 2.315 -16.049 1.00 13.79 204 ILE A N 1
ATOM 3285 C CA . ILE A 1 208 ? 16.047 2.924 -17.031 1.00 13.98 204 ILE A CA 1
ATOM 3286 C C . ILE A 1 208 ? 15.372 4.176 -17.563 1.00 13.29 204 ILE A C 1
ATOM 3287 O O . ILE A 1 208 ? 14.239 4.109 -18.058 1.00 14.42 204 ILE A O 1
ATOM 3303 N N . GLN A 1 209 ? 16.064 5.310 -17.466 1.00 14.41 205 GLN A N 1
ATOM 3304 C CA . GLN A 1 209 ? 15.595 6.549 -18.075 1.00 13.56 205 GLN A CA 1
ATOM 3305 C C . GLN A 1 209 ? 16.014 6.598 -19.540 1.00 13.81 205 GLN A C 1
ATOM 3306 O O . GLN A 1 209 ? 17.154 6.268 -19.885 1.00 14.80 205 GLN A O 1
ATOM 3320 N N . THR A 1 210 ? 15.091 7.024 -20.403 1.00 13.95 206 THR A N 1
ATOM 3321 C CA . THR A 1 210 ? 15.332 7.057 -21.839 1.00 15.45 206 THR A CA 1
ATOM 3322 C C . THR A 1 210 ? 14.941 8.410 -22.422 1.00 16.27 206 THR A C 1
ATOM 3323 O O . THR A 1 210 ? 14.157 9.163 -21.843 1.00 14.78 206 THR A O 1
ATOM 3334 N N . VAL A 1 211 ? 15.505 8.705 -23.592 1.00 13.80 207 VAL A N 1
ATOM 3335 C CA . VAL A 1 211 ? 15.069 9.819 -24.423 1.00 14.11 207 VAL A CA 1
ATOM 3336 C C . VAL A 1 211 ? 14.967 9.304 -25.852 1.00 14.44 207 VAL A C 1
ATOM 3337 O O . VAL A 1 211 ? 15.345 8.171 -26.157 1.00 17.28 207 VAL A O 1
ATOM 3350 N N . GLY A 1 212 ? 14.441 10.149 -26.724 1.00 14.54 208 GLY A N 1
ATOM 3351 C CA . GLY A 1 212 ? 14.116 9.759 -28.078 1.00 14.71 208 GLY A CA 1
ATOM 3352 C C . GLY A 1 212 ? 12.870 10.490 -28.531 1.00 16.27 208 GLY A C 1
ATOM 3353 O O . GLY A 1 212 ? 12.512 11.520 -27.972 1.00 16.19 208 GLY A O 1
ATOM 3357 N N . THR A 1 213 ? 12.211 9.928 -29.550 1.00 16.16 209 THR A N 1
ATOM 3358 C CA . THR A 1 213 ? 11.043 10.580 -30.128 1.00 16.22 209 THR A CA 1
ATOM 3359 C C . THR A 1 213 ? 9.898 10.761 -29.136 1.00 16.21 209 THR A C 1
ATOM 3360 O O . THR A 1 213 ? 9.005 11.578 -29.393 1.00 20.21 209 THR A O 1
ATOM 3371 N N . LYS A 1 214 ? 9.894 10.033 -28.020 1.00 14.94 210 LYS A N 1
ATOM 3372 C CA . LYS A 1 214 ? 8.858 10.194 -27.006 1.00 17.11 210 LYS A CA 1
ATOM 3373 C C . LYS A 1 214 ? 9.225 11.233 -25.960 1.00 16.80 210 LYS A C 1
ATOM 3374 O O . LYS A 1 214 ? 8.420 11.499 -25.059 1.00 19.62 210 LYS A O 1
ATOM 3393 N N . GLY A 1 215 ? 10.401 11.838 -26.069 1.00 15.25 211 GLY A N 1
ATOM 3394 C CA . GLY A 1 215 ? 10.881 12.737 -25.044 1.00 15.25 211 GLY A CA 1
ATOM 3395 C C . GLY A 1 215 ? 11.515 11.966 -23.900 1.00 15.83 211 GLY A C 1
ATOM 3396 O O . GLY A 1 215 ? 11.855 10.788 -24.014 1.00 15.59 211 GLY A O 1
ATOM 3400 N N . TYR A 1 216 ? 11.660 12.659 -22.773 1.00 14.09 212 TYR A N 1
ATOM 3401 C CA . TYR A 1 216 ? 12.288 12.100 -21.581 1.00 14.86 212 TYR A CA 1
ATOM 3402 C C . TYR A 1 216 ? 11.275 11.290 -20.781 1.00 17.13 212 TYR A C 1
ATOM 3403 O O . TYR A 1 216 ? 10.226 11.815 -20.386 1.00 16.21 212 TYR A O 1
ATOM 3421 N N . ASP A 1 217 ? 11.591 10.016 -20.549 1.00 13.98 213 ASP A N 1
ATOM 3422 C CA A ASP A 1 217 ? 10.759 9.167 -19.697 0.48 17.29 213 ASP A CA 1
ATOM 3423 C CA B ASP A 1 217 ? 10.752 9.155 -19.723 0.52 17.38 213 ASP A CA 1
ATOM 3424 C C . ASP A 1 217 ? 11.595 7.953 -19.285 1.00 14.85 213 ASP A C 1
ATOM 3425 O O . ASP A 1 217 ? 12.821 8.051 -19.203 1.00 14.97 213 ASP A O 1
ATOM 3441 N N . GLY A 1 218 ? 10.938 6.832 -19.005 1.00 15.21 214 GLY A N 1
ATOM 3442 C CA . GLY A 1 218 ? 11.677 5.648 -18.590 1.00 15.32 214 GLY A CA 1
ATOM 3443 C C . GLY A 1 218 ? 10.752 4.476 -18.353 1.00 13.58 214 GLY A C 1
ATOM 3444 O O . GLY A 1 218 ? 9.524 4.608 -18.358 1.00 14.78 214 GLY A O 1
ATOM 3448 N N . PHE A 1 219 ? 11.368 3.314 -18.131 1.00 12.98 215 PHE A N 1
ATOM 3449 C CA . PHE A 1 219 ? 10.627 2.089 -17.891 1.00 13.26 215 PHE A CA 1
ATOM 3450 C C . PHE A 1 219 ? 11.276 1.305 -16.765 1.00 12.61 215 PHE A C 1
ATOM 3451 O O . PHE A 1 219 ? 12.448 1.506 -16.432 1.00 13.24 215 PHE A O 1
ATOM 3468 N N . THR A 1 220 ? 10.487 0.407 -16.181 1.00 11.98 216 THR A N 1
ATOM 3469 C CA . THR A 1 220 ? 10.959 -0.548 -15.191 1.00 11.62 216 THR A CA 1
ATOM 3470 C C . THR A 1 220 ? 10.885 -1.944 -15.779 1.00 14.50 216 THR A C 1
ATOM 3471 O O . THR A 1 220 ? 9.882 -2.312 -16.396 1.00 15.86 216 THR A O 1
ATOM 3482 N N . LEU A 1 221 ? 11.947 -2.710 -15.584 1.00 13.33 217 LEU A N 1
ATOM 3483 C CA A LEU A 1 221 ? 11.996 -4.105 -15.993 0.57 13.12 217 LEU A CA 1
ATOM 3484 C CA B LEU A 1 221 ? 12.002 -4.105 -15.994 0.43 13.18 217 LEU A CA 1
ATOM 3485 C C . LEU A 1 221 ? 12.196 -4.946 -14.746 1.00 13.89 217 LEU A C 1
ATOM 3486 O O . LEU A 1 221 ? 13.181 -4.763 -14.022 1.00 13.09 217 LEU A O 1
ATOM 3516 N N . ALA A 1 222 ? 11.260 -5.852 -14.497 1.00 13.62 218 ALA A N 1
ATOM 3517 C CA . ALA A 1 222 ? 11.283 -6.713 -13.329 1.00 14.53 218 ALA A CA 1
ATOM 3518 C C . ALA A 1 222 ? 11.284 -8.172 -13.756 1.00 15.14 218 ALA A C 1
ATOM 3519 O O . ALA A 1 222 ? 10.639 -8.551 -14.739 1.00 16.95 218 ALA A O 1
ATOM 3526 N N . LEU A 1 223 ? 12.042 -8.977 -13.023 1.00 13.61 219 LEU A N 1
ATOM 3527 C CA . LEU A 1 223 ? 12.098 -10.418 -13.207 1.00 15.01 219 LEU A CA 1
ATOM 3528 C C . LEU A 1 223 ? 11.526 -11.077 -11.962 1.00 15.32 219 LEU A C 1
ATOM 3529 O O . LEU A 1 223 ? 12.000 -10.823 -10.847 1.00 14.85 219 LEU A O 1
ATOM 3545 N N . VAL A 1 224 ? 10.503 -11.904 -12.146 1.00 15.00 220 VAL A N 1
ATOM 3546 C CA . VAL A 1 224 ? 9.948 -12.662 -11.034 1.00 17.30 220 VAL A CA 1
ATOM 3547 C C . VAL A 1 224 ? 10.878 -13.834 -10.759 1.00 18.69 220 VAL A C 1
ATOM 3548 O O . VAL A 1 224 ? 11.235 -14.586 -11.674 1.00 19.81 220 VAL A O 1
ATOM 3561 N N . THR A 1 225 ? 11.310 -13.969 -9.508 1.00 19.88 221 THR A N 1
ATOM 3562 C CA . THR A 1 225 ? 12.209 -15.053 -9.140 1.00 22.19 221 THR A CA 1
ATOM 3563 C C . THR A 1 225 ? 11.585 -16.073 -8.200 1.00 26.15 221 THR A C 1
ATOM 3564 O O . THR A 1 225 ? 12.046 -17.217 -8.170 1.00 31.45 221 THR A O 1
ATOM 3575 N N . GLY A 1 226 ? 10.548 -15.702 -7.457 1.00 25.95 222 GLY A N 1
ATOM 3576 C CA . GLY A 1 226 ? 9.965 -16.587 -6.467 1.00 32.97 222 GLY A CA 1
ATOM 3577 C C . GLY A 1 226 ? 10.775 -16.629 -5.184 1.00 44.61 222 GLY A C 1
ATOM 3578 O O . GLY A 1 226 ? 10.329 -17.167 -4.171 1.00 51.07 222 GLY A O 1
ATOM 3583 N N . MET B 1 4 ? 15.163 23.011 -11.699 1.00 54.49 0 MET B N 1
ATOM 3584 C CA . MET B 1 4 ? 16.238 21.980 -11.621 1.00 40.54 0 MET B CA 1
ATOM 3585 C C . MET B 1 4 ? 16.890 21.770 -12.982 1.00 30.04 0 MET B C 1
ATOM 3586 O O . MET B 1 4 ? 16.202 21.638 -13.992 1.00 30.39 0 MET B O 1
ATOM 3600 N N . MET B 1 5 ? 18.220 21.732 -13.004 1.00 22.96 1 MET B N 1
ATOM 3601 C CA . MET B 1 5 ? 18.944 21.482 -14.240 1.00 20.51 1 MET B CA 1
ATOM 3602 C C . MET B 1 5 ? 18.669 20.072 -14.751 1.00 18.61 1 MET B C 1
ATOM 3603 O O . MET B 1 5 ? 18.476 19.130 -13.978 1.00 20.15 1 MET B O 1
ATOM 3617 N N . GLU B 1 6 ? 18.677 19.933 -16.076 1.00 19.08 2 GLU B N 1
ATOM 3618 C CA . GLU B 1 6 ? 18.359 18.653 -16.701 1.00 20.73 2 GLU B CA 1
ATOM 3619 C C . GLU B 1 6 ? 19.243 17.525 -16.172 1.00 18.19 2 GLU B C 1
ATOM 3620 O O . GLU B 1 6 ? 18.743 16.471 -15.763 1.00 18.78 2 GLU B O 1
ATOM 3632 N N . GLN B 1 7 ? 20.563 17.711 -16.195 1.00 16.80 3 GLN B N 1
ATOM 3633 C CA . GLN B 1 7 ? 21.454 16.652 -15.727 1.00 16.41 3 GLN B CA 1
ATOM 3634 C C . GLN B 1 7 ? 21.244 16.367 -14.244 1.00 13.43 3 GLN B C 1
ATOM 3635 O O . GLN B 1 7 ? 21.365 15.217 -13.801 1.00 16.12 3 GLN B O 1
ATOM 3649 N N . GLU B 1 8 ? 20.967 17.409 -13.456 1.00 20.24 4 GLU B N 1
ATOM 3650 C CA . GLU B 1 8 ? 20.645 17.206 -12.048 1.00 19.76 4 GLU B CA 1
ATOM 3651 C C . GLU B 1 8 ? 19.408 16.329 -11.896 1.00 19.79 4 GLU B C 1
ATOM 3652 O O . GLU B 1 8 ? 19.356 15.457 -11.019 1.00 20.35 4 GLU B O 1
ATOM 3664 N N . ARG B 1 9 ? 18.400 16.544 -12.745 1.00 19.11 5 ARG B N 1
ATOM 3665 C CA . ARG B 1 9 ? 17.192 15.727 -12.702 1.00 18.48 5 ARG B CA 1
ATOM 3666 C C . ARG B 1 9 ? 17.500 14.280 -13.065 1.00 17.69 5 ARG B C 1
ATOM 3667 O O . ARG B 1 9 ? 17.058 13.344 -12.389 1.00 17.30 5 ARG B O 1
ATOM 3688 N N . TRP B 1 10 ? 18.265 14.082 -14.138 1.00 17.90 6 TRP B N 1
ATOM 3689 C CA . TRP B 1 10 ? 18.650 12.735 -14.542 1.00 16.73 6 TRP B CA 1
ATOM 3690 C C . TRP B 1 10 ? 19.397 12.021 -13.426 1.00 17.73 6 TRP B C 1
ATOM 3691 O O . TRP B 1 10 ? 19.126 10.849 -13.142 1.00 18.10 6 TRP B O 1
ATOM 3712 N N . ASN B 1 11 ? 20.339 12.709 -12.772 1.00 17.63 7 ASN B N 1
ATOM 3713 C CA A ASN B 1 11 ? 21.039 12.096 -11.650 0.53 19.11 7 ASN B CA 1
ATOM 3714 C CA B ASN B 1 11 ? 21.042 12.108 -11.639 0.47 19.16 7 ASN B CA 1
ATOM 3715 C C . ASN B 1 11 ? 20.068 11.736 -10.531 1.00 17.79 7 ASN B C 1
ATOM 3716 O O . ASN B 1 11 ? 20.091 10.613 -10.012 1.00 19.37 7 ASN B O 1
ATOM 3736 N N . SER B 1 12 ? 19.212 12.685 -10.145 1.00 17.57 8 SER B N 1
ATOM 3737 C CA A SER B 1 12 ? 18.330 12.475 -9.001 0.59 17.24 8 SER B CA 1
ATOM 3738 C CA B SER B 1 12 ? 18.3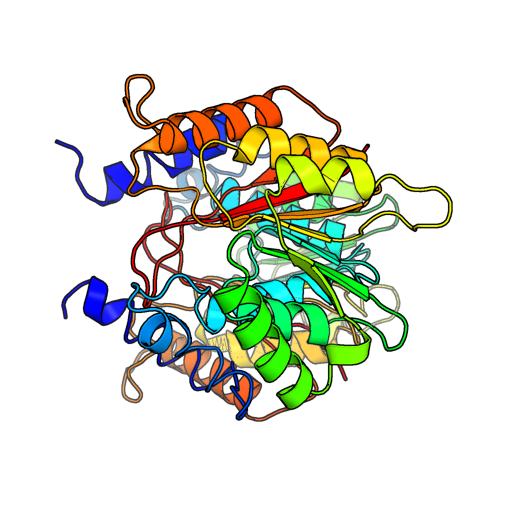30 12.474 -9.000 0.41 17.45 8 SER B CA 1
ATOM 3739 C C . SER B 1 12 ? 17.384 11.304 -9.236 1.00 16.83 8 SER B C 1
ATOM 3740 O O . SER B 1 12 ? 17.112 10.520 -8.319 1.00 17.14 8 SER B O 1
ATOM 3754 N N . VAL B 1 13 ? 16.866 11.173 -10.455 1.00 15.76 9 VAL B N 1
ATOM 3755 C CA . VAL B 1 13 ? 15.959 10.072 -10.756 1.00 15.78 9 VAL B CA 1
ATOM 3756 C C . VAL B 1 13 ? 16.699 8.736 -10.687 1.00 16.02 9 VAL B C 1
ATOM 3757 O O . VAL B 1 13 ? 16.176 7.751 -10.156 1.00 16.99 9 VAL B O 1
ATOM 3770 N N . ASP B 1 14 ? 17.931 8.684 -11.209 1.00 15.93 10 ASP B N 1
ATOM 3771 C CA . ASP B 1 14 ? 18.739 7.467 -11.110 1.00 16.20 10 ASP B CA 1
ATOM 3772 C C . ASP B 1 14 ? 19.049 7.123 -9.658 1.00 17.25 10 ASP B C 1
ATOM 3773 O O . ASP B 1 14 ? 18.982 5.954 -9.257 1.00 18.48 10 ASP B O 1
ATOM 3782 N N . VAL B 1 15 ? 19.435 8.121 -8.864 1.00 16.87 11 VAL B N 1
ATOM 3783 C CA . VAL B 1 15 ? 19.666 7.891 -7.441 1.00 17.29 11 VAL B CA 1
ATOM 3784 C C . VAL B 1 15 ? 18.412 7.322 -6.796 1.00 17.32 11 VAL B C 1
ATOM 3785 O O . VAL B 1 15 ? 18.479 6.384 -5.991 1.00 16.79 11 VAL B O 1
ATOM 3798 N N . TYR B 1 16 ? 17.248 7.874 -7.147 1.00 16.04 12 TYR B N 1
ATOM 3799 C CA . TYR B 1 16 ? 15.997 7.422 -6.550 1.00 13.81 12 TYR B CA 1
ATOM 3800 C C . TYR B 1 16 ? 15.694 5.977 -6.926 1.00 13.35 12 TYR B C 1
ATOM 3801 O O . TYR B 1 16 ? 15.461 5.133 -6.053 1.00 15.78 12 TYR B O 1
ATOM 3819 N N . PHE B 1 17 ? 15.672 5.668 -8.224 1.00 14.87 13 PHE B N 1
ATOM 3820 C CA . PHE B 1 17 ? 15.366 4.303 -8.643 1.00 15.24 13 PHE B CA 1
ATOM 3821 C C . PHE B 1 17 ? 16.358 3.313 -8.050 1.00 15.33 13 PHE B C 1
ATOM 3822 O O . PHE B 1 17 ? 15.972 2.258 -7.525 1.00 16.13 13 PHE B O 1
ATOM 3839 N N . SER B 1 18 ? 17.651 3.624 -8.145 1.00 15.82 14 SER B N 1
ATOM 3840 C CA A SER B 1 18 ? 18.671 2.708 -7.645 0.59 19.50 14 SER B CA 1
ATOM 3841 C CA B SER B 1 18 ? 18.661 2.697 -7.648 0.41 19.59 14 SER B CA 1
ATOM 3842 C C . SER B 1 18 ? 18.529 2.485 -6.146 1.00 17.60 14 SER B C 1
ATOM 3843 O O . SER B 1 18 ? 18.765 1.376 -5.654 1.00 16.62 14 SER B O 1
ATOM 3857 N N . SER B 1 19 ? 18.142 3.525 -5.400 1.00 16.28 15 SER B N 1
ATOM 3858 C CA . SER B 1 19 ? 18.021 3.379 -3.952 1.00 15.00 15 SER B CA 1
ATOM 3859 C C . SER B 1 19 ? 16.999 2.313 -3.572 1.00 15.78 15 SER B C 1
ATOM 3860 O O . SER B 1 19 ? 17.126 1.677 -2.516 1.00 16.54 15 SER B O 1
ATOM 3868 N N . LEU B 1 20 ? 15.979 2.110 -4.402 1.00 14.22 16 LEU B N 1
ATOM 3869 C CA . LEU B 1 20 ? 14.939 1.133 -4.126 1.00 12.17 16 LEU B CA 1
ATOM 3870 C C . LEU B 1 20 ? 15.170 -0.198 -4.822 1.00 13.45 16 LEU B C 1
ATOM 3871 O O . LEU B 1 20 ? 14.732 -1.236 -4.313 1.00 14.70 16 LEU B O 1
ATOM 3887 N N . LEU B 1 21 ? 15.871 -0.205 -5.954 1.00 14.91 17 LEU B N 1
ATOM 3888 C CA . LEU B 1 21 ? 15.912 -1.396 -6.791 1.00 14.39 17 LEU B CA 1
ATOM 3889 C C . LEU B 1 21 ? 17.266 -2.087 -6.881 1.00 14.32 17 LEU B C 1
ATOM 3890 O O . LEU B 1 21 ? 17.296 -3.281 -7.197 1.00 16.68 17 LEU B O 1
ATOM 3906 N N . VAL B 1 22 ? 18.375 -1.395 -6.625 1.00 14.72 18 VAL B N 1
ATOM 3907 C CA . VAL B 1 22 ? 19.700 -1.942 -6.916 1.00 15.69 18 VAL B CA 1
ATOM 3908 C C . VAL B 1 22 ? 20.556 -1.893 -5.659 1.00 17.98 18 VAL B C 1
ATOM 3909 O O . VAL B 1 22 ? 20.837 -0.808 -5.135 1.00 21.35 18 VAL B O 1
ATOM 3922 N N . LYS B 1 23 ? 20.998 -3.060 -5.207 1.00 17.74 19 LYS B N 1
ATOM 3923 C CA . LYS B 1 23 ? 21.880 -3.176 -4.059 1.00 19.92 19 LYS B CA 1
ATOM 3924 C C . LYS B 1 23 ? 23.311 -3.398 -4.531 1.00 19.16 19 LYS B C 1
ATOM 3925 O O . LYS B 1 23 ? 23.554 -4.129 -5.495 1.00 21.89 19 LYS B O 1
ATOM 3929 N N . GLU B 1 24 ? 24.250 -2.740 -3.862 1.00 16.62 20 GLU B N 1
ATOM 3930 C CA . GLU B 1 24 ? 25.676 -2.963 -4.056 1.00 16.14 20 GLU B CA 1
ATOM 3931 C C . GLU B 1 24 ? 26.257 -3.458 -2.742 1.00 18.49 20 GLU B C 1
ATOM 3932 O O . GLU B 1 24 ? 26.144 -2.776 -1.716 1.00 19.42 20 GLU B O 1
ATOM 3944 N N . ASP B 1 25 ? 26.868 -4.639 -2.771 1.00 18.30 21 ASP B N 1
ATOM 3945 C CA . ASP B 1 25 ? 27.615 -5.136 -1.627 1.00 17.76 21 ASP B CA 1
ATOM 3946 C C . ASP B 1 25 ? 29.063 -4.649 -1.730 1.00 17.85 21 ASP B C 1
ATOM 3947 O O . ASP B 1 25 ? 29.410 -3.858 -2.611 1.00 17.58 21 ASP B O 1
ATOM 3956 N N . GLU B 1 26 ? 29.926 -5.124 -0.825 1.00 16.59 22 GLU B N 1
ATOM 3957 C CA A GLU B 1 26 ? 31.310 -4.656 -0.780 0.70 17.94 22 GLU B CA 1
ATOM 3958 C CA B GLU B 1 26 ? 31.306 -4.646 -0.784 0.30 17.74 22 GLU B 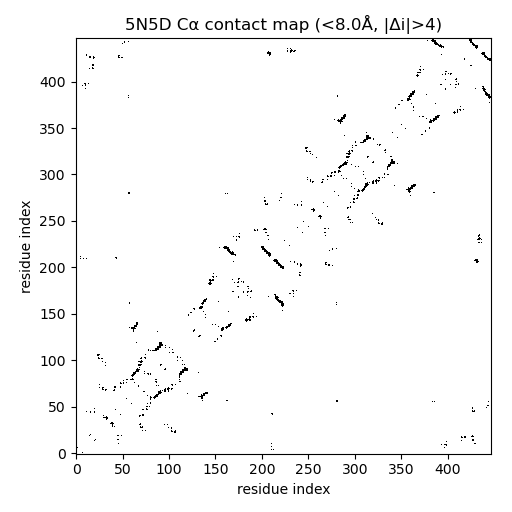CA 1
ATOM 3959 C C . GLU B 1 26 ? 31.985 -4.780 -2.141 1.00 15.39 22 GLU B C 1
ATOM 3960 O O . GLU B 1 26 ? 32.620 -3.839 -2.623 1.00 17.70 22 GLU B O 1
ATOM 3982 N N . ALA B 1 27 ? 31.870 -5.950 -2.772 1.00 16.00 23 ALA B N 1
ATOM 3983 C CA . ALA B 1 27 ? 32.589 -6.174 -4.021 1.00 16.32 23 ALA B CA 1
ATOM 3984 C C . ALA B 1 27 ? 32.155 -5.179 -5.089 1.00 14.75 23 ALA B C 1
ATOM 3985 O O . ALA B 1 27 ? 32.995 -4.603 -5.789 1.00 14.71 23 ALA B O 1
ATOM 3992 N N . LEU B 1 28 ? 30.848 -4.953 -5.215 1.00 14.39 24 LEU B N 1
ATOM 3993 C CA . LEU B 1 28 ? 30.349 -4.008 -6.210 1.00 15.59 24 LEU B CA 1
ATOM 3994 C C . LEU B 1 28 ? 30.728 -2.574 -5.864 1.00 13.91 24 LEU B C 1
ATOM 3995 O O . LEU B 1 28 ? 31.123 -1.803 -6.746 1.00 16.35 24 LEU B O 1
ATOM 4011 N N . SER B 1 29 ? 30.579 -2.185 -4.593 1.00 15.85 25 SER B N 1
ATOM 4012 C CA A SER B 1 29 ? 30.923 -0.826 -4.185 0.59 17.19 25 SER B CA 1
ATOM 4013 C CA B SER B 1 29 ? 30.923 -0.825 -4.188 0.41 17.18 25 SER B CA 1
ATOM 4014 C C . SER B 1 29 ? 32.403 -0.546 -4.412 1.00 17.14 25 SER B C 1
ATOM 4015 O O . SER B 1 29 ? 32.780 0.562 -4.809 1.00 15.90 25 SER B O 1
ATOM 4028 N N . LYS B 1 30 ? 33.258 -1.539 -4.148 1.00 16.14 26 LYS B N 1
ATOM 4029 C CA A LYS B 1 30 ? 34.687 -1.381 -4.400 0.49 15.65 26 LYS B CA 1
ATOM 4030 C CA B LYS B 1 30 ? 34.686 -1.379 -4.401 0.51 15.61 26 LYS B CA 1
ATOM 4031 C C . LYS B 1 30 ? 34.968 -1.336 -5.897 1.00 15.62 26 LYS B C 1
ATOM 4032 O O . LYS B 1 30 ? 35.726 -0.480 -6.372 1.00 16.86 26 LYS B O 1
ATOM 4068 N N . ALA B 1 31 ? 34.364 -2.254 -6.658 1.00 15.65 27 ALA B N 1
ATOM 4069 C CA . ALA B 1 31 ? 34.587 -2.276 -8.100 1.00 14.97 27 ALA B CA 1
ATOM 4070 C C . ALA B 1 31 ? 34.194 -0.948 -8.734 1.00 14.66 27 ALA B C 1
ATOM 4071 O O . ALA B 1 31 ? 34.848 -0.487 -9.677 1.00 17.48 27 ALA B O 1
ATOM 4078 N N . ALA B 1 32 ? 33.138 -0.309 -8.217 1.00 15.00 28 ALA B N 1
ATOM 4079 C CA . ALA B 1 32 ? 32.656 0.947 -8.788 1.00 16.15 28 ALA B CA 1
ATOM 4080 C C . ALA B 1 32 ? 33.659 2.087 -8.643 1.00 18.12 28 ALA B C 1
ATOM 4081 O O . ALA B 1 32 ? 33.512 3.114 -9.318 1.00 17.84 28 ALA B O 1
ATOM 4088 N N . GLN B 1 33 ? 34.654 1.945 -7.770 1.00 17.70 29 GLN B N 1
ATOM 4089 C CA A GLN B 1 33 ? 35.674 2.966 -7.571 0.62 17.68 29 GLN B CA 1
ATOM 4090 C CA B GLN B 1 33 ? 35.680 2.962 -7.571 0.38 17.70 29 GLN B CA 1
ATOM 4091 C C . GLN B 1 33 ? 36.972 2.647 -8.309 1.00 17.62 29 GLN B C 1
ATOM 4092 O O . GLN B 1 33 ? 37.971 3.344 -8.110 1.00 20.52 29 GLN B O 1
ATOM 4118 N N . ALA B 1 34 ? 36.976 1.615 -9.160 1.00 16.54 30 ALA B N 1
ATOM 4119 C CA . ALA B 1 34 ? 38.217 1.171 -9.791 1.00 19.23 30 ALA B CA 1
ATOM 4120 C C . ALA B 1 34 ? 38.901 2.300 -10.551 1.00 19.88 30 ALA B C 1
ATOM 4121 O O . ALA B 1 34 ? 40.135 2.361 -10.609 1.00 22.47 30 ALA B O 1
ATOM 4128 N N . HIS B 1 35 ? 38.119 3.190 -11.158 1.00 20.33 31 HIS B N 1
ATOM 4129 C CA . HIS B 1 35 ? 38.705 4.257 -11.963 1.00 20.84 31 HIS B CA 1
ATOM 4130 C C . HIS B 1 35 ? 39.578 5.184 -11.127 1.00 23.37 31 HIS B C 1
ATOM 4131 O O . HIS B 1 35 ? 40.553 5.744 -11.639 1.00 27.32 31 HIS B O 1
ATOM 4145 N N . ARG B 1 36 ? 39.249 5.361 -9.849 1.00 22.10 32 ARG B N 1
ATOM 4146 C CA . ARG B 1 36 ? 40.066 6.216 -8.993 1.00 25.55 32 ARG B CA 1
ATOM 4147 C C . ARG B 1 36 ? 41.465 5.638 -8.824 1.00 28.19 32 ARG B C 1
ATOM 4148 O O . ARG B 1 36 ? 42.460 6.368 -8.898 1.00 31.81 32 ARG B O 1
ATOM 4169 N N . GLU B 1 37 ? 41.561 4.323 -8.604 1.00 28.74 33 GLU B N 1
ATOM 4170 C CA . GLU B 1 37 ? 42.866 3.671 -8.565 1.00 35.86 33 GLU B CA 1
ATOM 4171 C C . GLU B 1 37 ? 43.583 3.802 -9.902 1.00 33.11 33 GLU B C 1
ATOM 4172 O O . GLU B 1 37 ? 44.800 4.010 -9.946 1.00 36.35 33 GLU B O 1
ATOM 4184 N N . PHE B 1 38 ? 42.843 3.669 -11.005 1.00 31.33 34 PHE B N 1
ATOM 4185 C CA . PHE B 1 38 ? 43.423 3.722 -12.341 1.00 32.50 34 PHE B CA 1
ATOM 4186 C C . PHE B 1 38 ? 43.746 5.141 -12.794 1.00 35.39 34 PHE B C 1
ATOM 4187 O O . PHE B 1 38 ? 44.360 5.306 -13.853 1.00 39.96 34 PHE B O 1
ATOM 4204 N N . ASP B 1 39 ? 43.334 6.159 -12.038 1.00 32.93 35 ASP B N 1
ATOM 4205 C CA . ASP B 1 39 ? 43.491 7.557 -12.441 1.00 35.97 35 ASP B CA 1
ATOM 4206 C C . ASP B 1 39 ? 42.796 7.819 -13.778 1.00 32.96 35 ASP B C 1
ATOM 4207 O O . ASP B 1 39 ? 43.371 8.387 -14.710 1.00 36.48 35 ASP B O 1
ATOM 4216 N N . LEU B 1 40 ? 41.537 7.412 -13.859 1.00 27.36 36 LEU B N 1
ATOM 4217 C CA . LEU B 1 40 ? 40.745 7.514 -15.073 1.00 25.24 36 LEU B CA 1
ATOM 4218 C C . LEU B 1 40 ? 39.337 7.961 -14.723 1.00 23.74 36 LEU B C 1
ATOM 4219 O O . LEU B 1 40 ? 38.920 7.866 -13.565 1.00 23.03 36 LEU B O 1
ATOM 4235 N N . PRO B 1 41 ? 38.569 8.421 -15.708 1.00 23.02 37 PRO B N 1
ATOM 4236 C CA . PRO B 1 41 ? 37.145 8.667 -15.472 1.00 20.77 37 PRO B CA 1
ATOM 4237 C C . PRO B 1 41 ? 36.404 7.359 -15.229 1.00 19.27 37 PRO B C 1
ATOM 4238 O O . PRO B 1 41 ? 36.900 6.268 -15.516 1.00 20.91 37 PRO B O 1
ATOM 4249 N N . ASP B 1 42 ? 35.189 7.484 -14.696 1.00 18.06 38 ASP B N 1
ATOM 4250 C CA . ASP B 1 42 ? 34.354 6.322 -14.392 1.00 16.52 38 ASP B CA 1
ATOM 4251 C C . ASP B 1 42 ? 33.817 5.740 -15.694 1.00 16.75 38 ASP B C 1
ATOM 4252 O O . ASP B 1 42 ? 32.862 6.260 -16.277 1.00 20.17 38 ASP B O 1
ATOM 4261 N N . LEU B 1 43 ? 34.438 4.659 -16.163 1.00 17.64 39 LEU B N 1
ATOM 4262 C CA . LEU B 1 43 ? 34.058 4.026 -17.419 1.00 18.44 39 LEU B CA 1
ATOM 4263 C C . LEU B 1 43 ? 33.055 2.896 -17.239 1.00 19.57 39 LEU B C 1
ATOM 4264 O O . LEU B 1 43 ? 32.608 2.318 -18.236 1.00 19.66 39 LEU B O 1
ATOM 4280 N N . ALA B 1 44 ? 32.708 2.558 -16.006 1.00 17.22 40 ALA B N 1
ATOM 4281 C CA . ALA B 1 44 ? 31.852 1.416 -15.752 1.00 15.01 40 ALA B CA 1
ATOM 4282 C C . ALA B 1 44 ? 30.385 1.750 -16.002 1.00 14.03 40 ALA B C 1
ATOM 4283 O O . ALA B 1 44 ? 29.951 2.897 -15.868 1.00 14.91 40 ALA B O 1
ATOM 4290 N N . VAL B 1 45 ? 29.611 0.721 -16.336 1.00 14.12 41 VAL B N 1
ATOM 4291 C CA . VAL B 1 45 ? 28.159 0.867 -16.374 1.00 14.85 41 VAL B CA 1
ATOM 4292 C C . VAL B 1 45 ? 27.690 1.383 -15.020 1.00 15.13 41 VAL B C 1
ATOM 4293 O O . VAL B 1 45 ? 28.301 1.091 -13.985 1.00 15.26 41 VAL B O 1
ATOM 4306 N N . SER B 1 46 ? 26.608 2.153 -15.024 1.00 15.27 42 SER B N 1
ATOM 4307 C CA . SER B 1 46 ? 25.981 2.603 -13.793 1.00 13.89 42 SER B CA 1
ATOM 4308 C C . SER B 1 46 ? 25.307 1.425 -13.090 1.00 13.56 42 SER B C 1
ATOM 4309 O O . SER B 1 46 ? 25.148 0.336 -13.648 1.00 14.70 42 SER B O 1
ATOM 4317 N N . ALA B 1 47 ? 24.877 1.654 -11.849 1.00 15.62 43 ALA B N 1
ATOM 4318 C CA . ALA B 1 47 ? 24.191 0.580 -11.134 1.00 14.30 43 ALA B CA 1
ATOM 4319 C C . ALA B 1 47 ? 22.912 0.151 -11.845 1.00 13.77 43 ALA B C 1
ATOM 4320 O O . ALA B 1 47 ? 22.716 -1.062 -12.028 1.00 15.54 43 ALA B O 1
ATOM 4327 N N . PRO B 1 48 ? 22.026 1.056 -12.282 1.00 16.10 44 PRO B N 1
ATOM 4328 C CA . PRO B 1 48 ? 20.840 0.595 -13.029 1.00 15.90 44 PRO B CA 1
ATOM 4329 C C . PRO B 1 48 ? 21.200 -0.172 -14.285 1.00 15.02 44 PRO B C 1
ATOM 4330 O O . PRO B 1 48 ? 20.523 -1.145 -14.638 1.00 14.27 44 PRO B O 1
ATOM 4341 N N . GLN B 1 49 ? 22.253 0.259 -14.978 1.00 13.44 45 GLN B N 1
ATOM 4342 C CA . GLN B 1 49 ? 22.676 -0.409 -16.206 1.00 13.12 45 GLN B CA 1
ATOM 4343 C C . GLN B 1 49 ? 23.263 -1.786 -15.927 1.00 14.46 45 GLN B C 1
ATOM 4344 O O . GLN B 1 49 ? 22.995 -2.744 -16.666 1.00 13.29 45 GLN B O 1
ATOM 4358 N N . GLY B 1 50 ? 24.107 -1.899 -14.898 1.00 14.20 46 GLY B N 1
ATOM 4359 C CA . GLY B 1 50 ? 24.619 -3.205 -14.527 1.00 13.90 46 GLY B CA 1
ATOM 4360 C C . GLY B 1 50 ? 23.508 -4.157 -14.135 1.00 12.42 46 GLY B C 1
ATOM 4361 O O . GLY B 1 50 ? 23.521 -5.333 -14.510 1.00 14.56 46 GLY B O 1
ATOM 4365 N N . LYS B 1 51 ? 22.516 -3.654 -13.397 1.00 12.73 47 LYS B N 1
ATOM 4366 C CA . LYS B 1 51 ? 21.376 -4.482 -13.030 1.00 14.80 47 LYS B CA 1
ATOM 4367 C C . LYS B 1 51 ? 20.624 -4.936 -14.275 1.00 15.16 47 LYS B C 1
ATOM 4368 O O . LYS B 1 51 ? 20.182 -6.087 -14.358 1.00 14.67 47 LYS B O 1
ATOM 4387 N N . LEU B 1 52 ? 20.505 -4.058 -15.275 1.00 13.25 48 LEU B N 1
ATOM 4388 C CA . LEU B 1 52 ? 19.842 -4.450 -16.515 1.00 13.24 48 LEU B CA 1
ATOM 4389 C C . LEU B 1 52 ? 20.596 -5.583 -17.204 1.00 13.89 48 LEU B C 1
ATOM 4390 O O . LEU B 1 52 ? 19.985 -6.551 -17.672 1.00 13.65 48 LEU B O 1
ATOM 4406 N N . LEU B 1 53 ? 21.926 -5.477 -17.288 1.00 13.45 49 LEU B N 1
ATOM 4407 C CA . LEU B 1 53 ? 22.720 -6.562 -17.866 1.00 14.39 49 LEU B CA 1
ATOM 4408 C C . LEU B 1 53 ? 22.451 -7.876 -17.145 1.00 14.82 49 LEU B C 1
ATOM 4409 O O . LEU B 1 53 ? 22.251 -8.927 -17.770 1.00 15.62 49 LEU B O 1
ATOM 4425 N N . HIS B 1 54 ? 22.472 -7.825 -15.817 1.00 13.16 50 HIS B N 1
ATOM 4426 C CA . HIS B 1 54 ? 22.170 -8.974 -14.972 1.00 14.47 50 HIS B CA 1
ATOM 4427 C C . HIS B 1 54 ? 20.807 -9.575 -15.320 1.00 13.65 50 HIS B C 1
ATOM 4428 O O . HIS B 1 54 ? 20.673 -10.792 -15.501 1.00 14.56 50 HIS B O 1
ATOM 4442 N N . LEU B 1 55 ? 19.780 -8.728 -15.420 1.00 11.96 51 LEU B N 1
ATOM 4443 C CA . LEU B 1 55 ? 18.431 -9.214 -15.685 1.00 12.78 51 LEU B CA 1
ATOM 4444 C C . LEU B 1 55 ? 18.309 -9.787 -17.091 1.00 12.85 51 LEU B C 1
ATOM 4445 O O . LEU B 1 55 ? 17.627 -10.797 -17.294 1.00 15.34 51 LEU B O 1
ATOM 4461 N N . LEU B 1 56 ? 18.968 -9.168 -18.072 1.00 13.34 52 LEU B N 1
ATOM 4462 C CA . LEU B 1 56 ? 18.949 -9.720 -19.424 1.00 12.66 52 LEU B CA 1
ATOM 4463 C C . LEU B 1 56 ? 19.548 -11.119 -19.452 1.00 14.01 52 LEU B C 1
ATOM 4464 O O . LEU B 1 56 ? 19.004 -12.027 -20.095 1.00 15.70 52 LEU B O 1
ATOM 4480 N N . ALA B 1 57 ? 20.679 -11.307 -18.774 1.00 14.09 53 ALA B N 1
ATOM 4481 C CA . ALA B 1 57 ? 21.306 -12.621 -18.727 1.00 12.94 53 ALA B CA 1
ATOM 4482 C C . ALA B 1 57 ? 20.377 -13.644 -18.086 1.00 13.36 53 ALA B C 1
ATOM 4483 O O . ALA B 1 57 ? 20.223 -14.760 -18.593 1.00 15.65 53 ALA B O 1
ATOM 4490 N N . ARG B 1 58 ? 19.732 -13.275 -16.974 1.00 14.01 54 ARG B N 1
ATOM 4491 C CA . ARG B 1 58 ? 18.840 -14.212 -16.296 1.00 13.72 54 ARG B CA 1
ATOM 4492 C C . ARG B 1 58 ? 17.591 -14.509 -17.118 1.00 16.02 54 ARG B C 1
ATOM 4493 O O . ARG B 1 58 ? 17.107 -15.645 -17.129 1.00 16.09 54 ARG B O 1
ATOM 4514 N N . LEU B 1 59 ? 17.059 -13.500 -17.810 1.00 15.75 55 LEU B N 1
ATOM 4515 C CA A LEU B 1 59 ? 15.886 -13.701 -18.651 0.48 20.42 55 LEU B CA 1
ATOM 4516 C CA B LEU B 1 59 ? 15.887 -13.707 -18.656 0.52 20.47 55 LEU B CA 1
ATOM 4517 C C . LEU B 1 59 ? 16.187 -14.676 -19.788 1.00 18.38 55 LEU B C 1
ATOM 4518 O O . LEU B 1 59 ? 15.329 -15.479 -20.175 1.00 19.84 55 LEU B O 1
ATOM 4547 N N . ARG B 1 60 ? 17.397 -14.609 -20.336 1.00 15.22 56 ARG B N 1
ATOM 4548 C CA . ARG B 1 60 ? 17.872 -15.524 -21.364 1.00 17.81 56 ARG B CA 1
ATOM 4549 C C . ARG B 1 60 ? 18.274 -16.877 -20.792 1.00 16.27 56 ARG B C 1
ATOM 4550 O O . ARG B 1 60 ? 18.461 -17.829 -21.558 1.00 18.43 56 ARG B O 1
ATOM 4571 N N . GLN B 1 61 ? 18.376 -16.984 -19.467 1.00 17.67 57 GLN B N 1
ATOM 4572 C CA A GLN B 1 61 ? 18.945 -18.164 -18.819 0.47 19.87 57 GLN B CA 1
ATOM 4573 C CA B GLN B 1 61 ? 18.941 -18.169 -18.825 0.53 19.96 57 GLN B CA 1
ATOM 4574 C C . GLN B 1 61 ? 20.328 -18.465 -19.391 1.00 18.21 57 GLN B C 1
ATOM 4575 O O . GLN B 1 61 ? 20.674 -19.611 -19.687 1.00 19.04 57 GLN B O 1
ATOM 4601 N N . ALA B 1 62 ? 21.124 -17.410 -19.541 1.00 17.62 58 ALA B N 1
ATOM 4602 C CA . ALA B 1 62 ? 22.464 -17.545 -20.089 1.00 16.60 58 ALA B CA 1
ATOM 4603 C C . ALA B 1 62 ? 23.320 -18.421 -19.191 1.00 17.80 58 ALA B C 1
ATOM 4604 O O . ALA B 1 62 ? 23.408 -18.192 -17.982 1.00 20.15 58 ALA B O 1
ATOM 4611 N N . ARG B 1 63 ? 23.947 -19.432 -19.787 1.00 17.77 59 ARG B N 1
ATOM 4612 C CA . ARG B 1 63 ? 24.921 -20.261 -19.091 1.00 18.49 59 ARG B CA 1
ATOM 4613 C C . ARG B 1 63 ? 26.354 -19.892 -19.434 1.00 18.74 59 ARG B C 1
ATOM 4614 O O . ARG B 1 63 ? 27.259 -20.177 -18.647 1.00 18.76 59 ARG B O 1
ATOM 4635 N N . ARG B 1 64 ? 26.575 -19.288 -20.599 1.00 15.54 60 ARG B N 1
ATOM 4636 C CA A ARG B 1 64 ? 27.903 -18.898 -21.053 0.40 17.11 60 ARG B CA 1
ATOM 4637 C CA B ARG B 1 64 ? 27.903 -18.898 -21.047 0.60 17.06 60 ARG B CA 1
ATOM 4638 C C . ARG B 1 64 ? 27.826 -17.459 -21.535 1.00 16.71 60 ARG B C 1
ATOM 4639 O O . ARG B 1 64 ? 27.055 -17.154 -22.449 1.00 18.18 60 ARG B O 1
ATOM 4679 N N . ILE B 1 65 ? 28.615 -16.579 -20.922 1.00 13.68 61 ILE B N 1
ATOM 4680 C CA . ILE B 1 65 ? 28.609 -15.154 -21.233 1.00 13.42 61 ILE B CA 1
ATOM 4681 C C . ILE B 1 65 ? 30.014 -14.724 -21.630 1.00 11.83 61 ILE B C 1
ATOM 4682 O O . ILE B 1 65 ? 31.001 -15.130 -21.005 1.00 15.84 61 ILE B O 1
ATOM 4698 N N . LEU B 1 66 ? 30.095 -13.889 -22.665 1.00 13.60 62 LEU B N 1
ATOM 4699 C CA . LEU B 1 66 ? 31.340 -13.287 -23.118 1.00 12.77 62 LEU B CA 1
ATOM 4700 C C . LEU B 1 66 ? 31.273 -11.786 -22.880 1.00 14.17 62 LEU B C 1
ATOM 4701 O O . LEU B 1 66 ? 30.293 -11.142 -23.262 1.00 14.87 62 LEU B O 1
ATOM 4717 N N . GLU B 1 67 ? 32.315 -11.234 -22.262 1.00 13.16 63 GLU B N 1
ATOM 4718 C CA . GLU B 1 67 ? 32.431 -9.802 -22.010 1.00 12.66 63 GLU B CA 1
ATOM 4719 C C . GLU B 1 67 ? 33.724 -9.291 -22.623 1.00 12.46 63 GLU B C 1
ATOM 4720 O O . GLU B 1 67 ? 34.798 -9.856 -22.391 1.00 14.68 63 GLU B O 1
ATOM 4732 N N . ILE B 1 68 ? 33.618 -8.225 -23.403 1.00 14.31 64 ILE B N 1
ATOM 4733 C CA . ILE B 1 68 ? 34.770 -7.577 -24.017 1.00 13.36 64 ILE B CA 1
ATOM 4734 C C . ILE B 1 68 ? 34.924 -6.225 -23.326 1.00 14.14 64 ILE B C 1
ATOM 4735 O O . ILE B 1 68 ? 34.125 -5.308 -23.556 1.00 15.78 64 ILE B O 1
ATOM 4751 N N . GLY B 1 69 ? 35.927 -6.107 -22.449 1.00 14.94 65 GLY B N 1
ATOM 4752 C CA . GLY B 1 69 ? 36.157 -4.895 -21.679 1.00 16.14 65 GLY B CA 1
ATOM 4753 C C . GLY B 1 69 ? 35.873 -5.034 -20.192 1.00 15.00 65 GLY B C 1
ATOM 4754 O O . GLY B 1 69 ? 34.872 -4.511 -19.700 1.00 15.82 65 GLY B O 1
ATOM 4758 N N . THR B 1 70 ? 36.757 -5.724 -19.463 1.00 16.42 66 THR B N 1
ATOM 4759 C CA . THR B 1 70 ? 36.530 -5.971 -18.038 1.00 13.91 66 THR B CA 1
ATOM 4760 C C . THR B 1 70 ? 36.612 -4.694 -17.213 1.00 13.72 66 THR B C 1
ATOM 4761 O O . THR B 1 70 ? 35.834 -4.510 -16.268 1.00 14.11 66 THR B O 1
ATOM 4772 N N . PHE B 1 71 ? 37.579 -3.832 -17.520 1.00 14.40 67 PHE B N 1
ATOM 4773 C CA . PHE B 1 71 ? 37.923 -2.696 -16.671 1.00 15.36 67 PHE B CA 1
ATOM 4774 C C . PHE B 1 71 ? 38.126 -3.191 -15.243 1.00 16.23 67 PHE B C 1
ATOM 4775 O O . PHE B 1 71 ? 38.949 -4.083 -15.021 1.00 16.33 67 PHE B O 1
ATOM 4792 N N . GLY B 1 72 ? 37.399 -2.638 -14.274 1.00 16.13 68 GLY B N 1
ATOM 4793 C CA . GLY B 1 72 ? 37.553 -3.015 -12.883 1.00 15.82 68 GLY B CA 1
ATOM 4794 C C . GLY B 1 72 ? 36.638 -4.124 -12.410 1.00 15.02 68 GLY B C 1
ATOM 4795 O O . GLY B 1 72 ? 36.635 -4.441 -11.214 1.00 15.74 68 GLY B O 1
ATOM 4799 N N . GLY B 1 73 ? 35.871 -4.731 -13.306 1.00 14.10 69 GLY B N 1
ATOM 4800 C CA . GLY B 1 73 ? 35.019 -5.848 -12.964 1.00 15.09 69 GLY B CA 1
ATOM 4801 C C . GLY B 1 73 ? 33.629 -5.494 -12.487 1.00 14.49 69 GLY B C 1
ATOM 4802 O O . GLY B 1 73 ? 32.910 -6.389 -12.030 1.00 14.53 69 GLY B O 1
ATOM 4806 N N . TYR B 1 74 ? 33.210 -4.229 -12.593 1.00 13.89 70 TYR B N 1
ATOM 4807 C CA . TYR B 1 74 ? 31.877 -3.861 -12.125 1.00 13.20 70 TYR B CA 1
ATOM 4808 C C . TYR B 1 74 ? 30.791 -4.575 -12.932 1.00 13.35 70 TYR B C 1
ATOM 4809 O O . TYR B 1 74 ? 29.950 -5.285 -12.374 1.00 14.47 70 TYR B O 1
ATOM 4827 N N . SER B 1 75 ? 30.781 -4.389 -14.256 1.00 12.55 71 SER B N 1
ATOM 4828 C CA . SER B 1 75 ? 29.831 -5.127 -15.083 1.00 12.86 71 SER B CA 1
ATOM 4829 C C . SER B 1 75 ? 30.036 -6.631 -14.943 1.00 11.87 71 SER B C 1
ATOM 4830 O O . SER B 1 75 ? 29.066 -7.396 -14.954 1.00 13.37 71 SER B O 1
ATOM 4838 N N . SER B 1 76 ? 31.285 -7.059 -14.759 1.00 12.42 72 SER B N 1
ATOM 4839 C CA . SER B 1 76 ? 31.595 -8.482 -14.669 1.00 11.99 72 SER B CA 1
ATOM 4840 C C . SER B 1 76 ? 30.878 -9.150 -13.502 1.00 13.60 72 SER B C 1
ATOM 4841 O O . SER B 1 76 ? 30.399 -10.284 -13.625 1.00 15.49 72 SER B O 1
ATOM 4849 N N . ILE B 1 77 ? 30.838 -8.489 -12.343 1.00 12.87 73 ILE B N 1
ATOM 4850 C CA . ILE B 1 77 ? 30.157 -9.069 -11.187 1.00 13.22 73 ILE B CA 1
ATOM 4851 C C . ILE B 1 77 ? 28.680 -9.269 -11.501 1.00 13.77 73 ILE B C 1
ATOM 4852 O O . ILE B 1 77 ? 28.104 -10.327 -11.222 1.00 14.57 73 ILE B O 1
ATOM 4868 N N . TRP B 1 78 ? 28.045 -8.247 -12.083 1.00 12.99 74 TRP B N 1
ATOM 4869 C CA . TRP B 1 78 ? 26.626 -8.345 -12.401 1.00 12.16 74 TRP B CA 1
ATOM 4870 C C . TRP B 1 78 ? 26.355 -9.506 -13.352 1.00 12.86 74 TRP B C 1
ATOM 4871 O O . TRP B 1 78 ? 25.389 -10.254 -13.166 1.00 14.40 74 TRP B O 1
ATOM 4892 N N . LEU B 1 79 ? 27.198 -9.673 -14.373 1.00 13.88 75 LEU B N 1
ATOM 4893 C CA . LEU B 1 79 ? 27.007 -10.760 -15.331 1.00 13.92 75 LEU B CA 1
ATOM 4894 C C . LEU B 1 79 ? 27.268 -12.116 -14.687 1.00 14.05 75 LEU B C 1
ATOM 4895 O O . LEU B 1 79 ? 26.478 -13.056 -14.853 1.00 14.95 75 LEU B O 1
ATOM 4911 N N . ALA B 1 80 ? 28.372 -12.240 -13.943 1.00 14.22 76 ALA B N 1
ATOM 4912 C CA . ALA B 1 80 ? 28.692 -13.520 -13.322 1.00 13.23 76 ALA B CA 1
ATOM 4913 C C . ALA B 1 80 ? 27.621 -13.937 -12.324 1.00 14.50 76 ALA B C 1
ATOM 4914 O O . ALA B 1 80 ? 27.339 -15.130 -12.175 1.00 15.39 76 ALA B O 1
ATOM 4921 N N . ARG B 1 81 ? 27.012 -12.973 -11.627 1.00 14.78 77 ARG B N 1
ATOM 4922 C CA . ARG B 1 81 ? 25.984 -13.318 -10.656 1.00 15.36 77 ARG B CA 1
ATOM 4923 C C . ARG B 1 81 ? 24.667 -13.732 -11.302 1.00 13.31 77 ARG B C 1
ATOM 4924 O O . ARG B 1 81 ? 23.793 -14.247 -10.594 1.00 17.54 77 ARG B O 1
ATOM 4945 N N . ALA B 1 82 ? 24.515 -13.543 -12.614 1.00 15.67 78 ALA B N 1
ATOM 4946 C CA . ALA B 1 82 ? 23.365 -14.062 -13.341 1.00 13.44 78 ALA B CA 1
ATOM 4947 C C . ALA B 1 82 ? 23.522 -15.531 -13.708 1.00 16.35 78 ALA B C 1
ATOM 4948 O O . ALA B 1 82 ? 22.535 -16.170 -14.087 1.00 16.64 78 ALA B O 1
ATOM 4955 N N . LEU B 1 83 ? 24.728 -16.082 -13.591 1.00 15.05 79 LEU B N 1
ATOM 4956 C CA . LEU B 1 83 ? 25.012 -17.413 -14.097 1.00 16.51 79 LEU B CA 1
ATOM 4957 C C . LEU B 1 83 ? 24.421 -18.492 -13.196 1.00 18.44 79 LEU B C 1
ATOM 4958 O O . LEU B 1 83 ? 24.304 -18.307 -11.982 1.00 18.97 79 LEU B O 1
ATOM 4974 N N . PRO B 1 84 ? 24.078 -19.644 -13.762 1.00 17.58 80 PRO B N 1
ATOM 4975 C CA . PRO B 1 84 ? 23.791 -20.813 -12.940 1.00 20.15 80 PRO B CA 1
ATOM 4976 C C . PRO B 1 84 ? 25.075 -21.345 -12.332 1.00 21.39 80 PRO B C 1
ATOM 4977 O O . PRO B 1 84 ? 26.171 -20.925 -12.732 1.00 21.69 80 PRO B O 1
ATOM 4988 N N . PRO B 1 85 ? 24.986 -22.263 -11.366 1.00 23.64 81 PRO B N 1
ATOM 4989 C CA . PRO B 1 85 ? 26.209 -22.736 -10.694 1.00 27.04 81 PRO B CA 1
ATOM 4990 C C . PRO B 1 85 ? 27.248 -23.319 -11.634 1.00 29.81 81 PRO B C 1
ATOM 4991 O O . PRO B 1 85 ? 28.441 -23.296 -11.305 1.00 38.31 81 PRO B O 1
ATOM 5002 N N . ASP B 1 86 ? 26.840 -23.854 -12.784 1.00 26.23 82 ASP B N 1
ATOM 5003 C CA . ASP B 1 86 ? 27.761 -24.445 -13.746 1.00 32.07 82 ASP B CA 1
ATOM 5004 C C . ASP B 1 86 ? 28.011 -23.536 -14.943 1.00 27.82 82 ASP B C 1
ATOM 5005 O O . ASP B 1 86 ? 28.455 -24.008 -15.996 1.00 27.47 82 ASP B O 1
ATOM 5014 N N . GLY B 1 87 ? 27.736 -22.241 -14.803 1.00 26.28 83 GLY B N 1
ATOM 5015 C CA . GLY B 1 87 ? 27.933 -21.301 -15.885 1.00 21.76 83 GLY B CA 1
ATOM 5016 C C . GLY B 1 87 ? 29.354 -20.776 -15.925 1.00 21.07 83 GLY B C 1
ATOM 5017 O O . GLY B 1 87 ? 30.183 -21.066 -15.062 1.00 23.45 83 GLY B O 1
ATOM 5021 N N . ARG B 1 88 ? 29.627 -19.975 -16.955 1.00 18.03 84 ARG B N 1
ATOM 5022 C CA . ARG B 1 88 ? 30.945 -19.382 -17.133 1.00 18.02 84 ARG B CA 1
ATOM 5023 C C . ARG B 1 88 ? 30.809 -18.001 -17.752 1.00 17.11 84 ARG B C 1
ATOM 5024 O O . ARG B 1 88 ? 30.043 -17.809 -18.702 1.00 15.84 84 ARG B O 1
ATOM 5045 N N . LEU B 1 89 ? 31.560 -17.051 -17.202 1.00 13.85 85 LEU B N 1
ATOM 5046 C CA . LEU B 1 89 ? 31.787 -15.747 -17.809 1.00 13.78 85 LEU B CA 1
ATOM 5047 C C . LEU B 1 89 ? 33.217 -15.720 -18.322 1.00 14.95 85 LEU B C 1
ATOM 5048 O O . LEU B 1 89 ? 34.155 -15.970 -17.558 1.00 17.21 85 LEU B O 1
ATOM 5064 N N . VAL B 1 90 ? 33.378 -15.445 -19.611 1.00 14.22 86 VAL B N 1
ATOM 5065 C CA . VAL B 1 90 ? 34.687 -15.220 -20.212 1.00 13.34 86 VAL B CA 1
ATOM 5066 C C . VAL B 1 90 ? 34.803 -13.724 -20.437 1.00 14.64 86 VAL B C 1
ATOM 5067 O O . VAL B 1 90 ? 33.956 -13.134 -21.119 1.00 14.60 86 VAL B O 1
ATOM 5080 N N . THR B 1 91 ? 35.825 -13.094 -19.854 1.00 14.84 87 THR B N 1
ATOM 5081 C CA . THR B 1 91 ? 35.967 -11.648 -19.961 1.00 14.15 87 THR B CA 1
ATOM 5082 C C . THR B 1 91 ? 37.383 -11.281 -20.391 1.00 13.09 87 THR B C 1
ATOM 5083 O O . THR B 1 91 ? 38.358 -11.938 -20.021 1.00 16.54 87 THR B O 1
ATOM 5094 N N . ILE B 1 92 ? 37.471 -10.212 -21.189 1.00 14.72 88 ILE B N 1
ATOM 5095 C CA . ILE B 1 92 ? 38.695 -9.817 -21.883 1.00 14.05 88 ILE B CA 1
ATOM 5096 C C . ILE B 1 92 ? 39.048 -8.383 -21.507 1.00 12.32 88 ILE B C 1
ATOM 5097 O O . ILE B 1 92 ? 38.196 -7.488 -21.572 1.00 14.76 88 ILE B O 1
ATOM 5113 N N . GLU B 1 93 ? 40.324 -8.155 -21.197 1.00 13.79 89 GLU B N 1
ATOM 5114 C CA . GLU B 1 93 ? 40.812 -6.834 -20.821 1.00 15.39 89 GLU B CA 1
ATOM 5115 C C . GLU B 1 93 ? 42.253 -6.683 -21.285 1.00 16.75 89 GLU B C 1
ATOM 5116 O O . GLU B 1 93 ? 43.082 -7.558 -21.022 1.00 16.87 89 GLU B O 1
ATOM 5128 N N . TRP B 1 94 ? 42.564 -5.569 -21.954 1.00 17.87 90 TRP B N 1
ATOM 5129 C CA . TRP B 1 94 ? 43.922 -5.403 -22.458 1.00 22.77 90 TRP B CA 1
ATOM 5130 C C . TRP B 1 94 ? 44.906 -5.000 -21.364 1.00 20.08 90 TRP B C 1
ATOM 5131 O O . TRP B 1 94 ? 46.072 -5.406 -21.415 1.00 22.37 90 TRP B O 1
ATOM 5152 N N . GLU B 1 95 ? 44.467 -4.224 -20.373 1.00 18.17 91 GLU B N 1
ATOM 5153 C CA A GLU B 1 95 ? 45.357 -3.683 -19.350 0.53 19.81 91 GLU B CA 1
ATOM 5154 C CA B GLU B 1 95 ? 45.355 -3.682 -19.346 0.47 19.85 91 GLU B CA 1
ATOM 5155 C C . GLU B 1 95 ? 45.459 -4.675 -18.195 1.00 18.48 91 GLU B C 1
ATOM 5156 O O . GLU B 1 95 ? 44.479 -4.912 -17.480 1.00 18.88 91 GLU B O 1
ATOM 5178 N N . ARG B 1 96 ? 46.655 -5.242 -17.998 1.00 21.85 92 ARG B N 1
ATOM 5179 C CA . ARG B 1 96 ? 46.817 -6.265 -16.968 1.00 21.98 92 ARG B CA 1
ATOM 5180 C C . ARG B 1 96 ? 46.473 -5.727 -15.581 1.00 21.77 92 ARG B C 1
ATOM 5181 O O . ARG B 1 96 ? 45.851 -6.429 -14.774 1.00 20.26 92 ARG B O 1
ATOM 5202 N N . SER B 1 97 ? 46.860 -4.487 -15.282 1.00 22.44 93 SER B N 1
ATOM 5203 C CA . SER B 1 97 ? 46.575 -3.944 -13.956 1.00 22.73 93 SER B CA 1
ATOM 5204 C C . SER B 1 97 ? 45.074 -3.833 -13.712 1.00 20.79 93 SER B C 1
ATOM 5205 O O . SER B 1 97 ? 44.605 -4.045 -12.586 1.00 20.83 93 SER B O 1
ATOM 5213 N N . PHE B 1 98 ? 44.302 -3.491 -14.747 1.00 18.48 94 PHE B N 1
ATOM 5214 C CA . PHE B 1 98 ? 42.850 -3.463 -14.597 1.00 17.52 94 PHE B CA 1
ATOM 5215 C C . PHE B 1 98 ? 42.322 -4.866 -14.325 1.00 18.23 94 PHE B C 1
ATOM 5216 O O . PHE B 1 98 ? 41.524 -5.081 -13.404 1.00 17.31 94 PHE B O 1
ATOM 5233 N N . ALA B 1 99 ? 42.772 -5.838 -15.125 1.00 17.22 95 ALA B N 1
ATOM 5234 C CA . ALA B 1 99 ? 42.310 -7.216 -14.979 1.00 17.56 95 ALA B CA 1
ATOM 5235 C C . ALA B 1 99 ? 42.613 -7.766 -13.592 1.00 18.54 95 ALA B C 1
ATOM 5236 O O . ALA B 1 99 ? 41.803 -8.508 -13.020 1.00 19.77 95 ALA B O 1
ATOM 5243 N N . GLU B 1 100 ? 43.788 -7.445 -13.047 1.00 19.82 96 GLU B N 1
ATOM 5244 C CA . GLU B 1 100 ? 44.132 -7.924 -11.710 1.00 18.74 96 GLU B CA 1
ATOM 5245 C C . GLU B 1 100 ? 43.243 -7.285 -10.648 1.00 19.60 96 GLU B C 1
ATOM 5246 O O . GLU B 1 100 ? 42.823 -7.956 -9.698 1.00 20.61 96 GLU B O 1
ATOM 5258 N N . SER B 1 101 ? 42.942 -5.993 -10.791 1.00 19.14 97 SER B N 1
ATOM 5259 C CA . SER B 1 101 ? 41.982 -5.356 -9.897 1.00 18.70 97 SER B CA 1
ATOM 5260 C C . SER B 1 101 ? 40.621 -6.034 -9.995 1.00 17.76 97 SER B C 1
ATOM 5261 O O . SER B 1 101 ? 39.991 -6.348 -8.979 1.00 18.13 97 SER B O 1
ATOM 5269 N N . ALA B 1 102 ? 40.153 -6.278 -11.221 1.00 16.85 98 ALA B N 1
ATOM 5270 C CA . ALA B 1 102 ? 38.889 -6.984 -11.400 1.00 16.46 98 ALA B CA 1
ATOM 5271 C C . ALA B 1 102 ? 38.925 -8.364 -10.747 1.00 15.99 98 ALA B C 1
ATOM 5272 O O . ALA B 1 102 ? 37.932 -8.802 -10.153 1.00 17.36 98 ALA B O 1
ATOM 5279 N N . ALA B 1 103 ? 40.057 -9.065 -10.848 1.00 16.12 99 ALA B N 1
ATOM 5280 C CA . ALA B 1 103 ? 40.162 -10.388 -10.239 1.00 16.93 99 ALA B CA 1
ATOM 5281 C C . ALA B 1 103 ? 39.914 -10.325 -8.737 1.00 17.83 99 ALA B C 1
ATOM 5282 O O . ALA B 1 103 ? 39.239 -11.194 -8.173 1.00 19.00 99 ALA B O 1
ATOM 5289 N N . SER B 1 104 ? 40.456 -9.305 -8.072 1.00 19.00 100 SER B N 1
ATOM 5290 C CA . SER B 1 104 ? 40.224 -9.152 -6.641 1.00 18.73 100 SER B CA 1
ATOM 5291 C C . SER B 1 104 ? 38.748 -8.925 -6.344 1.00 17.78 100 SER B C 1
ATOM 5292 O O . SER B 1 104 ? 38.212 -9.466 -5.368 1.00 17.76 100 SER B O 1
ATOM 5300 N N . ARG B 1 105 ? 38.080 -8.109 -7.163 1.00 17.57 101 ARG B N 1
ATOM 5301 C CA . ARG B 1 105 ? 36.659 -7.845 -6.961 1.00 17.52 101 ARG B CA 1
ATOM 5302 C C . ARG B 1 105 ? 35.838 -9.111 -7.160 1.00 16.50 101 ARG B C 1
ATOM 5303 O O . ARG B 1 105 ? 34.892 -9.377 -6.409 1.00 17.87 101 ARG B O 1
ATOM 5324 N N . LEU B 1 106 ? 36.175 -9.895 -8.181 1.00 16.45 102 LEU B N 1
ATOM 5325 C CA . LEU B 1 106 ? 35.403 -11.095 -8.474 1.00 15.79 102 LEU B CA 1
ATOM 5326 C C . LEU B 1 106 ? 35.564 -12.138 -7.381 1.00 16.53 102 LEU B C 1
ATOM 5327 O O . LEU B 1 106 ? 34.608 -12.854 -7.063 1.00 19.01 102 LEU B O 1
ATOM 5343 N N . ALA B 1 107 ? 36.748 -12.218 -6.775 1.00 18.62 103 ALA B N 1
ATOM 5344 C CA . ALA B 1 107 ? 36.929 -13.087 -5.619 1.00 21.28 103 ALA B CA 1
ATOM 5345 C C . ALA B 1 107 ? 36.094 -12.599 -4.440 1.00 20.58 103 ALA B C 1
ATOM 5346 O O . ALA B 1 107 ? 35.416 -13.391 -3.776 1.00 20.61 103 ALA B O 1
ATOM 5353 N N . GLU B 1 108 ? 36.136 -11.294 -4.163 1.00 19.13 104 GLU B N 1
ATOM 5354 C CA . GLU B 1 108 ? 35.308 -10.730 -3.099 1.00 19.00 104 GLU B CA 1
ATOM 5355 C C . GLU B 1 108 ? 33.832 -10.998 -3.347 1.00 17.72 104 GLU B C 1
ATOM 5356 O O . GLU B 1 108 ? 33.064 -11.217 -2.403 1.00 20.25 104 GLU B O 1
ATOM 5368 N N . ALA B 1 109 ? 33.414 -10.971 -4.610 1.00 16.82 105 ALA B N 1
ATOM 5369 C CA . ALA B 1 109 ? 32.014 -11.166 -4.953 1.00 17.70 105 ALA B CA 1
ATOM 5370 C C . ALA B 1 109 ? 31.577 -12.620 -4.842 1.00 18.77 105 ALA B C 1
ATOM 5371 O O . ALA B 1 109 ? 30.371 -12.890 -4.898 1.00 18.98 105 ALA B O 1
ATOM 5378 N N . GLY B 1 110 ? 32.523 -13.548 -4.694 1.00 19.22 106 GLY B N 1
ATOM 5379 C CA . GLY B 1 110 ? 32.200 -14.955 -4.601 1.00 17.71 106 GLY B CA 1
ATOM 5380 C C . GLY B 1 110 ? 31.948 -15.638 -5.922 1.00 18.42 106 GLY B C 1
ATOM 5381 O O . GLY B 1 110 ? 31.317 -16.700 -5.944 1.00 20.77 106 GLY B O 1
ATOM 5385 N N . VAL B 1 111 ? 32.433 -15.077 -7.030 1.00 18.51 107 VAL B N 1
ATOM 5386 C CA . VAL B 1 111 ? 32.120 -15.631 -8.343 1.00 19.02 107 VAL B CA 1
ATOM 5387 C C . VAL B 1 111 ? 33.380 -15.907 -9.154 1.00 18.41 107 VAL B C 1
ATOM 5388 O O . VAL B 1 111 ? 33.291 -16.230 -10.344 1.00 16.85 107 VAL B O 1
ATOM 5401 N N . ALA B 1 112 ? 34.559 -15.815 -8.526 1.00 19.64 108 ALA B N 1
ATOM 5402 C CA . ALA B 1 112 ? 35.799 -15.990 -9.281 1.00 20.35 108 ALA B CA 1
ATOM 5403 C C . ALA B 1 112 ? 35.860 -17.354 -9.958 1.00 19.34 108 ALA B C 1
ATOM 5404 O O . ALA B 1 112 ? 36.422 -17.480 -11.051 1.00 20.17 108 ALA B O 1
ATOM 5411 N N . HIS B 1 113 ? 35.294 -18.382 -9.330 1.00 15.65 109 HIS B N 1
ATOM 5412 C CA . HIS B 1 113 ? 35.323 -19.733 -9.881 1.00 17.22 109 HIS B CA 1
ATOM 5413 C C . HIS B 1 113 ? 34.455 -19.880 -11.122 1.00 19.48 109 HIS B C 1
ATOM 5414 O O . HIS B 1 113 ? 34.547 -20.911 -11.803 1.00 20.52 109 HIS B O 1
ATOM 5428 N N . LEU B 1 114 ? 33.615 -18.891 -11.416 1.00 16.72 110 LEU B N 1
ATOM 5429 C CA . LEU B 1 114 ? 32.780 -18.888 -12.607 1.00 17.93 110 LEU B CA 1
ATOM 5430 C C . LEU B 1 114 ? 33.371 -18.074 -13.741 1.00 17.13 110 LEU B C 1
ATOM 5431 O O . LEU B 1 114 ? 32.752 -17.992 -14.809 1.00 18.94 110 LEU B O 1
ATOM 5447 N N . VAL B 1 115 ? 34.534 -17.458 -13.544 1.00 16.21 111 VAL B N 1
ATOM 5448 C CA . VAL B 1 115 ? 35.048 -16.460 -14.473 1.00 16.19 111 VAL B CA 1
ATOM 5449 C C . VAL B 1 115 ? 36.383 -16.920 -15.032 1.00 17.36 111 VAL B C 1
ATOM 5450 O O . VAL B 1 115 ? 37.262 -17.364 -14.286 1.00 19.57 111 VAL B O 1
ATOM 5463 N N . GLU B 1 116 ? 36.527 -16.788 -16.348 1.00 16.39 112 GLU B N 1
ATOM 5464 C CA . GLU B 1 116 ? 37.764 -17.044 -17.071 1.00 16.79 112 GLU B CA 1
ATOM 5465 C C . GLU B 1 116 ? 38.216 -15.707 -17.647 1.00 16.86 112 GLU B C 1
ATOM 5466 O O . GLU B 1 116 ? 37.607 -15.196 -18.596 1.00 16.60 112 GLU B O 1
ATOM 5478 N N . GLN B 1 117 ? 39.248 -15.120 -17.044 1.00 16.41 113 GLN B N 1
ATOM 5479 C CA . GLN B 1 117 ? 39.750 -13.818 -17.466 1.00 16.00 113 GLN B CA 1
ATOM 5480 C C . GLN B 1 117 ? 40.875 -13.982 -18.476 1.00 16.19 113 GLN B C 1
ATOM 5481 O O . GLN B 1 117 ? 41.729 -14.864 -18.339 1.00 18.78 113 GLN B O 1
ATOM 5495 N N . HIS B 1 118 ? 40.872 -13.110 -19.481 1.00 15.16 114 HIS B N 1
ATOM 5496 C CA . HIS B 1 118 ? 41.922 -13.031 -20.481 1.00 17.54 114 HIS B CA 1
ATOM 5497 C C . HIS B 1 118 ? 42.500 -11.624 -20.489 1.00 17.66 114 HIS B C 1
ATOM 5498 O O . HIS B 1 118 ? 41.767 -10.635 -20.367 1.00 18.77 114 HIS B O 1
ATOM 5512 N N . VAL B 1 119 ? 43.817 -11.543 -20.624 1.00 17.23 115 VAL B N 1
ATOM 5513 C CA . VAL B 1 119 ? 44.515 -10.269 -20.706 1.00 17.64 115 VAL B CA 1
ATOM 5514 C C . VAL B 1 119 ? 45.129 -10.173 -22.093 1.00 17.77 115 VAL B C 1
ATOM 5515 O O . VAL B 1 119 ? 45.909 -11.046 -22.496 1.00 19.85 115 VAL B O 1
ATOM 5528 N N . GLY B 1 120 ? 44.790 -9.120 -22.812 1.00 18.45 116 GLY B N 1
ATOM 5529 C CA . GLY B 1 120 ? 45.365 -8.894 -24.123 1.00 20.26 116 GLY B CA 1
ATOM 5530 C C . GLY B 1 120 ? 44.407 -8.126 -25.010 1.00 18.56 116 GLY B C 1
ATOM 5531 O O . GLY B 1 120 ? 43.323 -7.714 -24.597 1.00 18.47 116 GLY B O 1
ATOM 5535 N N . ARG B 1 121 ? 44.847 -7.939 -26.250 1.00 18.15 117 ARG B N 1
ATOM 5536 C CA A ARG B 1 121 ? 44.033 -7.261 -27.248 0.40 18.06 117 ARG B CA 1
ATOM 5537 C CA B ARG B 1 121 ? 44.038 -7.263 -27.253 0.60 17.99 117 ARG B CA 1
ATOM 5538 C C . ARG B 1 121 ? 42.865 -8.155 -27.641 1.00 17.26 117 ARG B C 1
ATOM 5539 O O . ARG B 1 121 ? 43.053 -9.329 -27.969 1.00 15.42 117 ARG B O 1
ATOM 5579 N N . ALA B 1 122 ? 41.651 -7.602 -27.595 1.00 15.71 118 ALA B N 1
ATOM 5580 C CA . ALA B 1 122 ? 40.468 -8.437 -27.791 1.00 15.62 118 ALA B CA 1
ATOM 5581 C C . ALA B 1 122 ? 40.474 -9.119 -29.156 1.00 16.20 118 ALA B C 1
ATOM 5582 O O . ALA B 1 122 ? 40.122 -10.300 -29.268 1.00 15.45 118 ALA B O 1
ATOM 5589 N N . LEU B 1 123 ? 40.867 -8.406 -30.211 1.00 15.21 119 LEU B N 1
ATOM 5590 C CA . LEU B 1 123 ? 40.862 -9.046 -31.523 1.00 16.24 119 LEU B CA 1
ATOM 5591 C C . LEU B 1 123 ? 41.944 -10.109 -31.660 1.00 17.00 119 LEU B C 1
ATOM 5592 O O . LEU B 1 123 ? 41.863 -10.938 -32.575 1.00 18.99 119 LEU B O 1
ATOM 5608 N N . ASP B 1 124 ? 42.951 -10.107 -30.783 1.00 17.24 120 ASP B N 1
ATOM 5609 C CA . ASP B 1 124 ? 43.900 -11.216 -30.724 1.00 17.99 120 ASP B CA 1
ATOM 5610 C C . ASP B 1 124 ? 43.293 -12.418 -30.003 1.00 18.12 120 ASP B C 1
ATOM 5611 O O . ASP B 1 124 ? 43.530 -13.568 -30.391 1.00 19.95 120 ASP B O 1
ATOM 5620 N N . ILE B 1 125 ? 42.505 -12.160 -28.954 1.00 16.93 121 ILE B N 1
ATOM 5621 C CA . ILE B 1 125 ? 42.010 -13.222 -28.079 1.00 16.04 121 ILE B CA 1
ATOM 5622 C C . ILE B 1 125 ? 40.785 -13.911 -28.673 1.00 14.83 121 ILE B C 1
ATOM 5623 O O . ILE B 1 125 ? 40.668 -15.142 -28.625 1.00 16.81 121 ILE B O 1
ATOM 5639 N N . LEU B 1 126 ? 39.858 -13.142 -29.230 1.00 15.28 122 LEU B N 1
ATOM 5640 C CA . LEU B 1 126 ? 38.589 -13.707 -29.679 1.00 13.93 122 LEU B CA 1
ATOM 5641 C C . LEU B 1 126 ? 38.745 -14.899 -30.619 1.00 15.51 122 LEU B C 1
ATOM 5642 O O . LEU B 1 126 ? 38.017 -15.889 -30.434 1.00 16.49 122 LEU B O 1
ATOM 5658 N N . PRO B 1 127 ? 39.633 -14.890 -31.615 1.00 18.42 123 PRO B N 1
ATOM 5659 C CA . PRO B 1 127 ? 39.768 -16.088 -32.463 1.00 18.72 123 PRO B CA 1
ATOM 5660 C C . PRO B 1 127 ? 40.131 -17.332 -31.680 1.00 19.36 123 PRO B C 1
ATOM 5661 O O . PRO B 1 127 ? 39.734 -18.439 -32.068 1.00 21.75 123 PRO B O 1
ATOM 5672 N N . THR B 1 128 ? 40.873 -17.187 -30.584 1.00 19.02 124 THR B N 1
ATOM 5673 C CA . THR B 1 128 ? 41.283 -18.349 -29.805 1.00 20.14 124 THR B CA 1
ATOM 5674 C C . THR B 1 128 ? 40.131 -18.955 -29.022 1.00 20.42 124 THR B C 1
ATOM 5675 O O . THR B 1 128 ? 40.263 -20.088 -28.541 1.00 23.82 124 THR B O 1
ATOM 5686 N N . LEU B 1 129 ? 39.016 -18.240 -28.881 1.00 18.86 125 LEU B N 1
ATOM 5687 C CA . LEU B 1 129 ? 37.869 -18.754 -28.144 1.00 18.12 125 LEU B CA 1
ATOM 5688 C C . LEU B 1 129 ? 37.021 -19.707 -28.969 1.00 21.53 125 LEU B C 1
ATOM 5689 O O . LEU B 1 129 ? 36.162 -20.385 -28.401 1.00 23.88 125 LEU B O 1
ATOM 5705 N N . ASP B 1 130 ? 37.231 -19.759 -30.285 1.00 21.08 126 ASP B N 1
ATOM 570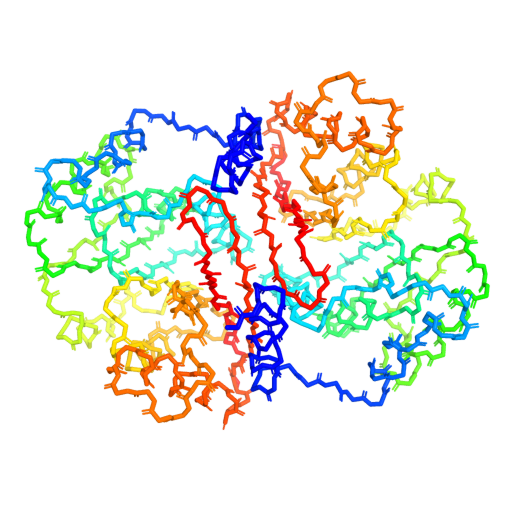6 C CA . ASP B 1 130 ? 36.531 -20.695 -31.161 1.00 23.95 126 ASP B CA 1
ATOM 5707 C C . ASP B 1 130 ? 37.285 -22.019 -31.087 1.00 27.09 126 ASP B C 1
ATOM 5708 O O . ASP B 1 130 ? 38.123 -22.348 -31.930 1.00 30.54 126 ASP B O 1
ATOM 5717 N N . ARG B 1 131 ? 36.989 -22.783 -30.037 1.00 31.12 127 ARG B N 1
ATOM 5718 C CA . ARG B 1 131 ? 37.836 -23.905 -29.667 1.00 39.50 127 ARG B CA 1
ATOM 5719 C C . ARG B 1 131 ? 37.022 -25.183 -29.508 1.00 41.60 127 ARG B C 1
ATOM 5720 O O . ARG B 1 131 ? 35.921 -25.149 -28.945 1.00 41.52 127 ARG B O 1
ATOM 5741 N N . PRO B 1 132 ? 37.535 -26.324 -29.973 1.00 42.21 128 PRO B N 1
ATOM 5742 C CA . PRO B 1 132 ? 36.824 -27.588 -29.740 1.00 43.76 128 PRO B CA 1
ATOM 5743 C C . PRO B 1 132 ? 36.621 -27.840 -28.254 1.00 38.67 128 PRO B C 1
ATOM 5744 O O . PRO B 1 132 ? 37.548 -27.715 -27.449 1.00 36.76 128 PRO B O 1
ATOM 5755 N N . GLY B 1 133 ? 35.392 -28.197 -27.893 1.00 34.89 129 GLY B N 1
ATOM 5756 C CA . GLY B 1 133 ? 35.042 -28.487 -26.523 1.00 35.36 129 GLY B CA 1
ATOM 5757 C C . GLY B 1 133 ? 34.409 -27.332 -25.782 1.00 33.16 129 GLY B C 1
ATOM 5758 O O . GLY B 1 133 ? 33.953 -27.524 -24.649 1.00 37.53 129 GLY B O 1
ATOM 5762 N N . THR B 1 134 ? 34.361 -26.148 -26.383 1.00 32.04 130 THR B N 1
ATOM 5763 C CA . THR B 1 134 ? 33.760 -24.980 -25.754 1.00 32.59 130 THR B CA 1
ATOM 5764 C C . THR B 1 134 ? 32.361 -24.761 -26.312 1.00 31.61 130 THR B C 1
ATOM 5765 O O . THR B 1 134 ? 32.174 -24.710 -27.531 1.00 34.62 130 THR B O 1
ATOM 5776 N N . ALA B 1 135 ? 31.390 -24.614 -25.418 1.00 27.99 131 ALA B N 1
ATOM 5777 C CA . ALA B 1 135 ? 30.031 -24.344 -25.844 1.00 25.86 131 ALA B CA 1
ATOM 5778 C C . ALA B 1 135 ? 29.922 -22.921 -26.393 1.00 21.56 131 ALA B C 1
ATOM 5779 O O . ALA B 1 135 ? 30.708 -22.041 -26.029 1.00 21.29 131 ALA B O 1
ATOM 5786 N N . PRO B 1 136 ? 28.953 -22.662 -27.267 1.00 20.31 132 PRO B N 1
ATOM 5787 C CA . PRO B 1 136 ? 28.743 -21.289 -27.737 1.00 19.27 132 PRO B CA 1
ATOM 5788 C C . PRO B 1 136 ? 28.246 -20.387 -26.616 1.00 17.41 132 PRO B C 1
ATOM 5789 O O . PRO B 1 136 ? 27.678 -20.832 -25.617 1.00 17.82 132 PRO B O 1
ATOM 5800 N N . PHE B 1 137 ? 28.462 -19.092 -26.798 1.00 17.48 133 PHE B N 1
ATOM 5801 C CA . PHE B 1 137 ? 27.989 -18.121 -25.828 1.00 15.82 133 PHE B CA 1
ATOM 5802 C C . PHE B 1 137 ? 26.498 -17.855 -26.012 1.00 16.01 133 PHE B C 1
ATOM 5803 O O . PHE B 1 137 ? 25.973 -17.874 -27.131 1.00 18.04 133 PHE B O 1
ATOM 5820 N N . ASP B 1 138 ? 25.817 -17.626 -24.890 1.00 14.53 134 ASP B N 1
ATOM 5821 C CA . ASP B 1 138 ? 24.412 -17.243 -24.859 1.00 14.27 134 ASP B CA 1
ATOM 5822 C C . ASP B 1 138 ? 24.216 -15.742 -24.791 1.00 14.83 134 ASP B C 1
ATOM 5823 O O . ASP B 1 138 ? 23.108 -15.263 -25.043 1.00 14.78 134 ASP B O 1
ATOM 5832 N N . MET B 1 139 ? 25.256 -15.006 -24.419 1.00 13.63 135 MET B N 1
ATOM 5833 C CA . MET B 1 139 ? 25.173 -13.564 -24.290 1.00 13.84 135 MET B CA 1
ATOM 5834 C C . MET B 1 139 ? 26.569 -12.997 -24.465 1.00 12.55 135 MET B C 1
ATOM 5835 O O . MET B 1 139 ? 27.548 -13.586 -23.998 1.00 13.87 135 MET B O 1
ATOM 5849 N N . VAL B 1 140 ? 26.649 -11.846 -25.124 1.00 13.89 136 VAL B N 1
ATOM 5850 C CA . VAL B 1 140 ? 27.905 -11.142 -25.329 1.00 12.19 136 VAL B CA 1
ATOM 5851 C C . VAL B 1 140 ? 27.687 -9.686 -24.960 1.00 13.03 136 VAL B C 1
ATOM 5852 O O . VAL B 1 140 ? 26.740 -9.056 -25.444 1.00 13.87 136 VAL B O 1
ATOM 5865 N N . PHE B 1 141 ? 28.546 -9.160 -24.094 1.00 13.43 137 PHE B N 1
ATOM 5866 C CA . PHE B 1 141 ? 28.548 -7.744 -23.750 1.00 12.15 137 PHE B CA 1
ATOM 5867 C C . PHE B 1 141 ? 29.795 -7.109 -24.346 1.00 12.90 137 PHE B C 1
ATOM 5868 O O . PHE B 1 141 ? 30.919 -7.481 -23.986 1.00 13.51 137 PHE B O 1
ATOM 5885 N N . VAL B 1 142 ? 29.595 -6.145 -25.240 1.00 12.27 138 VAL B N 1
ATOM 5886 C CA . VAL B 1 142 ? 30.676 -5.472 -25.947 1.00 13.57 138 VAL B CA 1
ATOM 5887 C C . VAL B 1 142 ? 30.834 -4.089 -25.335 1.00 11.66 138 VAL B C 1
ATOM 5888 O O . VAL B 1 142 ? 29.970 -3.223 -25.505 1.00 13.06 138 VAL B O 1
ATOM 5901 N N . ASP B 1 143 ? 31.942 -3.870 -24.635 1.00 12.33 139 ASP B N 1
ATOM 5902 C CA . ASP B 1 143 ? 32.140 -2.624 -23.915 1.00 13.47 139 ASP B CA 1
ATOM 5903 C C . ASP B 1 143 ? 33.634 -2.322 -23.814 1.00 15.11 139 ASP B C 1
ATOM 5904 O O . ASP B 1 143 ? 34.193 -2.140 -22.733 1.00 14.93 139 ASP B O 1
ATOM 5913 N N . ALA B 1 144 ? 34.308 -2.263 -24.963 1.00 15.86 140 ALA B N 1
ATOM 5914 C CA . ALA B 1 144 ? 35.730 -1.944 -24.990 1.00 17.02 140 ALA B CA 1
ATOM 5915 C C . ALA B 1 144 ? 35.953 -0.694 -25.833 1.00 15.65 140 ALA B C 1
ATOM 5916 O O . ALA B 1 144 ? 35.289 0.326 -25.618 1.00 17.08 140 ALA B O 1
ATOM 5923 N N . ASN B 1 145 ? 36.895 -0.746 -26.770 1.00 13.98 141 ASN B N 1
ATOM 5924 C CA . ASN B 1 145 ? 37.148 0.371 -27.663 1.00 13.48 141 ASN B CA 1
ATOM 5925 C C . ASN B 1 145 ? 36.113 0.396 -28.786 1.00 15.39 141 ASN B C 1
ATOM 5926 O O . ASN B 1 145 ? 35.595 -0.639 -29.204 1.00 16.73 141 ASN B O 1
ATOM 5937 N N . LYS B 1 146 ? 35.819 1.591 -29.282 1.00 16.39 142 LYS B N 1
ATOM 5938 C CA . LYS B 1 146 ? 34.708 1.742 -30.214 1.00 16.11 142 LYS B CA 1
ATOM 5939 C C . LYS B 1 146 ? 35.074 1.387 -31.655 1.00 16.29 142 LYS B C 1
ATOM 5940 O O . LYS B 1 146 ? 34.238 0.823 -32.368 1.00 16.35 142 LYS B O 1
ATOM 5959 N N . PRO B 1 147 ? 36.279 1.700 -32.138 1.00 16.03 143 PRO B N 1
ATOM 5960 C CA . PRO B 1 147 ? 36.571 1.421 -33.556 1.00 13.99 143 PRO B CA 1
ATOM 5961 C C . PRO B 1 147 ? 36.424 -0.040 -33.947 1.00 15.58 143 PRO B C 1
ATOM 5962 O O . PRO B 1 147 ? 36.104 -0.332 -35.109 1.00 17.98 143 PRO B O 1
ATOM 5973 N N . ASP B 1 148 ? 36.625 -0.968 -33.018 1.00 14.87 144 ASP B N 1
ATOM 5974 C CA . ASP B 1 148 ? 36.591 -2.388 -33.337 1.00 15.28 144 ASP B CA 1
ATOM 5975 C C . ASP B 1 148 ? 35.218 -3.019 -33.122 1.00 14.33 144 ASP B C 1
ATOM 5976 O O . ASP B 1 148 ? 35.078 -4.234 -33.303 1.00 15.17 144 ASP B O 1
ATOM 5985 N N . ILE B 1 149 ? 34.201 -2.230 -32.787 1.00 14.35 145 ILE B N 1
ATOM 5986 C CA . ILE B 1 149 ? 32.873 -2.773 -32.506 1.00 15.24 145 ILE B CA 1
ATOM 5987 C C . ILE B 1 149 ? 32.383 -3.640 -33.665 1.00 15.09 145 ILE B C 1
ATOM 5988 O O . ILE B 1 149 ? 31.828 -4.719 -33.413 1.00 14.21 145 ILE B O 1
ATOM 6004 N N . PRO B 1 150 ? 32.542 -3.232 -34.931 1.00 14.35 146 PRO B N 1
ATOM 6005 C CA . PRO B 1 150 ? 32.077 -4.108 -36.025 1.00 14.94 146 PRO B CA 1
ATOM 6006 C C . PRO B 1 150 ? 32.675 -5.505 -35.979 1.00 14.86 146 PRO B C 1
ATOM 6007 O O . PRO B 1 150 ? 31.970 -6.495 -36.227 1.00 15.24 146 PRO B O 1
ATOM 6018 N N . GLU B 1 151 ? 33.966 -5.612 -35.667 1.00 15.15 147 GLU B N 1
ATOM 6019 C CA . GLU B 1 151 ? 34.610 -6.916 -35.614 1.00 15.69 147 GLU B CA 1
ATOM 6020 C C . GLU B 1 151 ? 34.296 -7.649 -34.319 1.00 15.01 147 GLU B C 1
ATOM 6021 O O . GLU B 1 151 ? 34.224 -8.884 -34.312 1.00 14.91 147 GLU B O 1
ATOM 6033 N N . TYR B 1 152 ? 34.080 -6.921 -33.221 1.00 14.20 148 TYR B N 1
ATOM 6034 C CA . TYR B 1 152 ? 33.554 -7.572 -32.027 1.00 14.04 148 TYR B CA 1
ATOM 6035 C C . TYR B 1 152 ? 32.187 -8.177 -32.307 1.00 14.44 148 TYR B C 1
ATOM 6036 O O . TYR B 1 152 ? 31.885 -9.285 -31.849 1.00 14.84 148 TYR B O 1
ATOM 6054 N N . PHE B 1 153 ? 31.363 -7.472 -33.081 1.00 13.65 149 PHE B N 1
ATOM 6055 C CA . PHE B 1 153 ? 30.037 -7.960 -33.446 1.00 14.46 149 PHE B CA 1
ATOM 6056 C C . PHE B 1 153 ? 30.122 -9.220 -34.303 1.00 15.09 149 PHE B C 1
ATOM 6057 O O . PHE B 1 153 ? 29.433 -10.210 -34.033 1.00 16.27 149 PHE B O 1
ATOM 6074 N N . THR B 1 154 ? 30.968 -9.224 -35.337 1.00 15.57 150 THR B N 1
ATOM 6075 C CA . THR B 1 154 ? 31.047 -10.446 -36.132 1.00 17.27 150 THR B CA 1
ATOM 6076 C C . THR B 1 154 ? 31.673 -11.589 -35.335 1.00 15.74 150 THR B C 1
ATOM 6077 O O . THR B 1 154 ? 31.304 -12.748 -35.543 1.00 18.15 150 THR B O 1
ATOM 6088 N N . TRP B 1 155 ? 32.571 -11.298 -34.385 1.00 15.20 151 TRP B N 1
ATOM 6089 C CA . TRP B 1 155 ? 33.044 -12.372 -33.512 1.00 15.66 151 TRP B CA 1
ATOM 6090 C C . TRP B 1 155 ? 31.936 -12.857 -32.586 1.00 15.51 151 TRP B C 1
ATOM 6091 O O . TRP B 1 155 ? 31.821 -14.063 -32.329 1.00 16.31 151 TRP B O 1
ATOM 6112 N N . ALA B 1 156 ? 31.109 -11.936 -32.081 1.00 15.35 152 ALA B N 1
ATOM 6113 C CA . ALA B 1 156 ? 29.970 -12.335 -31.260 1.00 15.43 152 ALA B CA 1
ATOM 6114 C C . ALA B 1 156 ? 29.061 -13.302 -32.011 1.00 15.97 152 ALA B C 1
ATOM 6115 O O . ALA B 1 156 ? 28.600 -14.300 -31.442 1.00 16.83 152 ALA B O 1
ATOM 6122 N N . LEU B 1 157 ? 28.797 -13.033 -33.294 1.00 15.61 153 LEU B N 1
ATOM 6123 C CA . LEU B 1 157 ? 27.981 -13.948 -34.087 1.00 16.00 153 LEU B CA 1
ATOM 6124 C C . LEU B 1 157 ? 28.681 -15.291 -34.266 1.00 17.27 153 LEU B C 1
ATOM 6125 O O . LEU B 1 157 ? 28.054 -16.351 -34.134 1.00 19.69 153 LEU B O 1
ATOM 6141 N N . LYS B 1 158 ? 29.983 -15.267 -34.557 1.00 18.25 154 LYS B N 1
ATOM 6142 C CA . LYS B 1 158 ? 30.718 -16.506 -34.782 1.00 19.19 154 LYS B CA 1
ATOM 6143 C C . LYS B 1 158 ? 30.765 -17.374 -33.531 1.00 18.44 154 LYS B C 1
ATOM 6144 O O . LYS B 1 158 ? 30.761 -18.604 -33.633 1.00 19.92 154 LYS B O 1
ATOM 6163 N N . LEU B 1 159 ? 30.808 -16.761 -32.352 1.00 16.81 155 LEU B N 1
ATOM 6164 C CA . LEU B 1 159 ? 31.024 -17.485 -31.105 1.00 17.01 155 LEU B CA 1
ATOM 6165 C C . LEU B 1 159 ? 29.740 -17.771 -30.337 1.00 17.88 155 LEU B C 1
ATOM 6166 O O . LEU B 1 159 ? 29.804 -18.369 -29.252 1.00 17.26 155 LEU B O 1
ATOM 6182 N N . SER B 1 160 ? 28.586 -17.371 -30.859 1.00 17.93 156 SER B N 1
ATOM 6183 C CA A SER B 1 160 ? 27.318 -17.521 -30.163 0.51 20.36 156 SER B CA 1
ATOM 6184 C CA B SER B 1 160 ? 27.316 -17.515 -30.166 0.49 20.37 156 SER B CA 1
ATOM 6185 C C . SER B 1 160 ? 26.396 -18.435 -30.957 1.00 25.63 156 SER B C 1
ATOM 6186 O O . SER B 1 160 ? 26.711 -18.868 -32.067 1.00 31.08 156 SER B O 1
ATOM 6200 N N . ARG B 1 161 ? 25.247 -18.727 -30.366 1.00 28.36 157 ARG B N 1
ATOM 6201 C CA . ARG B 1 161 ? 24.246 -19.602 -30.948 1.00 29.21 157 ARG B CA 1
ATOM 6202 C C . ARG B 1 161 ? 22.980 -18.810 -31.239 1.00 25.00 157 ARG B C 1
ATOM 6203 O O . ARG B 1 161 ? 22.779 -17.725 -30.682 1.00 21.52 157 ARG B O 1
ATOM 6224 N N . PRO B 1 162 ? 22.103 -19.318 -32.102 1.00 26.08 158 PRO B N 1
ATOM 6225 C CA . PRO B 1 162 ? 20.786 -18.694 -32.250 1.00 24.63 158 PRO B CA 1
ATOM 6226 C C . PRO B 1 162 ? 20.095 -18.575 -30.899 1.00 21.69 158 PRO B C 1
ATOM 6227 O O . PRO B 1 162 ? 20.118 -19.497 -30.080 1.00 23.02 158 PRO B O 1
ATOM 6238 N N . GLY B 1 163 ? 19.490 -17.415 -30.665 1.00 21.14 159 GLY B N 1
ATOM 6239 C CA . GLY B 1 163 ? 18.906 -17.084 -29.391 1.00 20.22 159 GLY B CA 1
ATOM 6240 C C . GLY B 1 163 ? 19.787 -16.207 -28.528 1.00 18.14 159 GLY B C 1
ATOM 6241 O O . GLY B 1 163 ? 19.288 -15.593 -27.578 1.00 21.57 159 GLY B O 1
ATOM 6245 N N . ALA B 1 164 ? 21.071 -16.114 -28.846 1.00 17.10 160 ALA B N 1
ATOM 6246 C CA . ALA B 1 164 ? 21.980 -15.326 -28.031 1.00 15.66 160 ALA B CA 1
ATOM 6247 C C . ALA B 1 164 ? 21.615 -13.849 -28.075 1.00 16.37 160 ALA B C 1
ATOM 6248 O O . ALA B 1 164 ? 21.100 -13.335 -29.077 1.00 16.75 160 ALA B O 1
ATOM 6255 N N . VAL B 1 165 ? 21.887 -13.158 -26.971 1.00 15.46 161 VAL B N 1
ATOM 6256 C CA . VAL B 1 165 ? 21.678 -11.719 -26.872 1.00 15.69 161 VAL B CA 1
ATOM 6257 C C . VAL B 1 165 ? 23.037 -11.030 -26.874 1.00 13.99 161 VAL B C 1
ATOM 6258 O O . VAL B 1 165 ? 23.965 -11.453 -26.170 1.00 15.88 161 VAL B O 1
ATOM 6271 N N . VAL B 1 166 ? 23.163 -9.985 -27.690 1.00 14.82 162 VAL B N 1
ATOM 6272 C CA . VAL B 1 166 ? 24.372 -9.174 -27.772 1.00 13.08 162 VAL B CA 1
ATOM 6273 C C . VAL B 1 166 ? 24.004 -7.755 -27.369 1.00 13.09 162 VAL B C 1
ATOM 6274 O O . VAL B 1 166 ? 23.064 -7.177 -27.922 1.00 14.13 162 VAL B O 1
ATOM 6287 N N . VAL B 1 167 ? 24.726 -7.207 -26.396 1.00 13.00 163 VAL B N 1
ATOM 6288 C CA . VAL B 1 167 ? 24.543 -5.828 -25.958 1.00 13.20 163 VAL B CA 1
ATOM 6289 C C . VAL B 1 167 ? 25.836 -5.073 -26.226 1.00 11.53 163 VAL B C 1
ATOM 6290 O O . VAL B 1 167 ? 26.914 -5.518 -25.820 1.00 13.47 163 VAL B O 1
ATOM 6303 N N . VAL B 1 168 ? 25.727 -3.933 -26.903 1.00 12.03 164 VAL B N 1
ATOM 6304 C CA . VAL B 1 168 ? 26.862 -3.053 -27.170 1.00 12.71 164 VAL B CA 1
ATOM 6305 C C . VAL B 1 168 ? 26.603 -1.741 -26.445 1.00 12.56 164 VAL B C 1
ATOM 6306 O O . VAL B 1 168 ? 25.580 -1.087 -26.688 1.00 13.94 164 VAL B O 1
ATOM 6319 N N . ASP B 1 169 ? 27.528 -1.344 -25.578 1.00 14.34 165 ASP B N 1
ATOM 6320 C CA . ASP B 1 169 ? 27.363 -0.120 -24.810 1.00 13.67 165 ASP B CA 1
ATOM 6321 C C . ASP B 1 169 ? 27.935 1.083 -25.561 1.00 15.84 165 ASP B C 1
ATOM 6322 O O . ASP B 1 169 ? 28.782 0.956 -26.448 1.00 15.45 165 ASP B O 1
ATOM 6331 N N . ASN B 1 170 ? 27.433 2.263 -25.192 1.00 15.30 166 ASN B N 1
ATOM 6332 C CA . ASN B 1 170 ? 28.018 3.557 -25.556 1.00 16.00 166 ASN B CA 1
ATOM 6333 C C . ASN B 1 170 ? 27.960 3.823 -27.060 1.00 16.59 166 ASN B C 1
ATOM 6334 O O . ASN B 1 170 ? 28.939 4.262 -27.660 1.00 20.21 166 ASN B O 1
ATOM 6345 N N . VAL B 1 171 ? 26.780 3.629 -27.655 1.00 13.61 167 VAL B N 1
ATOM 6346 C CA . VAL B 1 171 ? 26.634 3.738 -29.104 1.00 13.29 167 VAL B CA 1
ATOM 6347 C C . VAL B 1 171 ? 26.151 5.110 -29.558 1.00 16.20 167 VAL B C 1
ATOM 6348 O O . VAL B 1 171 ? 26.015 5.328 -30.767 1.00 19.96 167 VAL B O 1
ATOM 6361 N N . VAL B 1 172 ? 25.891 6.042 -28.646 1.00 15.00 168 VAL B N 1
ATOM 6362 C CA . VAL B 1 172 ? 25.295 7.316 -29.056 1.00 15.02 168 VAL B CA 1
ATOM 6363 C C . VAL B 1 172 ? 26.353 8.379 -29.335 1.00 16.30 168 VAL B C 1
ATOM 6364 O O . VAL B 1 172 ? 26.197 9.183 -30.259 1.00 17.47 168 VAL B O 1
ATOM 6377 N N . LEU B 1 173 ? 27.430 8.406 -28.553 1.00 17.84 169 LEU B N 1
ATOM 6378 C CA . LEU B 1 173 ? 28.565 9.301 -28.796 1.00 17.44 169 LEU B CA 1
ATOM 6379 C C . LEU B 1 173 ? 28.109 10.752 -28.948 1.00 19.06 169 LEU B C 1
ATOM 6380 O O . LEU B 1 173 ? 28.574 11.496 -29.819 1.00 20.09 169 LEU B O 1
ATOM 6396 N N . GLY B 1 174 ? 27.209 11.170 -28.061 1.00 18.85 170 GLY B N 1
ATOM 6397 C CA . GLY B 1 174 ? 26.714 12.529 -28.055 1.00 17.95 170 GLY B CA 1
ATOM 6398 C C . GLY B 1 174 ? 25.886 12.909 -29.261 1.00 19.88 170 GLY B C 1
ATOM 6399 O O . GLY B 1 174 ? 25.644 14.098 -29.486 1.00 22.50 170 GLY B O 1
ATOM 6403 N N . GLY B 1 175 ? 25.435 11.928 -30.040 1.00 18.93 171 GLY B N 1
ATOM 6404 C CA . GLY B 1 175 ? 24.735 12.182 -31.283 1.00 20.14 171 GLY B CA 1
ATOM 6405 C C . GLY B 1 175 ? 25.622 12.210 -32.506 1.00 18.86 171 GLY B C 1
ATOM 6406 O O . GLY B 1 175 ? 25.112 12.383 -33.623 1.00 21.30 171 GLY B O 1
ATOM 6410 N N . ALA B 1 176 ? 26.935 12.050 -32.335 1.00 17.45 172 ALA B N 1
ATOM 6411 C CA . ALA B 1 176 ? 27.851 12.091 -33.467 1.00 17.72 172 ALA B CA 1
ATOM 6412 C C . ALA B 1 176 ? 27.576 10.988 -34.478 1.00 16.42 172 ALA B C 1
ATOM 6413 O O . ALA B 1 176 ? 27.982 11.116 -35.642 1.00 18.26 172 ALA B O 1
ATOM 6420 N N . VAL B 1 177 ? 26.902 9.909 -34.070 1.00 14.39 173 VAL B N 1
ATOM 6421 C CA . VAL B 1 177 ? 26.713 8.767 -34.962 1.00 16.59 173 VAL B CA 1
ATOM 6422 C C . VAL B 1 177 ? 25.859 9.111 -36.175 1.00 17.45 173 VAL B C 1
ATOM 6423 O O . VAL B 1 177 ? 25.878 8.376 -37.164 1.00 18.33 173 VAL B O 1
ATOM 6436 N N . THR B 1 178 ? 25.105 10.205 -36.138 1.00 16.78 174 THR B N 1
ATOM 6437 C CA . THR B 1 178 ? 24.301 10.574 -37.298 1.00 16.64 174 THR B CA 1
ATOM 6438 C C . THR B 1 178 ? 25.122 11.250 -38.391 1.00 17.52 174 THR B C 1
ATOM 6439 O O . THR B 1 178 ? 24.577 11.533 -39.467 1.00 19.89 174 THR B O 1
ATOM 6450 N N . ASP B 1 179 ? 26.409 11.506 -38.152 1.00 17.31 175 ASP B N 1
ATOM 6451 C CA . ASP B 1 179 ? 27.210 12.324 -39.052 1.00 18.95 175 ASP B CA 1
ATOM 6452 C C . ASP B 1 179 ? 28.073 11.442 -39.940 1.00 18.32 175 ASP B C 1
ATOM 6453 O O . ASP B 1 179 ? 29.059 10.871 -39.451 1.00 17.57 175 ASP B O 1
ATOM 6462 N N . PRO B 1 180 ? 27.783 11.325 -41.239 1.00 19.13 176 PRO B N 1
ATOM 6463 C CA . PRO B 1 180 ? 28.598 10.442 -42.090 1.00 18.73 176 PRO B CA 1
ATOM 6464 C C . PRO B 1 180 ? 30.023 10.929 -42.283 1.00 19.90 176 PRO B C 1
ATOM 6465 O O . PRO B 1 180 ? 30.893 10.119 -42.632 1.00 20.93 176 PRO B O 1
ATOM 6476 N N . ASP B 1 181 ? 30.297 12.207 -42.031 1.00 18.51 177 ASP B N 1
ATOM 6477 C CA . ASP B 1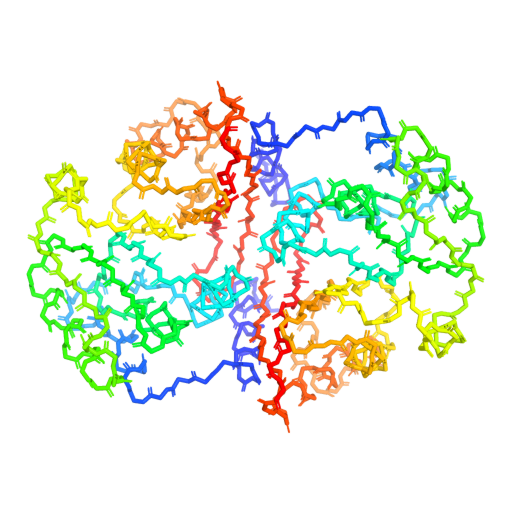 181 ? 31.606 12.805 -42.250 1.00 22.92 177 ASP B CA 1
ATOM 6478 C C . ASP B 1 181 ? 32.419 12.928 -40.968 1.00 20.27 177 ASP B C 1
ATOM 6479 O O . ASP B 1 181 ? 33.478 13.565 -40.974 1.00 21.73 177 ASP B O 1
ATOM 6488 N N . HIS B 1 182 ? 31.947 12.357 -39.868 1.00 19.17 178 HIS B N 1
ATOM 6489 C CA . HIS B 1 182 ? 32.657 12.516 -38.612 1.00 19.47 178 HIS B CA 1
ATOM 6490 C C . HIS B 1 182 ? 34.042 11.884 -38.722 1.00 20.67 178 HIS B C 1
ATOM 6491 O O . HIS B 1 182 ? 34.162 10.746 -39.199 1.00 20.32 178 HIS B O 1
ATOM 6505 N N . PRO B 1 183 ? 35.107 12.576 -38.296 1.00 20.44 179 PRO B N 1
ATOM 6506 C CA . PRO B 1 183 ? 36.456 12.020 -38.479 1.00 21.65 179 PRO B CA 1
ATOM 6507 C C . PRO B 1 183 ? 36.832 10.926 -37.495 1.00 20.97 179 PRO B C 1
ATOM 6508 O O . PRO B 1 183 ? 37.816 10.216 -37.744 1.00 23.52 179 PRO B O 1
ATOM 6519 N N . ASP B 1 184 ? 36.098 10.766 -36.400 1.00 19.89 180 ASP B N 1
ATOM 6520 C CA . ASP B 1 184 ? 36.510 9.866 -35.332 1.00 19.66 180 ASP B CA 1
ATOM 6521 C C . ASP B 1 184 ? 36.271 8.412 -35.719 1.00 18.70 180 ASP B C 1
ATOM 6522 O O . ASP B 1 184 ? 35.177 8.045 -36.156 1.00 18.74 180 ASP B O 1
ATOM 6531 N N . ALA B 1 185 ? 37.295 7.580 -35.517 1.00 19.28 181 ALA B N 1
ATOM 6532 C CA . ALA B 1 185 ? 37.204 6.171 -35.887 1.00 18.09 181 ALA B CA 1
ATOM 6533 C C . ALA B 1 185 ? 36.177 5.426 -35.047 1.00 17.09 181 ALA B C 1
ATOM 6534 O O . ALA B 1 185 ? 35.567 4.465 -35.531 1.00 17.57 181 ALA B O 1
ATOM 6541 N N . GLY B 1 186 ? 35.990 5.826 -33.790 1.00 16.61 182 GLY B N 1
ATOM 6542 C CA . GLY B 1 186 ? 34.964 5.203 -32.970 1.00 16.50 182 GLY B CA 1
ATOM 6543 C C . GLY B 1 186 ? 33.565 5.498 -33.471 1.00 15.71 182 GLY B C 1
ATOM 6544 O O . GLY B 1 186 ? 32.725 4.598 -33.554 1.00 16.06 182 GLY B O 1
ATOM 6548 N N . VAL B 1 187 ? 33.297 6.761 -33.818 1.00 15.20 183 VAL B N 1
ATOM 6549 C CA . VAL B 1 187 ? 32.009 7.118 -34.406 1.00 16.11 183 VAL B CA 1
ATOM 6550 C C . VAL B 1 187 ? 31.768 6.299 -35.665 1.00 15.66 183 VAL B C 1
ATOM 6551 O O . VAL B 1 187 ? 30.690 5.722 -35.861 1.00 14.46 183 VAL B O 1
ATOM 6564 N N . GLN B 1 188 ? 32.773 6.234 -36.538 1.00 16.36 184 GLN B N 1
ATOM 6565 C CA . GLN B 1 188 ? 32.597 5.482 -37.773 1.00 14.59 184 GLN B CA 1
ATOM 6566 C C . GLN B 1 188 ? 32.444 3.992 -37.497 1.00 14.48 184 GLN B C 1
ATOM 6567 O O . GLN B 1 188 ? 31.743 3.298 -38.242 1.00 14.70 184 GLN B O 1
ATOM 6581 N N . GLY B 1 189 ? 33.068 3.483 -36.432 1.00 14.28 185 GLY B N 1
ATOM 6582 C CA . GLY B 1 189 ? 32.882 2.083 -36.081 1.00 15.09 185 GLY B CA 1
ATOM 6583 C C . GLY B 1 189 ? 31.463 1.784 -35.634 1.00 13.68 185 GLY B C 1
ATOM 6584 O O . GLY B 1 189 ? 30.867 0.781 -36.042 1.00 15.87 185 GLY B O 1
ATOM 6588 N N . VAL B 1 190 ? 30.902 2.643 -34.782 1.00 13.04 186 VAL B N 1
ATOM 6589 C CA . VAL B 1 190 ? 29.512 2.466 -34.378 1.00 13.07 186 VAL B CA 1
ATOM 6590 C C . VAL B 1 190 ? 28.594 2.549 -35.592 1.00 14.24 186 VAL B C 1
ATOM 6591 O O . VAL B 1 190 ? 27.656 1.755 -35.731 1.00 13.47 186 VAL B O 1
ATOM 6604 N N . ARG B 1 191 ? 28.854 3.495 -36.497 1.00 13.46 187 ARG B N 1
ATOM 6605 C CA . ARG B 1 191 ? 28.035 3.601 -37.703 1.00 13.72 187 ARG B CA 1
ATOM 6606 C C . ARG B 1 191 ? 28.130 2.329 -38.534 1.00 12.26 187 ARG B C 1
ATOM 6607 O O . ARG B 1 191 ? 27.113 1.777 -38.970 1.00 13.72 187 ARG B O 1
ATOM 6628 N N . ARG B 1 192 ? 29.350 1.840 -38.754 1.00 13.80 188 ARG B N 1
ATOM 6629 C CA . ARG B 1 192 ? 29.517 0.641 -39.569 1.00 12.67 188 ARG B CA 1
ATOM 6630 C C . ARG B 1 192 ? 28.814 -0.555 -38.936 1.00 13.88 188 ARG B C 1
ATOM 6631 O O . ARG B 1 192 ? 28.212 -1.369 -39.639 1.00 13.80 188 ARG B O 1
ATOM 6652 N N . PHE B 1 193 ? 28.865 -0.665 -37.606 1.00 13.07 189 PHE B N 1
ATOM 6653 C CA . PHE B 1 193 ? 28.156 -1.731 -36.896 1.00 13.01 189 PHE B CA 1
ATOM 6654 C C . PHE B 1 193 ? 26.649 -1.673 -37.150 1.00 11.81 189 PHE B C 1
ATOM 6655 O O . PHE B 1 193 ? 26.011 -2.699 -37.421 1.00 14.30 189 PHE B O 1
ATOM 6672 N N . HIS B 1 194 ? 26.056 -0.483 -37.067 1.00 13.11 190 HIS B N 1
ATOM 6673 C CA . HIS B 1 194 ? 24.624 -0.377 -37.322 1.00 11.58 190 HIS B CA 1
ATOM 6674 C C . HIS B 1 194 ? 24.301 -0.678 -38.778 1.00 11.87 190 HIS B C 1
ATOM 6675 O O . HIS B 1 194 ? 23.274 -1.295 -39.077 1.00 12.24 190 HIS B O 1
ATOM 6689 N N . GLU B 1 195 ? 25.174 -0.263 -39.695 1.00 12.62 191 GLU B N 1
ATOM 6690 C CA . GLU B 1 195 ? 24.985 -0.603 -41.100 1.00 14.34 191 GLU B CA 1
ATOM 6691 C C . GLU B 1 195 ? 25.039 -2.109 -41.317 1.00 14.30 191 GLU B C 1
ATOM 6692 O O . GLU B 1 195 ? 24.284 -2.658 -42.132 1.00 14.26 191 GLU B O 1
ATOM 6704 N N . MET B 1 196 ? 25.936 -2.794 -40.606 1.00 12.81 192 MET B N 1
ATOM 6705 C CA . MET B 1 196 ? 26.018 -4.247 -40.708 1.00 12.94 192 MET B CA 1
ATOM 6706 C C . MET B 1 196 ? 24.735 -4.905 -40.222 1.00 12.43 192 MET B C 1
ATOM 6707 O O . MET B 1 196 ? 24.248 -5.858 -40.839 1.00 14.59 192 MET B O 1
ATOM 6721 N N . LEU B 1 197 ? 24.170 -4.410 -39.120 1.00 12.15 193 LEU B N 1
ATOM 6722 C CA . LEU B 1 197 ? 22.888 -4.928 -38.654 1.00 14.06 193 LEU B CA 1
ATOM 6723 C C . LEU B 1 197 ? 21.803 -4.736 -39.707 1.00 14.47 193 LEU B C 1
ATOM 6724 O O . LEU B 1 197 ? 21.010 -5.650 -39.967 1.00 13.85 193 LEU B O 1
ATOM 6740 N N . ALA B 1 198 ? 21.762 -3.561 -40.336 1.00 13.65 194 ALA B N 1
ATOM 6741 C CA . ALA B 1 198 ? 20.778 -3.324 -41.388 1.00 12.50 194 ALA B CA 1
ATOM 6742 C C . ALA B 1 198 ? 20.943 -4.308 -42.535 1.00 12.83 194 ALA B C 1
ATOM 6743 O O . ALA B 1 198 ? 19.952 -4.725 -43.140 1.00 16.12 194 ALA B O 1
ATOM 6750 N N . GLY B 1 199 ? 22.177 -4.685 -42.838 1.00 12.86 195 GLY B N 1
ATOM 6751 C CA . GLY B 1 199 ? 22.496 -5.454 -44.019 1.00 13.24 195 GLY B CA 1
ATOM 6752 C C . GLY B 1 199 ? 22.439 -6.954 -43.873 1.00 13.67 195 GLY B C 1
ATOM 6753 O O . GLY B 1 199 ? 22.818 -7.657 -44.812 1.00 14.56 195 GLY B O 1
ATOM 6757 N N . ARG B 1 200 ? 21.969 -7.483 -42.745 1.00 13.41 196 ARG B N 1
ATOM 6758 C CA . ARG B 1 200 ? 21.840 -8.924 -42.615 1.00 13.79 196 ARG B CA 1
ATOM 6759 C C . ARG B 1 200 ? 20.579 -9.253 -41.835 1.00 13.83 196 ARG B C 1
ATOM 6760 O O . ARG B 1 200 ? 20.028 -8.413 -41.115 1.00 15.03 196 ARG B O 1
ATOM 6781 N N . SER B 1 201 ? 20.132 -10.500 -41.996 1.00 16.57 197 SER B N 1
ATOM 6782 C CA . SER B 1 201 ? 18.831 -10.929 -41.516 1.00 16.94 197 SER B CA 1
ATOM 6783 C C . SER B 1 201 ? 18.898 -12.053 -40.494 1.00 17.40 197 SER B C 1
ATOM 6784 O O . SER B 1 201 ? 17.844 -12.512 -40.043 1.00 19.75 197 SER B O 1
ATOM 6792 N N . ASP B 1 202 ? 20.093 -12.506 -40.124 1.00 14.88 198 ASP B N 1
ATOM 6793 C CA . ASP B 1 202 ? 20.265 -13.569 -39.138 1.00 16.90 198 ASP B CA 1
ATOM 6794 C C . ASP B 1 202 ? 20.440 -13.015 -37.735 1.00 16.13 198 ASP B C 1
ATOM 6795 O O . ASP B 1 202 ? 20.776 -13.763 -36.807 1.00 18.00 198 ASP B O 1
ATOM 6804 N N . VAL B 1 203 ? 20.206 -11.717 -37.566 1.00 14.27 199 VAL B N 1
ATOM 6805 C CA . VAL B 1 203 ? 20.242 -11.057 -36.271 1.00 14.44 199 VAL B CA 1
ATOM 6806 C C . VAL B 1 203 ? 19.323 -9.851 -36.382 1.00 14.12 199 VAL B C 1
ATOM 6807 O O . VAL B 1 203 ? 19.139 -9.289 -37.466 1.00 14.92 199 VAL B O 1
ATOM 6820 N N . THR B 1 204 ? 18.703 -9.484 -35.266 1.00 14.33 200 THR B N 1
ATOM 6821 C CA . THR B 1 204 ? 17.727 -8.405 -35.257 1.00 15.41 200 THR B CA 1
ATOM 6822 C C . THR B 1 204 ? 17.889 -7.599 -33.975 1.00 14.95 200 THR B C 1
ATOM 6823 O O . THR B 1 204 ? 18.140 -8.165 -32.905 1.00 14.27 200 THR B O 1
ATOM 6834 N N . ALA B 1 205 ? 17.752 -6.277 -34.070 1.00 13.29 201 ALA B N 1
ATOM 6835 C CA . ALA B 1 205 ? 18.258 -5.435 -32.998 1.00 12.39 201 ALA B CA 1
ATOM 6836 C C . ALA B 1 205 ? 17.440 -4.158 -32.839 1.00 12.34 201 ALA B C 1
ATOM 6837 O O . ALA B 1 205 ? 16.589 -3.813 -33.666 1.00 13.47 201 ALA B O 1
ATOM 6844 N N . THR B 1 206 ? 17.712 -3.471 -31.733 1.00 12.70 202 THR B N 1
ATOM 6845 C CA . THR B 1 206 ? 17.190 -2.138 -31.478 1.00 12.64 202 THR B CA 1
ATOM 6846 C C . THR B 1 206 ? 18.239 -1.360 -30.697 1.00 13.02 202 THR B C 1
ATOM 6847 O O . THR B 1 206 ? 19.135 -1.934 -30.079 1.00 14.23 202 THR B O 1
ATOM 6858 N N . SER B 1 207 ? 18.135 -0.040 -30.749 1.00 14.82 203 SER B N 1
ATOM 6859 C CA A SER B 1 207 ? 19.046 0.835 -30.037 0.38 14.01 203 SER B CA 1
ATOM 6860 C CA B SER B 1 207 ? 19.049 0.834 -30.029 0.62 13.97 203 SER B CA 1
ATOM 6861 C C . SER B 1 207 ? 18.233 1.825 -29.219 1.00 14.19 203 SER B C 1
ATOM 6862 O O . SER B 1 207 ? 17.247 2.387 -29.709 1.00 14.73 203 SER B O 1
ATOM 6875 N N . ILE B 1 208 ? 18.645 2.016 -27.970 1.00 12.21 204 ILE B N 1
ATOM 6876 C CA . ILE B 1 208 ? 17.906 2.790 -26.982 1.00 13.98 204 ILE B CA 1
ATOM 6877 C C . ILE B 1 208 ? 18.814 3.893 -26.461 1.00 14.53 204 ILE B C 1
ATOM 6878 O O . ILE B 1 208 ? 19.939 3.614 -26.032 1.00 15.37 204 ILE B O 1
ATOM 6894 N N . GLN B 1 209 ? 18.333 5.140 -26.501 1.00 15.85 205 GLN B N 1
ATOM 6895 C CA A GLN B 1 209 ? 19.036 6.269 -25.901 0.65 14.71 205 GLN B CA 1
ATOM 6896 C CA B GLN B 1 209 ? 19.051 6.251 -25.890 0.35 14.24 205 GLN B CA 1
ATOM 6897 C C . GLN B 1 209 ? 18.660 6.358 -24.425 1.00 14.59 205 GLN B C 1
ATOM 6898 O O . GLN B 1 209 ? 17.473 6.358 -24.086 1.00 15.75 205 GLN B O 1
ATOM 6924 N N . THR B 1 210 ? 19.663 6.442 -23.561 1.00 15.27 206 THR B N 1
ATOM 6925 C CA . THR B 1 210 ? 19.442 6.506 -22.128 1.00 15.97 206 THR B CA 1
ATOM 6926 C C . THR B 1 210 ? 20.032 7.788 -21.560 1.00 15.69 206 THR B C 1
ATOM 6927 O O . THR B 1 210 ? 20.932 8.403 -22.140 1.00 15.80 206 THR B O 1
ATOM 6938 N N . VAL B 1 211 ? 19.502 8.181 -20.405 1.00 14.47 207 VAL B N 1
ATOM 6939 C CA . VAL B 1 211 ? 20.076 9.236 -19.589 1.00 14.58 207 VAL B CA 1
ATOM 6940 C C . VAL B 1 211 ? 20.103 8.746 -18.147 1.00 14.15 207 VAL B C 1
ATOM 6941 O O . VAL B 1 211 ? 19.491 7.736 -17.791 1.00 15.75 207 VAL B O 1
ATOM 6954 N N . GLY B 1 212 ? 20.840 9.470 -17.323 1.00 15.91 208 GLY B N 1
ATOM 6955 C CA . GLY B 1 212 ? 21.049 9.089 -15.939 1.00 15.58 208 GLY B CA 1
ATOM 6956 C C . GLY B 1 212 ? 22.322 9.731 -15.410 1.00 15.33 208 GLY B C 1
ATOM 6957 O O . GLY B 1 212 ? 22.753 10.771 -15.899 1.00 15.83 208 GLY B O 1
ATOM 6961 N N . THR B 1 213 ? 22.912 9.076 -14.410 1.00 15.66 209 THR B N 1
ATOM 6962 C CA . THR B 1 213 ? 24.079 9.639 -13.738 1.00 18.70 209 THR B CA 1
ATOM 6963 C C . THR B 1 213 ? 25.249 9.851 -14.686 1.00 19.65 209 THR B C 1
ATOM 6964 O O . THR B 1 213 ? 26.087 10.725 -14.439 1.00 22.41 209 THR B O 1
ATOM 6975 N N . LYS B 1 214 ? 25.328 9.074 -15.764 1.00 19.00 210 LYS B N 1
ATOM 6976 C CA . LYS B 1 214 ? 26.424 9.189 -16.717 1.00 21.49 210 LYS B CA 1
ATOM 6977 C C . LYS B 1 214 ? 26.087 10.091 -17.898 1.00 22.01 210 LYS B C 1
ATOM 6978 O O . LYS B 1 214 ? 26.886 10.197 -18.834 1.00 23.88 210 LYS B O 1
ATOM 6997 N N . GLY B 1 215 ? 24.937 10.746 -17.868 1.00 18.15 211 GLY B N 1
ATOM 6998 C CA . GLY B 1 215 ? 24.551 11.632 -18.938 1.00 16.34 211 GLY B CA 1
ATOM 6999 C C . GLY B 1 215 ? 23.869 1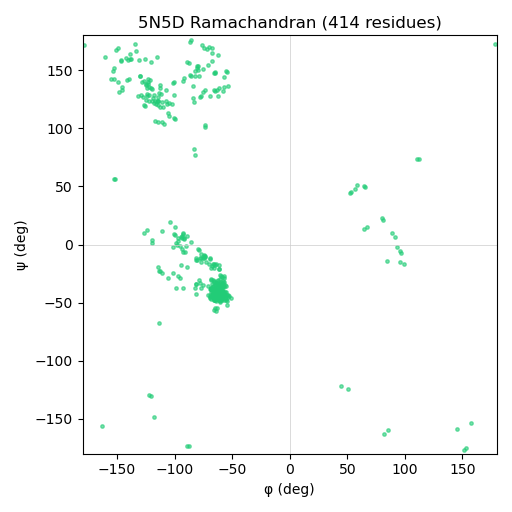0.892 -20.076 1.00 16.74 211 GLY B C 1
ATOM 7000 O O . GLY B 1 215 ? 23.365 9.778 -19.938 1.00 16.00 211 GLY B O 1
ATOM 7004 N N . TYR B 1 216 ? 23.874 11.550 -21.226 1.00 15.40 212 TYR B N 1
ATOM 7005 C CA . TYR B 1 216 ? 23.193 11.072 -22.420 1.00 14.62 212 TYR B CA 1
ATOM 7006 C C . TYR B 1 216 ? 24.082 10.089 -23.172 1.00 15.37 212 TYR B C 1
ATOM 7007 O O . TYR B 1 216 ? 25.233 10.402 -23.494 1.00 17.17 212 TYR B O 1
ATOM 7025 N N . ASP B 1 217 ? 23.552 8.901 -23.438 1.00 13.86 213 ASP B N 1
ATOM 7026 C CA . ASP B 1 217 ? 24.274 7.852 -24.151 1.00 15.01 213 ASP B CA 1
ATOM 7027 C C . ASP B 1 217 ? 23.238 6.832 -24.625 1.00 12.21 213 ASP B C 1
ATOM 7028 O O . ASP B 1 217 ? 22.056 7.160 -24.768 1.00 13.72 213 ASP B O 1
ATOM 7037 N N . GLY B 1 218 ? 23.664 5.599 -24.858 1.00 13.41 214 GLY B N 1
ATOM 7038 C CA . GLY B 1 218 ? 22.726 4.593 -25.316 1.00 14.31 214 GLY B CA 1
ATOM 7039 C C . GLY B 1 218 ? 23.419 3.273 -25.555 1.00 12.77 214 GLY B C 1
ATOM 7040 O O . GLY B 1 218 ? 24.648 3.166 -25.494 1.00 14.21 214 GLY B O 1
ATOM 7044 N N . PHE B 1 219 ? 22.597 2.261 -25.825 1.00 12.20 215 PHE B N 1
ATOM 7045 C CA . PHE B 1 219 ? 23.074 0.906 -26.050 1.00 12.56 215 PHE B CA 1
ATOM 7046 C C . PHE B 1 219 ? 22.280 0.277 -27.183 1.00 11.82 215 PHE B C 1
ATOM 7047 O O . PHE B 1 219 ? 21.160 0.687 -27.493 1.00 13.35 215 PHE B O 1
ATOM 7064 N N . THR B 1 220 ? 22.872 -0.756 -27.779 1.00 14.00 216 THR B N 1
ATOM 7065 C CA . THR B 1 220 ? 22.217 -1.590 -28.774 1.00 12.74 216 THR B CA 1
ATOM 7066 C C . THR B 1 220 ? 22.014 -2.980 -28.195 1.00 13.05 216 THR B C 1
ATOM 7067 O O . THR B 1 220 ? 22.910 -3.524 -27.546 1.00 14.08 216 THR B O 1
ATOM 7078 N N . LEU B 1 221 ? 20.834 -3.545 -28.432 1.00 13.31 217 LEU B N 1
ATOM 7079 C CA . LEU B 1 221 ? 20.511 -4.899 -28.015 1.00 12.44 217 LEU B CA 1
ATOM 7080 C C . LEU B 1 221 ? 20.121 -5.683 -29.256 1.00 12.92 217 LEU B C 1
ATOM 7081 O O . LEU B 1 221 ? 19.218 -5.272 -29.996 1.00 12.30 217 LEU B O 1
ATOM 7097 N N . ALA B 1 222 ? 20.824 -6.789 -29.495 1.00 13.59 218 ALA B N 1
ATOM 7098 C CA . ALA B 1 222 ? 20.604 -7.636 -30.654 1.00 12.66 218 ALA B CA 1
ATOM 7099 C C . ALA B 1 222 ? 20.289 -9.059 -30.218 1.00 14.76 218 ALA B C 1
ATOM 7100 O O . ALA B 1 222 ? 20.847 -9.566 -29.236 1.00 16.04 218 ALA B O 1
ATOM 7107 N N . LEU B 1 223 ? 19.377 -9.684 -30.943 1.00 13.50 219 LEU B N 1
ATOM 7108 C CA . LEU B 1 223 ? 19.038 -11.092 -30.785 1.00 14.14 219 LEU B CA 1
ATOM 7109 C C . LEU B 1 223 ? 19.523 -11.843 -32.019 1.00 15.67 219 LEU B C 1
ATOM 7110 O O . LEU B 1 223 ? 19.133 -11.511 -33.144 1.00 14.47 219 LEU B O 1
ATOM 7126 N N . VAL B 1 224 ? 20.372 -12.845 -31.813 1.00 15.26 220 VAL B N 1
ATOM 7127 C CA . VAL B 1 224 ? 20.824 -13.688 -32.913 1.00 15.09 220 VAL B CA 1
ATOM 7128 C C . VAL B 1 224 ? 19.707 -14.660 -33.263 1.00 16.95 220 VAL B C 1
ATOM 7129 O O . VAL B 1 224 ? 19.186 -15.366 -32.391 1.00 20.01 220 VAL B O 1
ATOM 7142 N N . THR B 1 225 ? 19.341 -14.714 -34.542 1.00 19.33 221 THR B N 1
ATOM 7143 C CA . THR B 1 225 ? 18.261 -15.589 -34.969 1.00 24.75 221 THR B CA 1
ATOM 7144 C C . THR B 1 225 ? 18.710 -16.707 -35.893 1.00 28.96 221 THR B C 1
ATOM 7145 O O . THR B 1 225 ? 17.992 -17.705 -36.017 1.00 32.54 221 THR B O 1
ATOM 7156 N N . GLY B 1 226 ? 19.871 -16.579 -36.522 1.00 30.24 222 GLY B N 1
ATOM 7157 C CA . GLY B 1 226 ? 20.310 -17.552 -37.506 1.00 38.38 222 GLY B CA 1
ATOM 7158 C C . GLY B 1 226 ? 19.611 -17.369 -38.841 1.00 47.71 222 GLY B C 1
ATOM 7159 O O . GLY B 1 226 ? 18.615 -16.649 -38.943 1.00 49.60 222 GLY B O 1
#

Secondary structure (DSSP, 8-state):
---HHHHHHHHHHHHHHHH----HHHHHHTTHHHHTT----SPPHHHHHHHHHHHHHHT-SEEEEE--TTSHHHHHHHTTS-TT-EEEEEES-HHHHHHHHHHHHHTT-GGGEEEEES-HHHHGGGG-SBTTBPPSEEEE-S-STTHHHHHHHHHHT--TT-EEEEE---GGGGGG-TT---HHHHHHHHHHHHHHT-SSEEEEEEEEESTT-SEEEEEEEE--/--HHHHHHHHHHHHHHHH----HHHHHHTTHHHHHTS---SPPHHHHHHHHHHHHHHT-SEEEEE--TTSHHHHHHHTTS-TT-EEEEEES-HHHHHHHHHHHHHHT-GGGEEEEES-HHHHGGGGS-TTPPPEEEEEE-S-STTHHHHHHHHHHHEEEEEEEEEE---GGGGGG-TT---HHHHHHHHHHHHHHT-SSEEEEEEEEESTT-SEEEEEEEE--

B-factor: mean 24.31, std 13.19, range [11.53, 134.19]

Nearest PDB structures (foldseek):
  5n5d-assembly1_B  TM=9.951E-01  e=3.409E-53  Streptomyces regensis
  8c9t-assembly2_B  TM=9.669E-01  e=1.654E-34  Streptomyces avermitilis MA-4680 = NBRC 14893
  3duw-assembly1_B  TM=9.663E-01  e=2.424E-33  Bacillus cereus ATCC 10987
  7cvx-assembly1_B  TM=9.626E-01  e=8.677E-33  Niastella koreensis GR20-10
  7cvu-assembly1_A  TM=9.595E-01  e=1.779E-31  Niastella koreensis GR20-10

Solvent-accessible surface area: 17616 Å² total; per-residue (Å²): 231,102,130,61,71,69,112,18,50,35,4,8,92,29,1,20,85,42,17,19,86,72,66,117,1,2,47,88,2,25,74,6,27,165,117,43,137,64,99,67,94,13,10,12,20,7,45,0,14,14,8,12,0,4,0,78,1,37,138,1,96,32,0,0,0,0,10,3,24,2,0,6,7,0,0,15,0,0,80,14,19,48,128,84,5,70,0,2,0,2,17,156,75,142,64,32,3,103,11,0,44,53,31,3,61,69,12,50,8,57,137,11,23,50,59,45,52,15,122,8,44,79,18,0,58,77,3,65,147,133,34,10,14,59,0,19,0,0,2,2,29,40,69,60,60,38,5,11,79,6,0,72,61,0,35,125,0,15,114,98,21,0,0,0,6,1,22,36,0,0,41,47,9,25,0,46,55,85,124,55,129,63,59,3,3,65,6,0,28,116,0,0,64,36,9,51,70,97,111,44,6,27,2,0,1,6,1,7,8,3,63,65,13,43,32,2,20,0,2,0,8,14,45,80,143,144,64,79,90,70,16,63,36,0,7,85,28,2,19,85,44,16,21,84,72,66,116,1,2,48,88,2,25,73,6,27,173,128,27,130,71,94,65,96,13,10,13,21,7,46,0,13,15,8,13,1,2,0,78,2,39,124,1,90,59,0,0,0,1,12,2,25,2,0,6,7,0,0,16,0,1,78,12,18,41,130,88,3,85,0,8,0,2,20,171,83,138,58,33,4,105,11,0,43,52,31,2,62,68,11,49,11,48,128,17,18,63,57,44,48,16,91,8,34,82,19,0,57,86,20,72,145,128,89,58,44,50,14,17,0,0,2,1,26,38,69,50,55,33,5,0,56,4,1,50,60,0,28,129,10,16,98,93,20,1,0,1,6,1,21,34,0,0,52,66,17,21,0,43,54,88,123,51,128,69,62,4,5,61,4,0,30,103,0,0,82,45,9,52,69,91,110,43,5,29,3,0,1,8,1,7,8,4,61,86,15,56,34,2,18,0,1,0,8,11,47,81

Foldseek 3Di:
DDDPQRVQAVVQCVVCVPPFDDDPLLVQLQCLCVVVVHPRQDDDRVRLLVLLVVCLVLQWQEEEEEACQQPNSVLSNLVSHDPNGAYEYEEADVVRVVNNCVSCVVSVRNVRYHYYYRDCVVCLVVQQDPPRADGQEYEYRDQQLCLQVVVVSNVVRHDAFHKYKYWFLCVVVCLVPCPDPDSNSVSSVVNVVVQVPDDQKHKDKDWDAHNVGTGIMMMMGGHD/DDPQVVQAVVQVVVCVPPFDDDPLLVQLQCLCVVVVHPRQDDDRVRLLVLLVVCLVLQWQEEEEEACQQPNSVLSNLVSHDPNGAYEYEEADVVRQVNNLVSCVVSVRNVRYHYYYRDCVVCLVVQPDPPDAAGQEYEYRDQQLCVQVVVVSNLVRHDAFHKYKYWFLCVVVCLVPPPDPDSNSVSSVVNVVVQVVDDQKHKDKDWDAHNVGTGIMMMMGGHD

Sequence (447 aa):
HMMEQERWNSSVDVYFSSLLVKEDEEALSSKKAAQQAHREFDLPDLAVSAPQGKLLHLLARLRQQARRILEIGTFGGYSSIWLARALPPDGRLVTIEWEERSSFAESAASRLAEAGVAHLVEQHVGRALDIILPTLDRPGTAPFDMVFVDANKPDIPEYFTWALKLSRPGAVVVVVDNVVLGGAVVTDPDHPDAGVQGVRRFHEMLAGRSDVVTATSIQTVGTKGYDDGFTLLALVTGMMEQERWNNSSVDVYFSSSLLVKEDEEALSSKKAAQQAHREFDLPDLAVSAPQGKLLHLLARLLRQQARRRILEIGTFGGYSSIWLARALPPDGRLVTIEWEERSFAESAASRLAEAGVAHLVEQHVGRRALDILPTLDRPGTAPFDMVFVDANKPDIPEYFTWALKLSSRPGAVVVVDNVVLGGAVTDPDHPDAGVQGVRRFHEMLAGRSDVTATSSIQQTVGTKGYDGFTLALVTG